Protein AF-0000000083162423 (afdb_homodimer)

Radius of gyration: 26.8 Å; Cα contacts (8 Å, |Δi|>4): 786; chains: 2; bounding box: 71×92×54 Å

Foldseek 3Di:
DVVLLVVLQVVCCVPVVFRWDSVQSVVLCVPPPVVVDPDDSVRVSVVLLQVCLQDDLLPTGDPPDVLQADDLCLQALVAAKDWRAHKHKKFWQDKDFPVDDLVNVLVVVVCCVVLVVVPVPVRPPPPPVPDDPPPPPPPQPWDPGFMWTWIAGNNGRIAIETEPDDAPQRTGPRAFGSWMKIFHGFMRGSRYTYDDNVGMDTPTYYHVVSRVVRSVVVVVVSVVVSVVVVVVVVVVD/DVVLLVVLQVVCCVPVVFRWDSVQSVVLCVPPPVVVDPDDSVRVSVVLLQVCLQDDLLPTGDPPDVLQADDLCLQALVAAKDWRAHKHKKFWQDKDFPVDDLVNVLVVVVCVVVVVVVPVPDPPDPVPPPDDPPPPPPPQPWDPGFMWTWIAGNNGRIAIETEPDDAPQRTGPRAFGSWMKIFHGFMRGSRYTYDDNVGMDTPTYYHVVSRVVRVVVVVVVSVVVSVVVVVVVVVVD

pLDDT: mean 80.76, std 21.35, range [26.28, 98.75]

InterPro domains:
  IPR013894 RecQ mediated genome instability protein 1, OB-fold domain [PF08585] (73-218)
  IPR042470 RecQ mediated genome instability protein, N-terminal OB-fold domain superfamily [G3DSA:2.40.50.770] (64-225)
  IPR049363 RMI1, N-terminal domain [PF21000] (12-60)

Solvent-accessible surface area (backbone atoms only — not comparable to full-atom values): 25222 Å² total; per-residue (Å²): 106,71,63,57,50,54,51,41,38,51,49,39,29,75,76,68,50,40,55,51,20,65,68,44,51,50,51,50,53,67,66,36,69,51,78,76,47,94,67,52,68,69,58,51,39,52,51,50,50,54,50,50,33,40,41,58,46,60,65,40,30,46,69,82,54,65,53,38,42,72,63,93,67,54,53,39,35,86,46,68,68,48,66,46,64,53,55,26,42,29,28,30,73,43,75,44,62,65,41,57,48,68,59,56,50,50,49,49,49,43,46,48,50,50,38,58,63,59,22,73,73,80,49,73,54,87,57,78,64,81,57,74,88,80,68,66,86,60,93,47,65,66,60,80,28,41,34,37,33,33,32,29,23,30,81,62,51,65,40,32,30,36,44,74,38,84,41,92,63,63,34,56,69,64,49,49,33,30,16,28,35,37,37,35,61,28,43,30,42,25,13,26,35,48,34,32,61,87,21,45,42,82,75,40,49,33,24,66,71,59,30,51,51,46,55,54,48,48,54,52,51,53,51,51,49,53,53,49,50,51,51,54,54,54,65,75,98,108,74,63,57,50,53,51,40,40,50,49,38,29,74,76,68,50,40,55,53,20,65,68,44,52,51,51,51,52,66,66,38,69,50,79,76,47,94,67,52,68,69,57,51,38,50,51,48,49,54,50,50,34,40,41,58,47,59,65,38,33,47,69,83,54,65,55,38,41,72,62,92,67,54,53,41,34,85,46,67,68,47,68,45,64,53,54,27,43,28,29,31,73,43,76,42,61,66,40,57,49,68,60,57,49,50,49,49,48,43,47,48,52,51,42,61,62,60,35,70,71,74,76,75,47,89,66,75,67,79,60,74,86,78,70,68,86,60,92,47,66,64,60,79,27,41,32,36,33,33,33,30,23,32,82,62,51,64,41,31,31,34,43,74,38,84,42,90,63,64,33,56,70,63,48,48,33,29,15,28,33,36,38,35,61,27,43,31,42,26,14,25,35,48,35,31,61,87,23,45,44,83,75,38,50,32,24,67,71,58,30,52,52,47,55,54,48,48,52,53,51,53,52,51,49,52,51,50,51,50,51,52,54,55,65,74,96

Structure (mmCIF, N/CA/C/O backbone):
data_AF-0000000083162423-model_v1
#
loop_
_entity.id
_entity.type
_entity.pdbx_description
1 polymer 'RecQ-mediated genome instability protein 1'
#
loop_
_atom_site.group_PDB
_atom_site.id
_atom_site.type_symbol
_atom_site.label_atom_id
_atom_site.label_alt_id
_atom_site.label_comp_id
_atom_site.label_asym_id
_atom_site.label_entity_id
_atom_site.label_seq_id
_atom_site.pdbx_PDB_ins_code
_atom_site.Cartn_x
_atom_site.Cartn_y
_atom_site.Cartn_z
_atom_site.occupancy
_atom_site.B_iso_or_equiv
_atom_site.auth_seq_id
_atom_site.auth_comp_id
_atom_site.auth_asym_id
_atom_site.auth_atom_id
_atom_site.pdbx_PDB_model_num
ATOM 1 N N . MET A 1 1 ? 1.26 42.5 24.141 1 52.59 1 MET A N 1
ATOM 2 C CA . MET A 1 1 ? 1.372 41.75 22.891 1 52.59 1 MET A CA 1
ATOM 3 C C . MET A 1 1 ? 2.197 40.5 23.078 1 52.59 1 MET A C 1
ATOM 5 O O . MET A 1 1 ? 1.773 39.406 22.688 1 52.59 1 MET A O 1
ATOM 9 N N . ALA A 1 2 ? 3.395 40.719 23.766 1 62.38 2 ALA A N 1
ATOM 10 C CA . ALA A 1 2 ? 4.281 39.594 24.062 1 62.38 2 ALA A CA 1
ATOM 11 C C . ALA A 1 2 ? 3.6 38.594 24.969 1 62.38 2 ALA A C 1
ATOM 13 O O . ALA A 1 2 ? 3.734 37.375 24.781 1 62.38 2 ALA A O 1
ATOM 14 N N . ASN A 1 3 ? 2.707 39.094 25.781 1 80.75 3 ASN A N 1
ATOM 15 C CA . ASN A 1 3 ? 2.041 38.219 26.75 1 80.75 3 ASN A CA 1
ATOM 16 C C . ASN A 1 3 ? 0.973 37.375 26.078 1 80.75 3 ASN A C 1
ATOM 18 O O . ASN A 1 3 ? 0.867 36.188 26.359 1 80.75 3 ASN A O 1
ATOM 22 N N . SER A 1 4 ? 0.314 38.031 25.156 1 84.19 4 SER A N 1
ATOM 23 C CA . SER A 1 4 ? -0.734 37.312 24.453 1 84.19 4 SER A CA 1
ATOM 24 C C . SER A 1 4 ? -0.147 36.219 23.562 1 84.19 4 SER A C 1
ATOM 26 O O . SER A 1 4 ? -0.715 35.125 23.453 1 84.19 4 SER A O 1
ATOM 28 N N . GLN A 1 5 ? 1.007 36.562 23.047 1 89.31 5 GLN A N 1
ATOM 29 C CA . GLN A 1 5 ? 1.688 35.625 22.172 1 89.31 5 GLN A CA 1
ATOM 30 C C . GLN A 1 5 ? 2.082 34.375 22.922 1 89.31 5 GLN A C 1
ATOM 32 O O . GLN A 1 5 ? 1.865 33.25 22.438 1 89.31 5 GLN A O 1
ATOM 37 N N . GLU A 1 6 ? 2.645 34.531 24.031 1 92.5 6 GLU A N 1
ATOM 38 C CA . GLU A 1 6 ? 3.074 33.406 24.859 1 92.5 6 GLU A CA 1
ATOM 39 C C . GLU A 1 6 ? 1.883 32.562 25.328 1 92.5 6 GLU A C 1
ATOM 41 O O . GLU A 1 6 ? 1.966 31.344 25.391 1 92.5 6 GLU A O 1
ATOM 46 N N . GLN A 1 7 ? 0.821 33.25 25.625 1 93.69 7 GLN A N 1
ATOM 47 C CA . GLN A 1 7 ? -0.382 32.562 26.094 1 93.69 7 GLN A CA 1
ATOM 48 C C . GLN A 1 7 ? -0.996 31.734 24.984 1 93.69 7 GLN A C 1
ATOM 50 O O . GLN A 1 7 ? -1.405 30.594 25.219 1 93.69 7 GLN A O 1
ATOM 55 N N . ILE A 1 8 ? -1.044 32.25 23.812 1 94.5 8 ILE A N 1
ATOM 56 C CA . ILE A 1 8 ? -1.596 31.531 22.672 1 94.5 8 ILE A CA 1
ATOM 57 C C . ILE A 1 8 ? -0.736 30.312 22.359 1 94.5 8 ILE A C 1
ATOM 59 O O . ILE A 1 8 ? -1.258 29.203 22.172 1 94.5 8 ILE A O 1
ATOM 63 N N . ALA A 1 9 ? 0.524 30.516 22.359 1 95.94 9 ALA A N 1
ATOM 64 C CA . ALA A 1 9 ? 1.458 29.422 22.094 1 95.94 9 ALA A CA 1
ATOM 65 C C . ALA A 1 9 ? 1.301 28.297 23.125 1 95.94 9 ALA A C 1
ATOM 67 O O . ALA A 1 9 ? 1.263 27.125 22.75 1 95.94 9 ALA A O 1
ATOM 68 N N . ALA A 1 10 ? 1.231 28.656 24.359 1 95.62 10 ALA A N 1
ATOM 69 C CA . ALA A 1 10 ? 1.092 27.688 25.438 1 95.62 10 ALA A CA 1
ATOM 70 C C . ALA A 1 10 ? -0.217 26.922 25.328 1 95.62 10 ALA A C 1
ATOM 72 O O . ALA A 1 10 ? -0.253 25.703 25.562 1 95.62 10 ALA A O 1
ATOM 73 N N . GLN A 1 11 ? -1.247 27.562 24.984 1 95.69 11 GLN A N 1
ATOM 74 C CA . GLN A 1 11 ? -2.555 26.938 24.859 1 95.69 11 GLN A CA 1
ATOM 75 C C . GLN A 1 11 ? -2.572 25.953 23.688 1 95.69 11 GLN A C 1
ATOM 77 O O . GLN A 1 11 ? -3.098 24.844 23.812 1 95.69 11 GLN A O 1
ATOM 82 N N . LEU A 1 12 ? -2.027 26.344 22.562 1 96.94 12 LEU A N 1
ATOM 83 C CA . LEU A 1 12 ? -1.99 25.469 21.391 1 96.94 12 LEU A CA 1
ATOM 84 C C . LEU A 1 12 ? -1.133 24.234 21.656 1 96.94 12 LEU A C 1
ATOM 86 O O . LEU A 1 12 ? -1.461 23.141 21.203 1 96.94 12 LEU A O 1
ATOM 90 N N . LEU A 1 13 ? -0.104 24.422 22.406 1 96.31 13 LEU A N 1
ATOM 91 C CA . LEU A 1 13 ? 0.767 23.312 22.766 1 96.31 13 LEU A CA 1
ATOM 92 C C . LEU A 1 13 ? 0.071 22.359 23.734 1 96.31 13 LEU A C 1
ATOM 94 O O . LEU A 1 13 ? 0.087 21.141 23.547 1 96.31 13 LEU A O 1
ATOM 98 N N . SER A 1 14 ? -0.583 22.875 24.703 1 95.69 14 SER A N 1
ATOM 99 C CA . SER A 1 14 ? -1.19 22.062 25.766 1 95.69 14 SER A CA 1
ATOM 100 C C . SER A 1 14 ? -2.447 21.359 25.266 1 95.69 14 SER A C 1
ATOM 102 O O . SER A 1 14 ? -2.719 20.219 25.656 1 95.69 14 SER A O 1
ATOM 104 N N . THR A 1 15 ? -3.188 21.938 24.391 1 95.25 15 THR A N 1
ATOM 105 C CA . THR A 1 15 ? -4.48 21.391 23.984 1 95.25 15 THR A CA 1
ATOM 106 C C . THR A 1 15 ? -4.348 20.547 22.719 1 95.25 15 THR A C 1
ATOM 108 O O . THR A 1 15 ? -5.027 19.531 22.578 1 95.25 15 THR A O 1
ATOM 111 N N . LYS A 1 16 ? -3.455 20.953 21.812 1 96.69 16 LYS A N 1
ATOM 112 C CA . LYS A 1 16 ? -3.385 20.312 20.516 1 96.69 16 LYS A CA 1
ATOM 113 C C . LYS A 1 16 ? -1.99 19.734 20.266 1 96.69 16 LYS A C 1
ATOM 115 O O . LYS A 1 16 ? -1.757 19.094 19.234 1 96.69 16 LYS A O 1
ATOM 120 N N . SER A 1 17 ? -1.08 19.938 21.188 1 97.31 17 SER A N 1
ATOM 121 C CA . SER A 1 17 ? 0.301 19.484 21.047 1 97.31 17 SER A CA 1
ATOM 122 C C . SER A 1 17 ? 0.951 20.062 19.797 1 97.31 17 SER A C 1
ATOM 124 O O . SER A 1 17 ? 1.675 19.375 19.078 1 97.31 17 SER A O 1
ATOM 126 N N . LEU A 1 18 ? 0.669 21.375 19.578 1 98.25 18 LEU A N 1
ATOM 127 C CA . LEU A 1 18 ? 1.246 22.078 18.438 1 98.25 18 LEU A CA 1
ATOM 128 C C . LEU A 1 18 ? 2.254 23.125 18.906 1 98.25 18 LEU A C 1
ATOM 130 O O . LEU A 1 18 ? 1.871 24.172 19.422 1 98.25 18 LEU A O 1
ATOM 134 N N . PRO A 1 19 ? 3.516 22.812 18.75 1 98.12 19 PRO A N 1
ATOM 135 C CA . PRO A 1 19 ? 4.531 23.812 19.109 1 98.12 19 PRO A CA 1
ATOM 136 C C . PRO A 1 19 ? 4.695 24.891 18.047 1 98.12 19 PRO A C 1
ATOM 138 O O . PRO A 1 19 ? 5.629 24.844 17.25 1 98.12 19 PRO A O 1
ATOM 141 N N . VAL A 1 20 ? 3.902 25.875 18.156 1 97.81 20 VAL A N 1
ATOM 142 C CA . VAL A 1 20 ? 3.852 26.922 17.141 1 97.81 20 VAL A CA 1
ATOM 143 C C . VAL A 1 20 ? 5.102 27.797 17.234 1 97.81 20 VAL A C 1
ATOM 145 O O . VAL A 1 20 ? 5.543 28.141 18.328 1 97.81 20 VAL A O 1
ATOM 148 N N . SER A 1 21 ? 5.613 28.109 16.062 1 97.19 21 SER A N 1
ATOM 149 C CA . SER A 1 21 ? 6.789 28.969 15.984 1 97.19 21 SER A CA 1
ATOM 150 C C . SER A 1 21 ? 6.496 30.375 16.531 1 97.19 21 SER A C 1
ATOM 152 O O . SER A 1 21 ? 5.453 30.953 16.219 1 97.19 21 SER A O 1
ATOM 154 N N . THR A 1 22 ? 7.441 30.906 17.281 1 94.44 22 THR A N 1
ATOM 155 C CA . THR A 1 22 ? 7.297 32.25 17.828 1 94.44 22 THR A CA 1
ATOM 156 C C . THR A 1 22 ? 7.238 33.281 16.703 1 94.44 22 THR A C 1
ATOM 158 O O . THR A 1 22 ? 6.449 34.25 16.766 1 94.44 22 THR A O 1
ATOM 161 N N . THR A 1 23 ? 8.109 33.094 15.789 1 94.75 23 THR A N 1
ATOM 162 C CA . THR A 1 23 ? 8.156 34 14.648 1 94.75 23 THR A CA 1
ATOM 163 C C . THR A 1 23 ? 6.828 34 13.898 1 94.75 23 THR A C 1
ATOM 165 O O . THR A 1 23 ? 6.305 35.062 13.547 1 94.75 23 THR A O 1
ATOM 168 N N . TRP A 1 24 ? 6.289 32.875 13.68 1 96.12 24 TRP A N 1
ATOM 169 C CA . TRP A 1 24 ? 5.02 32.75 12.977 1 96.12 24 TRP A CA 1
ATOM 170 C C . TRP A 1 24 ? 3.895 33.406 13.758 1 96.12 24 TRP A C 1
ATOM 172 O O . TRP A 1 24 ? 3.076 34.125 13.18 1 96.12 24 TRP A O 1
ATOM 182 N N . LEU A 1 25 ? 3.832 33.156 14.992 1 94.19 25 LEU A N 1
ATOM 183 C CA . LEU A 1 25 ? 2.795 33.719 15.844 1 94.19 25 LEU A CA 1
ATOM 184 C C . LEU A 1 25 ? 2.889 35.25 15.875 1 94.19 25 LEU A C 1
ATOM 186 O O . LEU A 1 25 ? 1.867 35.938 15.859 1 94.19 25 LEU A O 1
ATOM 190 N N . HIS A 1 26 ? 4.109 35.75 15.922 1 92.06 26 HIS A N 1
ATOM 191 C CA . HIS A 1 26 ? 4.328 37.188 15.891 1 92.06 26 HIS A CA 1
ATOM 192 C C . HIS A 1 26 ? 3.779 37.781 14.602 1 92.06 26 HIS A C 1
ATOM 194 O O . HIS A 1 26 ? 3.111 38.844 14.633 1 92.06 26 HIS A O 1
ATOM 200 N N . ASN A 1 27 ? 4.09 37.156 13.5 1 92.12 27 ASN A N 1
ATOM 201 C CA . ASN A 1 27 ? 3.607 37.625 12.203 1 92.12 27 ASN A CA 1
ATOM 202 C C . ASN A 1 27 ? 2.084 37.562 12.125 1 92.12 27 ASN A C 1
ATOM 204 O O . ASN A 1 27 ? 1.461 38.5 11.57 1 92.12 27 ASN A O 1
ATOM 208 N N . PHE A 1 28 ? 1.521 36.562 12.68 1 91.81 28 PHE A N 1
ATOM 209 C CA . PHE A 1 28 ? 0.072 36.406 12.711 1 91.81 28 PHE A CA 1
ATOM 210 C C . PHE A 1 28 ? -0.582 37.531 13.508 1 91.81 28 PHE A C 1
ATOM 212 O O . PHE A 1 28 ? -1.561 38.125 13.055 1 91.81 28 PHE A O 1
ATOM 219 N N . LEU A 1 29 ? -0.012 37.875 14.594 1 88.31 29 LEU A N 1
ATOM 220 C CA . LEU A 1 29 ? -0.593 38.875 15.469 1 88.31 29 LEU A CA 1
ATOM 221 C C . LEU A 1 29 ? -0.37 40.281 14.914 1 88.31 29 LEU A C 1
ATOM 223 O O . LEU A 1 29 ? -1.182 41.188 15.148 1 88.31 29 LEU A O 1
ATOM 227 N N . SER A 1 30 ? 0.719 40.375 14.172 1 86.12 30 SER A N 1
ATOM 228 C CA . SER A 1 30 ? 1.01 41.688 13.594 1 86.12 30 SER A CA 1
ATOM 229 C C . SER A 1 30 ? 0.132 41.969 12.383 1 86.12 30 SER A C 1
ATOM 231 O O . SER A 1 30 ? -0.133 43.125 12.055 1 86.12 30 SER A O 1
ATOM 233 N N . SER A 1 31 ? -0.07 40.906 11.648 1 77.25 31 SER A N 1
ATOM 234 C CA . SER A 1 31 ? -0.91 41.094 10.469 1 77.25 31 SER A CA 1
ATOM 235 C C . SER A 1 31 ? -2.375 41.25 10.852 1 77.25 31 SER A C 1
ATOM 237 O O . SER A 1 31 ? -3.143 41.875 10.125 1 77.25 31 SER A O 1
ATOM 239 N N . SER A 1 32 ? -2.689 40.438 11.789 1 59.94 32 SER A N 1
ATOM 240 C CA . SER A 1 32 ? -4.086 40.5 12.219 1 59.94 32 SER A CA 1
ATOM 241 C C . SER A 1 32 ? -4.445 41.875 12.742 1 59.94 32 SER A C 1
ATOM 243 O O . SER A 1 32 ? -3.646 42.5 13.43 1 59.94 32 SER A O 1
ATOM 245 N N . THR A 1 33 ? -5.148 42.594 12.016 1 58.69 33 THR A N 1
ATOM 246 C CA . THR A 1 33 ? -5.793 43.812 12.492 1 58.69 33 THR A CA 1
ATOM 247 C C . THR A 1 33 ? -6.195 43.656 13.953 1 58.69 33 THR A C 1
ATOM 249 O O . THR A 1 33 ? -7.004 44.438 14.453 1 58.69 33 THR A O 1
ATOM 252 N N . VAL A 1 34 ? -5.754 42.594 14.516 1 55.62 34 VAL A N 1
ATOM 253 C CA . VAL A 1 34 ? -6.094 42.281 15.891 1 55.62 34 VAL A CA 1
ATOM 254 C C . VAL A 1 34 ? -5.691 43.406 16.812 1 55.62 34 VAL A C 1
ATOM 256 O O . VAL A 1 34 ? -6.301 43.625 17.875 1 55.62 34 VAL A O 1
ATOM 259 N N . HIS A 1 35 ? -4.492 44.094 16.406 1 54.41 35 HIS A N 1
ATOM 260 C CA . HIS A 1 35 ? -4.117 45.219 17.266 1 54.41 35 HIS A CA 1
ATOM 261 C C . HIS A 1 35 ? -5.312 46.125 17.547 1 54.41 35 HIS A C 1
ATOM 263 O O . HIS A 1 35 ? -5.391 46.75 18.609 1 54.41 35 HIS A O 1
ATOM 269 N N . GLN A 1 36 ? -6.039 46.219 16.531 1 54.12 36 GLN A N 1
ATOM 270 C CA . GLN A 1 36 ? -6.969 47.312 16.703 1 54.12 36 GLN A CA 1
ATOM 271 C C . GLN A 1 36 ? -8.188 46.906 17.531 1 54.12 36 GLN A C 1
ATOM 273 O O . GLN A 1 36 ? -8.867 47.75 18.125 1 54.12 36 GLN A O 1
ATOM 278 N N . ARG A 1 37 ? -8.578 45.5 17.5 1 61.62 37 ARG A N 1
ATOM 279 C CA . ARG A 1 37 ? -9.875 45.188 18.109 1 61.62 37 ARG A CA 1
ATOM 280 C C . ARG A 1 37 ? -9.703 44.438 19.406 1 61.62 37 ARG A C 1
ATOM 282 O O . ARG A 1 37 ? -8.688 43.781 19.625 1 61.62 37 ARG A O 1
ATOM 289 N N . ASN A 1 38 ? -10.234 44.812 20.406 1 72.38 38 ASN A N 1
ATOM 290 C CA . ASN A 1 38 ? -10.406 44.125 21.688 1 72.38 38 ASN A CA 1
ATOM 291 C C . ASN A 1 38 ? -10.875 42.688 21.516 1 72.38 38 ASN A C 1
ATOM 293 O O . ASN A 1 38 ? -11.961 42.344 21.969 1 72.38 38 ASN A O 1
ATOM 297 N N . ILE A 1 39 ? -10.086 41.875 20.734 1 79.44 39 ILE A N 1
ATOM 298 C CA . ILE A 1 39 ? -10.469 40.469 20.516 1 79.44 39 ILE A CA 1
ATOM 299 C C . ILE A 1 39 ? -10.039 39.625 21.719 1 79.44 39 ILE A C 1
ATOM 301 O O . ILE A 1 39 ? -8.891 39.688 22.141 1 79.44 39 ILE A O 1
ATOM 305 N N . PRO A 1 40 ? -11.07 38.969 22.312 1 87.81 40 PRO A N 1
ATOM 306 C CA . PRO A 1 40 ? -10.727 38.062 23.422 1 87.81 40 PRO A CA 1
ATOM 307 C C . PRO A 1 40 ? -9.656 37.031 23.062 1 87.81 40 PRO A C 1
ATOM 309 O O . PRO A 1 40 ? -9.57 36.625 21.906 1 87.81 40 PRO A O 1
ATOM 312 N N . LEU A 1 41 ? -8.859 36.719 24.078 1 87.56 41 LEU A N 1
ATOM 313 C CA . LEU A 1 41 ? -7.746 35.812 23.891 1 87.56 41 LEU A CA 1
ATOM 314 C C . LEU A 1 41 ? -8.227 34.469 23.328 1 87.56 41 LEU A C 1
ATOM 316 O O . LEU A 1 41 ? -7.555 33.875 22.484 1 87.56 41 LEU A O 1
ATOM 320 N N . SER A 1 42 ? -9.359 34 23.812 1 90.69 42 SER A N 1
ATOM 321 C CA . SER A 1 42 ? -9.914 32.75 23.344 1 90.69 42 SER A CA 1
ATOM 322 C C . SER A 1 42 ? -10.219 32.781 21.844 1 90.69 42 SER A C 1
ATOM 324 O O . SER A 1 42 ? -9.945 31.844 21.125 1 90.69 42 SER A O 1
ATOM 326 N N . ALA A 1 43 ? -10.742 33.844 21.422 1 91.12 43 ALA A N 1
ATOM 327 C CA . ALA A 1 43 ? -11.062 34 20.016 1 91.12 43 ALA A CA 1
ATOM 328 C C . ALA A 1 43 ? -9.789 34.094 19.172 1 91.12 43 ALA A C 1
ATOM 330 O O . ALA A 1 43 ? -9.719 33.531 18.078 1 91.12 43 ALA A O 1
ATOM 331 N N . LEU A 1 44 ? -8.867 34.844 19.672 1 89.88 44 LEU A N 1
ATOM 332 C CA . LEU A 1 44 ? -7.59 34.969 18.984 1 89.88 44 LEU A CA 1
ATOM 333 C C . LEU A 1 44 ? -6.902 33.625 18.859 1 89.88 44 LEU A C 1
ATOM 335 O O . LEU A 1 44 ? -6.344 33.281 17.812 1 89.88 44 LEU A O 1
ATOM 339 N N . THR A 1 45 ? -6.984 32.844 19.906 1 93.56 45 THR A N 1
ATOM 340 C CA . THR A 1 45 ? -6.383 31.516 19.922 1 93.56 45 THR A CA 1
ATOM 341 C C . THR A 1 45 ? -7.039 30.609 18.891 1 93.56 45 THR A C 1
ATOM 343 O O . THR A 1 45 ? -6.355 29.859 18.188 1 93.56 45 THR A O 1
ATOM 346 N N . GLN A 1 46 ? -8.312 30.703 18.828 1 94.12 46 GLN A N 1
ATOM 347 C CA . GLN A 1 46 ? -9.039 29.906 17.859 1 94.12 46 GLN A CA 1
ATOM 348 C C . GLN A 1 46 ? -8.688 30.297 16.422 1 94.12 46 GLN A C 1
ATOM 350 O O . GLN A 1 46 ? -8.578 29.438 15.539 1 94.12 46 GLN A O 1
ATOM 355 N N . THR A 1 47 ? -8.586 31.547 16.203 1 93.44 47 THR A N 1
ATOM 356 C CA . THR A 1 47 ? -8.195 32 14.875 1 93.44 47 THR A CA 1
ATOM 357 C C . THR A 1 47 ? -6.789 31.547 14.531 1 93.44 47 THR A C 1
ATOM 359 O O . THR A 1 47 ? -6.523 31.141 13.398 1 93.44 47 THR A O 1
ATOM 362 N N . ALA A 1 48 ? -5.906 31.641 15.547 1 94.69 48 ALA A N 1
ATOM 363 C CA . ALA A 1 48 ? -4.539 31.172 15.352 1 94.69 48 ALA A CA 1
ATOM 364 C C . ALA A 1 48 ? -4.52 29.688 14.992 1 94.69 48 ALA A C 1
ATOM 366 O O . ALA A 1 48 ? -3.811 29.281 14.078 1 94.69 48 ALA A O 1
ATOM 367 N N . LEU A 1 49 ? -5.301 28.922 15.727 1 97.12 49 LEU A N 1
ATOM 368 C CA . LEU A 1 49 ? -5.391 27.5 15.461 1 97.12 49 LEU A CA 1
ATOM 369 C C . LEU A 1 49 ? -5.863 27.234 14.031 1 97.12 49 LEU A C 1
ATOM 371 O O . LEU A 1 49 ? -5.262 26.438 13.312 1 97.12 49 LEU A O 1
ATOM 375 N N . PHE A 1 50 ? -6.852 27.891 13.625 1 96.19 50 PHE A N 1
ATOM 376 C CA . PHE A 1 50 ? -7.398 27.75 12.281 1 96.19 50 PHE A CA 1
ATOM 377 C C . PHE A 1 50 ? -6.34 28.031 11.234 1 96.19 50 PHE A C 1
ATOM 379 O O . PHE A 1 50 ? -6.203 27.297 10.25 1 96.19 50 PHE A O 1
ATOM 386 N N . ARG A 1 51 ? -5.617 29.062 11.469 1 96.19 51 ARG A N 1
ATOM 387 C CA . ARG A 1 51 ? -4.602 29.469 10.5 1 96.19 51 ARG A CA 1
ATOM 388 C C . ARG A 1 51 ? -3.441 28.469 10.477 1 96.19 51 ARG A C 1
ATOM 390 O O . ARG A 1 51 ? -2.889 28.172 9.422 1 96.19 51 ARG A O 1
ATOM 397 N N . VAL A 1 52 ? -3.061 28.016 11.688 1 97.81 52 VAL A N 1
ATOM 398 C CA . VAL A 1 52 ? -1.986 27.031 11.766 1 97.81 52 VAL A CA 1
ATOM 399 C C . VAL A 1 52 ? -2.383 25.766 11.008 1 97.81 52 VAL A C 1
ATOM 401 O O . VAL A 1 52 ? -1.594 25.234 10.227 1 97.81 52 VAL A O 1
ATOM 404 N N . LEU A 1 53 ? -3.631 25.328 11.148 1 98.19 53 LEU A N 1
ATOM 405 C CA . LEU A 1 53 ? -4.117 24.109 10.531 1 98.19 53 LEU A CA 1
ATOM 406 C C . LEU A 1 53 ? -4.246 24.281 9.023 1 98.19 53 LEU A C 1
ATOM 408 O O . LEU A 1 53 ? -4.297 23.281 8.281 1 98.19 53 LEU A O 1
ATOM 412 N N . ALA A 1 54 ? -4.23 25.469 8.555 1 97.44 54 ALA A N 1
ATOM 413 C CA . ALA A 1 54 ? -4.336 25.75 7.129 1 97.44 54 ALA A CA 1
ATOM 414 C C . ALA A 1 54 ? -2.961 26.016 6.523 1 97.44 54 ALA A C 1
ATOM 416 O O . ALA A 1 54 ? -2.832 26.188 5.309 1 97.44 54 ALA A O 1
ATOM 417 N N . SER A 1 55 ? -1.953 26.031 7.348 1 97.5 55 SER A N 1
ATOM 418 C CA . SER A 1 55 ? -0.607 26.391 6.91 1 97.5 55 SER A CA 1
ATOM 419 C C . SER A 1 55 ? 0.247 25.141 6.691 1 97.5 55 SER A C 1
ATOM 421 O O . SER A 1 55 ? -0.177 24.031 7.008 1 97.5 55 SER A O 1
ATOM 423 N N . ASP A 1 56 ? 1.403 25.375 6.031 1 97.44 56 ASP A N 1
ATOM 424 C CA . ASP A 1 56 ? 2.449 24.359 5.996 1 97.44 56 ASP A CA 1
ATOM 425 C C . ASP A 1 56 ? 3.152 24.25 7.344 1 97.44 56 ASP A C 1
ATOM 427 O O . ASP A 1 56 ? 3.713 25.234 7.84 1 97.44 56 ASP A O 1
ATOM 431 N N . PHE A 1 57 ? 3.117 23.094 7.969 1 98.12 57 PHE A N 1
ATOM 432 C CA . PHE A 1 57 ? 3.707 22.906 9.289 1 98.12 57 PHE A CA 1
ATOM 433 C C . PHE A 1 57 ? 5.188 23.266 9.273 1 98.12 57 PHE A C 1
ATOM 435 O O . PHE A 1 57 ? 5.746 23.656 10.305 1 98.12 57 PHE A O 1
ATOM 442 N N . ARG A 1 58 ? 5.84 23.25 8.148 1 97.56 58 ARG A N 1
ATOM 443 C CA . ARG A 1 58 ? 7.246 23.625 8.039 1 97.56 58 ARG A CA 1
ATOM 444 C C . ARG A 1 58 ? 7.438 25.125 8.297 1 97.56 58 ARG A C 1
ATOM 446 O O . ARG A 1 58 ? 8.531 25.562 8.648 1 97.56 58 ARG A O 1
ATOM 453 N N . GLU A 1 59 ? 6.398 25.781 8.109 1 97.06 59 GLU A N 1
ATOM 454 C CA . GLU A 1 59 ? 6.434 27.234 8.281 1 97.06 59 GLU A CA 1
ATOM 455 C C . GLU A 1 59 ? 5.887 27.625 9.648 1 97.06 59 GLU A C 1
ATOM 457 O O . GLU A 1 59 ? 6.398 28.562 10.281 1 97.06 59 GLU A O 1
ATOM 462 N N . SER A 1 60 ? 4.906 26.938 10.133 1 98.12 60 SER A N 1
ATOM 463 C CA . SER A 1 60 ? 4.141 27.438 11.273 1 98.12 60 SER A CA 1
ATOM 464 C C . SER A 1 60 ? 4.613 26.797 12.578 1 98.12 60 SER A C 1
ATOM 466 O O . SER A 1 60 ? 4.371 27.344 13.656 1 98.12 60 SER A O 1
ATOM 468 N N . LEU A 1 61 ? 5.242 25.641 12.523 1 98.38 61 LEU A N 1
ATOM 469 C CA . LEU A 1 61 ? 5.625 24.969 13.758 1 98.38 61 LEU A CA 1
ATOM 470 C C . LEU A 1 61 ? 7.121 25.109 14.016 1 98.38 61 LEU A C 1
ATOM 472 O O . LEU A 1 61 ? 7.902 25.266 13.078 1 98.38 61 LEU A O 1
ATOM 476 N N . SER A 1 62 ? 7.426 25.078 15.273 1 97.44 62 SER A N 1
ATOM 477 C CA . SER A 1 62 ? 8.82 25.125 15.703 1 97.44 62 SER A CA 1
ATOM 478 C C . SER A 1 62 ? 9.469 23.75 15.602 1 97.44 62 SER A C 1
ATOM 480 O O . SER A 1 62 ? 8.812 22.719 15.82 1 97.44 62 SER A O 1
ATOM 482 N N . THR A 1 63 ? 10.766 23.703 15.32 1 96.75 63 THR A N 1
ATOM 483 C CA . THR A 1 63 ? 11.516 22.453 15.234 1 96.75 63 THR A CA 1
ATOM 484 C C . THR A 1 63 ? 12.5 22.328 16.391 1 96.75 63 THR A C 1
ATOM 486 O O . THR A 1 63 ? 13.422 21.516 16.344 1 96.75 63 THR A O 1
ATOM 489 N N . ARG A 1 64 ? 12.281 23.109 17.375 1 94.44 64 ARG A N 1
ATOM 490 C CA . ARG A 1 64 ? 13.242 23.188 18.469 1 94.44 64 ARG A CA 1
ATOM 491 C C . ARG A 1 64 ? 13.156 21.953 19.359 1 94.44 64 ARG A C 1
ATOM 493 O O . ARG A 1 64 ? 14.156 21.547 19.969 1 94.44 64 ARG A O 1
ATOM 500 N N . ASN A 1 65 ? 12.016 21.406 19.547 1 93.06 65 ASN A N 1
ATOM 501 C CA . ASN A 1 65 ? 11.812 20.234 20.375 1 93.06 65 ASN A CA 1
ATOM 502 C C . ASN A 1 65 ? 11.883 18.938 19.562 1 93.06 65 ASN A C 1
ATOM 504 O O . ASN A 1 65 ? 10.953 18.625 18.812 1 93.06 65 ASN A O 1
ATOM 508 N N . PRO A 1 66 ? 12.859 18.125 19.781 1 92.88 66 PRO A N 1
ATOM 509 C CA . PRO A 1 66 ? 13.023 16.906 18.984 1 92.88 66 PRO A CA 1
ATOM 510 C C . PRO A 1 66 ? 11.914 15.883 19.234 1 92.88 66 PRO A C 1
ATOM 512 O O . PRO A 1 66 ? 11.625 15.047 18.375 1 92.88 66 PRO A O 1
ATOM 515 N N . SER A 1 67 ? 11.32 15.953 20.375 1 93.5 67 SER A N 1
ATOM 516 C CA . SER A 1 67 ? 10.281 14.992 20.719 1 93.5 67 SER A CA 1
ATOM 517 C C . SER A 1 67 ? 9.016 15.211 19.891 1 93.5 67 SER A C 1
ATOM 519 O O . SER A 1 67 ? 8.125 14.359 19.859 1 93.5 67 SER A O 1
ATOM 521 N N . SER A 1 68 ? 8.977 16.359 19.203 1 96.44 68 SER A N 1
ATOM 522 C CA . SER A 1 68 ? 7.816 16.672 18.375 1 96.44 68 SER A CA 1
ATOM 523 C C . SER A 1 68 ? 8.109 16.422 16.906 1 96.44 68 SER A C 1
ATOM 525 O O . SER A 1 68 ? 7.332 16.812 16.031 1 96.44 68 SER A O 1
ATOM 527 N N . LEU A 1 69 ? 9.273 15.766 16.688 1 97.5 69 LEU A N 1
ATOM 528 C CA . LEU A 1 69 ? 9.703 15.516 15.312 1 97.5 69 LEU A CA 1
ATOM 529 C C . LEU A 1 69 ? 9.898 14.023 15.07 1 97.5 69 LEU A C 1
ATOM 531 O O . LEU A 1 69 ? 10.172 13.266 16.016 1 97.5 69 LEU A O 1
ATOM 535 N N . LEU A 1 70 ? 9.766 13.695 13.828 1 96.88 70 LEU A N 1
ATOM 536 C CA . LEU A 1 70 ? 10.078 12.336 13.422 1 96.88 70 LEU A CA 1
ATOM 537 C C . LEU A 1 70 ? 11.586 12.102 13.422 1 96.88 70 LEU A C 1
ATOM 539 O O . LEU A 1 70 ? 12.359 13.016 13.117 1 96.88 70 LEU A O 1
ATOM 543 N N . SER A 1 71 ? 11.891 10.859 13.742 1 94.19 71 SER A N 1
ATOM 544 C CA . SER A 1 71 ? 13.305 10.508 13.602 1 94.19 71 SER A CA 1
ATOM 545 C C . SER A 1 71 ? 13.734 10.547 12.141 1 94.19 71 SER A C 1
ATOM 547 O O . SER A 1 71 ? 12.992 10.117 11.258 1 94.19 71 SER A O 1
ATOM 549 N N . ILE A 1 72 ? 14.945 10.945 11.875 1 90.06 72 ILE A N 1
ATOM 550 C CA . ILE A 1 72 ? 15.453 11.094 10.516 1 90.06 72 ILE A CA 1
ATOM 551 C C . ILE A 1 72 ? 15.508 9.727 9.836 1 90.06 72 ILE A C 1
ATOM 553 O O . ILE A 1 72 ? 15.375 9.633 8.617 1 90.06 72 ILE A O 1
ATOM 557 N N . ASP A 1 73 ? 15.664 8.648 10.547 1 91 73 ASP A N 1
ATOM 558 C CA . ASP A 1 73 ? 15.797 7.305 9.992 1 91 73 ASP A CA 1
ATOM 559 C C . ASP A 1 73 ? 14.484 6.535 10.086 1 91 73 ASP A C 1
ATOM 561 O O . ASP A 1 73 ? 14.477 5.301 10.07 1 91 73 ASP A O 1
ATOM 565 N N . ILE A 1 74 ? 13.383 7.234 10.18 1 93.06 74 ILE A N 1
ATOM 566 C CA . ILE A 1 74 ? 12.086 6.621 10.43 1 93.06 74 ILE A CA 1
ATOM 567 C C . ILE A 1 74 ? 11.734 5.668 9.289 1 93.06 74 ILE A C 1
ATOM 569 O O . ILE A 1 74 ? 11.023 4.68 9.492 1 93.06 74 ILE A O 1
ATOM 573 N N . SER A 1 75 ? 12.242 5.883 8.133 1 90.25 75 SER A N 1
ATOM 574 C CA . SER A 1 75 ? 11.844 5.125 6.949 1 90.25 75 SER A CA 1
ATOM 575 C C . SER A 1 75 ? 12.766 3.928 6.727 1 90.25 75 SER A C 1
ATOM 577 O O . SER A 1 75 ? 12.641 3.225 5.723 1 90.25 75 SER A O 1
ATOM 579 N N . ASP A 1 76 ? 13.672 3.701 7.633 1 89.12 76 ASP A N 1
ATOM 580 C CA . ASP A 1 76 ? 14.617 2.602 7.484 1 89.12 76 ASP A CA 1
ATOM 581 C C . ASP A 1 76 ? 13.914 1.25 7.57 1 89.12 76 ASP A C 1
ATOM 583 O O . ASP A 1 76 ? 13.453 0.854 8.641 1 89.12 76 ASP A O 1
ATOM 587 N N . PRO A 1 77 ? 13.922 0.536 6.504 1 87.25 77 PRO A N 1
ATOM 588 C CA . PRO A 1 77 ? 13.164 -0.719 6.484 1 87.25 77 PRO A CA 1
ATOM 589 C C . PRO A 1 77 ? 13.867 -1.842 7.242 1 87.25 77 PRO A C 1
ATOM 591 O O . PRO A 1 77 ? 13.266 -2.887 7.504 1 87.25 77 PRO A O 1
ATOM 594 N N . THR A 1 78 ? 15.102 -1.685 7.531 1 87.25 78 THR A N 1
ATOM 595 C CA . THR A 1 78 ? 15.859 -2.721 8.219 1 87.25 78 THR A CA 1
ATOM 596 C C . THR A 1 78 ? 15.508 -2.752 9.703 1 87.25 78 THR A C 1
ATOM 598 O O . THR A 1 78 ? 15.805 -3.725 10.398 1 87.25 78 THR A O 1
ATOM 601 N N . VAL A 1 79 ? 14.898 -1.631 10.164 1 90.62 79 VAL A N 1
ATOM 602 C CA . VAL A 1 79 ? 14.422 -1.599 11.539 1 90.62 79 VAL A CA 1
ATOM 603 C C . VAL A 1 79 ? 13.086 -2.336 11.648 1 90.62 79 VAL A C 1
ATOM 605 O O . VAL A 1 79 ? 12.078 -1.872 11.117 1 90.62 79 VAL A O 1
ATOM 608 N N . GLN A 1 80 ? 13.07 -3.416 12.32 1 89.44 80 GLN A N 1
ATOM 609 C CA . GLN A 1 80 ? 11.891 -4.281 12.352 1 89.44 80 GLN A CA 1
ATOM 610 C C . GLN A 1 80 ? 10.711 -3.584 13.031 1 89.44 80 GLN A C 1
ATOM 612 O O . GLN A 1 80 ? 9.586 -3.635 12.531 1 89.44 80 GLN A O 1
ATOM 617 N N . GLU A 1 81 ? 10.984 -3.061 14.18 1 93.25 81 GLU A N 1
ATOM 618 C CA . GLU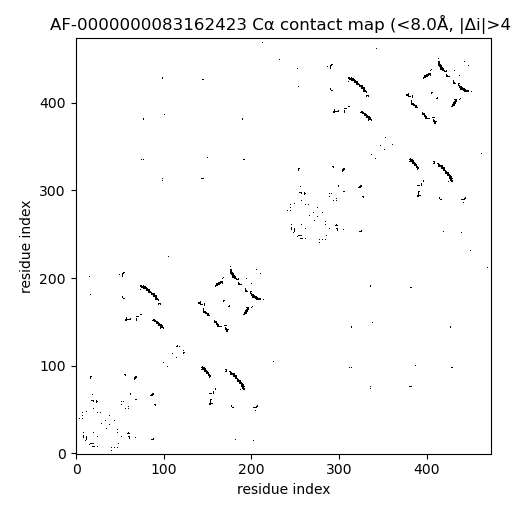 A 1 81 ? 9.914 -2.393 14.914 1 93.25 81 GLU A CA 1
ATOM 619 C C . GLU A 1 81 ? 10.469 -1.367 15.898 1 93.25 81 GLU A C 1
ATOM 621 O O . GLU A 1 81 ? 11.508 -1.601 16.531 1 93.25 81 GLU A O 1
ATOM 626 N N . ARG A 1 82 ? 9.789 -0.225 16.016 1 95.12 82 ARG A N 1
ATOM 627 C CA . ARG A 1 82 ? 10.062 0.78 17.031 1 95.12 82 ARG A CA 1
ATOM 628 C C . ARG A 1 82 ? 8.812 1.595 17.344 1 95.12 82 ARG A C 1
ATOM 630 O O . ARG A 1 82 ? 7.867 1.631 16.547 1 95.12 82 ARG A O 1
ATOM 637 N N . ARG A 1 83 ? 8.82 2.184 18.469 1 95.94 83 ARG A N 1
ATOM 638 C CA . ARG A 1 83 ? 7.688 3.016 18.875 1 95.94 83 ARG A CA 1
ATOM 639 C C . ARG A 1 83 ? 8.062 4.492 18.859 1 95.94 83 ARG A C 1
ATOM 641 O O . ARG A 1 83 ? 9.141 4.871 19.328 1 95.94 83 ARG A O 1
ATOM 648 N N . LEU A 1 84 ? 7.211 5.238 18.203 1 95.38 84 LEU A N 1
ATOM 649 C CA . LEU A 1 84 ? 7.402 6.684 18.281 1 95.38 84 LEU A CA 1
ATOM 650 C C . LEU A 1 84 ? 7.188 7.195 19.688 1 95.38 84 LEU A C 1
ATOM 652 O O . LEU A 1 84 ? 6.293 6.723 20.406 1 95.38 84 LEU A O 1
ATOM 656 N N . GLN A 1 85 ? 8.055 8.109 20.047 1 91.88 85 GLN A N 1
ATOM 657 C CA . GLN A 1 85 ? 7.918 8.695 21.375 1 91.88 85 GLN A CA 1
ATOM 658 C C . GLN A 1 85 ? 7.359 10.109 21.297 1 91.88 85 GLN A C 1
ATOM 660 O O . GLN A 1 85 ? 7.719 10.875 20.406 1 91.88 85 GLN A O 1
ATOM 665 N N . GLY A 1 86 ? 6.441 10.406 22.172 1 91.5 86 GLY A N 1
ATOM 666 C CA . GLY A 1 86 ? 5.906 11.75 22.266 1 91.5 86 GLY A CA 1
ATOM 667 C C . GLY A 1 86 ? 4.77 12.008 21.297 1 91.5 86 GLY A C 1
ATOM 668 O O . GLY A 1 8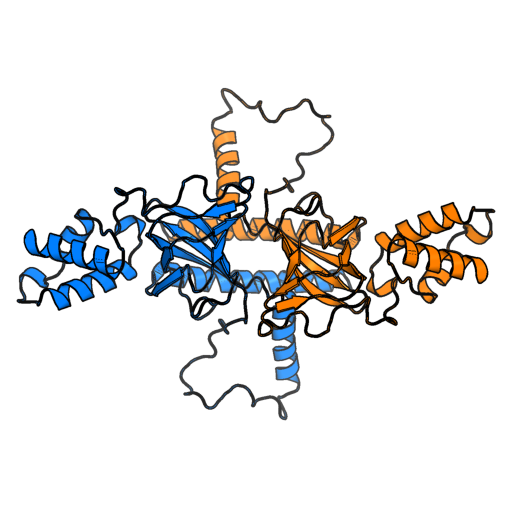6 ? 4.207 11.07 20.719 1 91.5 86 GLY A O 1
ATOM 669 N N . SER A 1 87 ? 4.34 13.273 21.281 1 96.88 87 SER A N 1
ATOM 670 C CA . SER A 1 87 ? 3.311 13.758 20.375 1 96.88 87 SER A CA 1
ATOM 671 C C . SER A 1 87 ? 3.926 14.461 19.172 1 96.88 87 SER A C 1
ATOM 673 O O . SER A 1 87 ? 4.582 15.492 19.312 1 96.88 87 SER A O 1
ATOM 675 N N . ILE A 1 88 ? 3.668 13.867 18.016 1 98.38 88 ILE A N 1
ATOM 676 C CA . ILE A 1 88 ? 4.34 14.375 16.812 1 98.38 88 ILE A CA 1
ATOM 677 C C . ILE A 1 88 ? 3.305 14.875 15.812 1 98.38 88 ILE A C 1
ATOM 679 O O . ILE A 1 88 ? 2.604 14.07 15.188 1 98.38 88 ILE A O 1
ATOM 683 N N . PRO A 1 89 ? 3.209 16.188 15.641 1 98.75 89 PRO A N 1
ATOM 684 C CA . PRO A 1 89 ? 2.322 16.719 14.609 1 98.75 89 PRO A CA 1
ATOM 685 C C . PRO A 1 89 ? 2.855 16.484 13.195 1 98.75 89 PRO A C 1
ATOM 687 O O . PRO A 1 89 ? 4.043 16.688 12.938 1 98.75 89 PRO A O 1
ATOM 690 N N . VAL A 1 90 ? 1.964 15.984 12.336 1 98.56 90 VAL A N 1
ATOM 691 C CA . VAL A 1 90 ? 2.348 15.766 10.945 1 98.56 90 VAL A CA 1
ATOM 692 C C . VAL A 1 90 ? 1.235 16.25 10.016 1 98.56 90 VAL A C 1
ATOM 694 O O . VAL A 1 90 ? 0.108 16.484 10.461 1 98.56 90 VAL A O 1
ATOM 697 N N . GLN A 1 91 ? 1.593 16.531 8.789 1 98.5 91 GLN A N 1
ATOM 698 C CA . GLN A 1 91 ? 0.594 16.906 7.789 1 98.5 91 GLN A CA 1
ATOM 699 C C . GLN A 1 91 ? 0.578 15.898 6.633 1 98.5 91 GLN A C 1
ATOM 701 O O . GLN A 1 91 ? 1.617 15.344 6.273 1 98.5 91 GLN A O 1
ATOM 706 N N . VAL A 1 92 ? -0.509 15.68 6.062 1 97.44 92 VAL A N 1
ATOM 707 C CA . VAL A 1 92 ? -0.715 14.672 5.023 1 97.44 92 VAL A CA 1
ATOM 708 C C . VAL A 1 92 ? -0.272 15.227 3.672 1 97.44 92 VAL A C 1
ATOM 710 O O . VAL A 1 92 ? -0.705 16.312 3.268 1 97.44 92 VAL A O 1
ATOM 713 N N . LEU A 1 93 ? 0.566 14.469 2.965 1 93.25 93 LEU A N 1
ATOM 714 C CA . LEU A 1 93 ? 1.065 14.891 1.662 1 93.25 93 LEU A CA 1
ATOM 715 C C . LEU A 1 93 ? 0.405 14.094 0.542 1 93.25 93 LEU A C 1
ATOM 717 O O . LEU A 1 93 ? 0.371 14.539 -0.607 1 93.25 93 LEU A O 1
ATOM 721 N N . ASP A 1 94 ? -0.02 12.953 0.864 1 90.62 94 ASP A N 1
ATOM 722 C CA . ASP A 1 94 ? -0.611 12.031 -0.107 1 90.62 94 ASP A CA 1
ATOM 723 C C . ASP A 1 94 ? -1.487 10.992 0.584 1 90.62 94 ASP A C 1
ATOM 725 O O . ASP A 1 94 ? -1.264 10.656 1.751 1 90.62 94 ASP A O 1
ATOM 729 N N . ILE A 1 95 ? -2.447 10.5 -0.106 1 92.5 95 ILE A N 1
ATOM 730 C CA . ILE A 1 95 ? -3.305 9.438 0.401 1 92.5 95 ILE A CA 1
ATOM 731 C C . ILE A 1 95 ? -3.691 8.5 -0.74 1 92.5 95 ILE A C 1
ATOM 733 O O . ILE A 1 95 ? -3.975 8.945 -1.854 1 92.5 95 ILE A O 1
ATOM 737 N N . GLU A 1 96 ? -3.65 7.215 -0.469 1 88.38 96 GLU A N 1
ATOM 738 C CA . GLU A 1 96 ? -3.988 6.188 -1.45 1 88.38 96 GLU A CA 1
ATOM 739 C C . GLU A 1 96 ? -4.73 5.023 -0.797 1 88.38 96 GLU A C 1
ATOM 741 O O . GLU A 1 96 ? -4.383 4.602 0.308 1 88.38 96 GLU A O 1
ATOM 746 N N . ASP A 1 97 ? -5.781 4.582 -1.452 1 88.88 97 ASP A N 1
ATOM 747 C CA . ASP A 1 97 ? -6.41 3.328 -1.054 1 88.88 97 ASP A CA 1
ATOM 748 C C . ASP A 1 97 ? -5.621 2.127 -1.565 1 88.88 97 ASP A C 1
ATOM 750 O O . ASP A 1 97 ? -5.535 1.902 -2.775 1 88.88 97 ASP A O 1
ATOM 754 N N . ILE A 1 98 ? -5.094 1.317 -0.689 1 88.94 98 ILE A N 1
ATOM 755 C CA . ILE A 1 98 ? -4.207 0.246 -1.131 1 88.94 98 ILE A CA 1
ATOM 756 C C . ILE A 1 98 ? -4.953 -1.087 -1.096 1 88.94 98 ILE A C 1
ATOM 758 O O . ILE A 1 98 ? -4.41 -2.119 -1.491 1 88.94 98 ILE A O 1
ATOM 762 N N . GLY A 1 99 ? -6.121 -1.079 -0.601 1 86.5 99 GLY A N 1
ATOM 763 C CA . GLY A 1 99 ? -6.938 -2.283 -0.57 1 86.5 99 GLY A CA 1
ATOM 764 C C . GLY A 1 99 ? -7.602 -2.588 -1.898 1 86.5 99 GLY A C 1
ATOM 765 O O . GLY A 1 99 ? -8.031 -3.717 -2.139 1 86.5 99 GLY A O 1
ATOM 766 N N . SER A 1 100 ? -7.746 -1.554 -2.701 1 75.75 100 SER A N 1
ATOM 767 C CA . SER A 1 100 ? -8.438 -1.709 -3.977 1 75.75 100 SER A CA 1
ATOM 768 C C . SER A 1 100 ? -7.445 -1.889 -5.121 1 75.75 100 SER A C 1
ATOM 770 O O . SER A 1 100 ? -6.352 -1.328 -5.094 1 75.75 100 SER A O 1
ATOM 772 N N . SER A 1 101 ? -7.695 -2.926 -5.824 1 63.25 101 SER A N 1
ATOM 773 C CA . SER A 1 101 ? -6.871 -3.062 -7.02 1 63.25 101 SER A CA 1
ATOM 774 C C . SER A 1 101 ? -7.375 -2.16 -8.141 1 63.25 101 SER A C 1
ATOM 776 O O . SER A 1 101 ? -8.562 -1.819 -8.188 1 63.25 101 SER A O 1
ATOM 778 N N . LEU A 1 102 ? -6.469 -1.471 -8.797 1 57.09 102 LEU A N 1
ATOM 779 C CA . LEU A 1 102 ? -6.852 -0.665 -9.953 1 57.09 102 LEU A CA 1
ATOM 780 C C . LEU A 1 102 ? -7.875 -1.398 -10.812 1 57.09 102 LEU A C 1
ATOM 782 O O . LEU A 1 102 ? -8.852 -0.798 -11.273 1 57.09 102 LEU A O 1
ATOM 786 N N . TRP A 1 103 ? -7.668 -2.695 -10.898 1 56.78 103 TRP A N 1
ATOM 787 C CA . TRP A 1 103 ? -8.57 -3.49 -11.727 1 56.78 103 TRP A CA 1
ATOM 788 C C . TRP A 1 103 ? -9.992 -3.453 -11.172 1 56.78 103 TRP A C 1
ATOM 790 O O . TRP A 1 103 ? -10.953 -3.299 -11.93 1 56.78 103 TRP A O 1
ATOM 800 N N . SER A 1 104 ? -9.953 -3.598 -9.914 1 59.84 104 SER A N 1
ATOM 801 C CA . SER A 1 104 ? -11.273 -3.574 -9.289 1 59.84 104 SER A CA 1
ATOM 802 C C . SER A 1 104 ? -11.969 -2.236 -9.516 1 59.84 104 SER A C 1
ATOM 804 O O . SER A 1 104 ? -13.188 -2.188 -9.719 1 59.84 104 SER A O 1
ATOM 806 N N . GLN A 1 105 ? -11.094 -1.281 -9.547 1 58.25 105 GLN A N 1
ATOM 807 C CA . GLN A 1 105 ? -11.641 0.05 -9.789 1 58.25 105 GLN A CA 1
ATOM 808 C C . GLN A 1 105 ? -12.125 0.196 -11.227 1 58.25 105 GLN A C 1
ATOM 810 O O . GLN A 1 105 ? -13.211 0.729 -11.469 1 58.25 105 GLN A O 1
ATOM 815 N N . VAL A 1 106 ? -11.336 -0.301 -12.117 1 55.91 106 VAL A N 1
ATOM 816 C CA . VAL A 1 106 ? -11.68 -0.23 -13.531 1 55.91 106 VAL A CA 1
ATOM 817 C C . VAL A 1 106 ? -12.938 -1.057 -13.797 1 55.91 106 VAL A C 1
ATOM 819 O O . VAL A 1 106 ? -13.844 -0.61 -14.508 1 55.91 106 VAL A O 1
ATOM 822 N N . GLU A 1 107 ? -12.859 -2.217 -13.18 1 57.41 107 GLU A N 1
ATOM 823 C CA . GLU A 1 107 ? -14.031 -3.078 -13.344 1 57.41 107 GLU A CA 1
ATOM 824 C C . GLU A 1 107 ? -15.289 -2.414 -12.805 1 57.41 107 GLU A C 1
ATOM 826 O O . GLU A 1 107 ? -16.359 -2.521 -13.406 1 57.41 107 GLU A O 1
ATOM 831 N N . ALA A 1 108 ? -15.086 -1.738 -11.734 1 54.62 108 ALA A N 1
ATOM 832 C CA . ALA A 1 108 ? -16.203 -1.027 -11.117 1 54.62 108 ALA A CA 1
ATOM 833 C C . ALA A 1 108 ? -16.719 0.079 -12.039 1 54.62 108 ALA A C 1
ATOM 835 O O . ALA A 1 108 ? -17.938 0.258 -12.188 1 54.62 108 ALA A O 1
ATOM 836 N N . ILE A 1 109 ? -15.789 0.692 -12.555 1 52.91 109 ILE A N 1
ATOM 837 C CA . ILE A 1 109 ? -16.125 1.773 -13.469 1 52.91 109 ILE A CA 1
ATOM 838 C C . ILE A 1 109 ? -16.797 1.2 -14.719 1 52.91 109 ILE A C 1
ATOM 840 O O . ILE A 1 109 ? -17.812 1.724 -15.18 1 52.91 109 ILE A O 1
ATOM 844 N N . GLU A 1 110 ? -16.219 0.115 -15.203 1 54.16 110 GLU A N 1
ATOM 845 C CA . GLU A 1 110 ? -16.797 -0.525 -16.391 1 54.16 110 GLU A CA 1
ATOM 846 C C . GLU A 1 110 ? -18.188 -1.068 -16.109 1 54.16 110 GLU A C 1
ATOM 848 O O . GLU A 1 110 ? -19.078 -0.963 -16.953 1 54.16 110 GLU A O 1
ATOM 853 N N . ARG A 1 111 ? -18.281 -1.69 -15.031 1 55.22 111 ARG A N 1
ATOM 854 C CA . ARG A 1 111 ? -19.594 -2.189 -14.648 1 55.22 111 ARG A CA 1
ATOM 855 C C . ARG A 1 111 ? -20.625 -1.063 -14.625 1 55.22 111 ARG A C 1
ATOM 857 O O . ARG A 1 111 ? -21.75 -1.236 -15.086 1 55.22 111 ARG A O 1
ATOM 864 N N . VAL A 1 112 ? -20.109 0.006 -14.039 1 49.62 112 VAL A N 1
ATOM 865 C CA . VAL A 1 112 ? -20.984 1.174 -13.992 1 49.62 112 VAL A CA 1
ATOM 866 C C . VAL A 1 112 ? -21.297 1.645 -15.406 1 49.62 112 VAL A C 1
ATOM 868 O O . VAL A 1 112 ? -22.438 1.963 -15.727 1 49.62 112 VAL A O 1
ATOM 871 N N . GLU A 1 113 ? -20.266 1.624 -16.125 1 49.19 113 GLU A N 1
ATOM 872 C CA . GLU A 1 113 ? -20.438 2.076 -17.5 1 49.19 113 GLU A CA 1
ATOM 873 C C . GLU A 1 113 ? -21.266 1.081 -18.312 1 49.19 113 GLU A C 1
ATOM 875 O O . GLU A 1 113 ? -22.125 1.476 -19.094 1 49.19 113 GLU A O 1
ATOM 880 N N . ARG A 1 114 ? -20.891 -0.148 -18.125 1 52.97 114 ARG A N 1
ATOM 881 C CA . ARG A 1 114 ? -21.703 -1.172 -18.781 1 52.97 114 ARG A CA 1
ATOM 882 C C . ARG A 1 114 ? -23.125 -1.183 -18.234 1 52.97 114 ARG A C 1
ATOM 884 O O . ARG A 1 114 ? -24.078 -1.388 -18.984 1 52.97 114 ARG A O 1
ATOM 891 N N . GLY A 1 115 ? -23.234 -1.165 -16.969 1 46.5 115 GLY A N 1
ATOM 892 C CA . GLY A 1 115 ? -24.547 -1.05 -16.375 1 46.5 115 GLY A CA 1
ATOM 893 C C . GLY A 1 115 ? -25.266 0.23 -16.75 1 46.5 115 GLY A C 1
ATOM 894 O O . GLY A 1 115 ? -26.484 0.235 -16.922 1 46.5 115 GLY A O 1
ATOM 895 N N . GLU A 1 116 ? -24.625 1.308 -16.594 1 44.91 116 GLU A N 1
ATOM 896 C CA . GLU A 1 116 ? -25.219 2.521 -17.125 1 44.91 116 GLU A CA 1
ATOM 897 C C . GLU A 1 116 ? -25.625 2.338 -18.594 1 44.91 116 GLU A C 1
ATOM 899 O O . GLU A 1 116 ? -26.594 2.928 -19.047 1 44.91 116 GLU A O 1
ATOM 904 N N . ALA A 1 117 ? -24.969 1.525 -19.328 1 39.53 117 ALA A N 1
ATOM 905 C CA . ALA A 1 117 ? -25.453 1.167 -20.656 1 39.53 117 ALA A CA 1
ATOM 906 C C . ALA A 1 117 ? -26.656 0.231 -20.578 1 39.53 117 ALA A C 1
ATOM 908 O O . ALA A 1 117 ? -27.594 0.328 -21.375 1 39.53 117 ALA A O 1
ATOM 909 N N . ILE A 1 118 ? -26.844 -0.839 -19.703 1 36.19 118 ILE A N 1
ATOM 910 C CA . ILE A 1 118 ? -28.062 -1.639 -19.562 1 36.19 118 ILE A CA 1
ATOM 911 C C . ILE A 1 118 ? -29.109 -0.847 -18.781 1 36.19 118 ILE A C 1
ATOM 913 O O . ILE A 1 118 ? -30.281 -0.841 -19.141 1 36.19 118 ILE A O 1
ATOM 917 N N . ARG A 1 119 ? -29 -0.282 -17.422 1 39.12 119 ARG A N 1
ATOM 918 C CA . ARG A 1 119 ? -30.047 0.575 -16.875 1 39.12 119 ARG A CA 1
ATOM 919 C C . ARG A 1 119 ? -30.25 1.812 -17.734 1 39.12 119 ARG A C 1
ATOM 921 O O . ARG A 1 119 ? -31.031 2.693 -17.391 1 39.12 119 ARG A O 1
ATOM 928 N N . GLY A 1 120 ? -30.172 2.176 -18.75 1 31.52 120 GLY A N 1
ATOM 929 C CA . GLY A 1 120 ? -31.234 2.961 -19.328 1 31.52 120 GLY A CA 1
ATOM 930 C C . GLY A 1 120 ? -32.594 2.318 -19.188 1 31.52 120 GLY A C 1
ATOM 931 O O . GLY A 1 120 ? -33.625 2.975 -19.375 1 31.52 120 GLY A O 1
ATOM 932 N N . ARG A 1 121 ? -33 1.104 -19.047 1 30.8 121 ARG A N 1
ATOM 933 C CA . ARG A 1 121 ? -34.281 0.766 -18.453 1 30.8 121 ARG A CA 1
ATOM 934 C C . ARG A 1 121 ? -34.219 0.799 -16.922 1 30.8 121 ARG A C 1
ATOM 936 O O . ARG A 1 121 ? -35.062 1.381 -16.266 1 30.8 121 ARG A O 1
ATOM 943 N N . GLU A 1 122 ? -34.156 -0.107 -15.875 1 28.73 122 GLU A N 1
ATOM 944 C CA . GLU A 1 122 ? -34.219 0.114 -14.438 1 28.73 122 GLU A CA 1
ATOM 945 C C . GLU A 1 122 ? -32.906 0.629 -13.883 1 28.73 122 GLU A C 1
ATOM 947 O O . GLU A 1 122 ? -32.75 0.786 -12.672 1 28.73 122 GLU A O 1
ATOM 952 N N . ILE A 1 123 ? -32 0.922 -14.469 1 29.95 123 ILE A N 1
ATOM 953 C CA . ILE A 1 123 ? -30.641 0.932 -13.961 1 29.95 123 ILE A CA 1
ATOM 954 C C . ILE A 1 123 ? -30.453 2.102 -13 1 29.95 123 ILE A C 1
ATOM 956 O O . ILE A 1 123 ? -29.422 2.195 -12.32 1 29.95 123 ILE A O 1
ATOM 960 N N . VAL A 1 124 ? -31.188 3.289 -13.086 1 29.55 124 VAL A N 1
ATOM 961 C CA . VAL A 1 124 ? -30.703 4.605 -12.68 1 29.55 124 VAL A CA 1
ATOM 962 C C . VAL A 1 124 ? -30.641 4.684 -11.156 1 29.55 124 VAL A C 1
ATOM 964 O O . VAL A 1 124 ? -29.969 5.555 -10.602 1 29.55 124 VAL A O 1
ATOM 967 N N . ARG A 1 125 ? -31.344 3.895 -10.438 1 28.22 125 ARG A N 1
ATOM 968 C CA . ARG A 1 125 ? -31.844 4.32 -9.141 1 28.22 125 ARG A CA 1
ATOM 969 C C . ARG A 1 125 ? -30.75 4.289 -8.086 1 28.22 125 ARG A C 1
ATOM 971 O O . ARG A 1 125 ? -30.688 5.16 -7.215 1 28.22 125 ARG A O 1
ATOM 978 N N . THR A 1 126 ? -30.203 3.15 -7.82 1 28.17 126 THR A N 1
ATOM 979 C CA . THR A 1 126 ? -29.75 3.117 -6.43 1 28.17 126 THR A CA 1
ATOM 980 C C . THR A 1 126 ? -28.531 4.008 -6.227 1 28.17 126 THR A C 1
ATOM 982 O O . THR A 1 126 ? -27.812 3.873 -5.234 1 28.17 126 THR A O 1
ATOM 985 N N . VAL A 1 127 ? -28.094 4.941 -7.164 1 30.25 127 VAL A N 1
ATOM 986 C CA . VAL A 1 127 ? -27.531 6.254 -6.855 1 30.25 127 VAL A CA 1
ATOM 987 C C . VAL A 1 127 ? -28.328 6.91 -5.738 1 30.25 127 VAL A C 1
ATOM 989 O O . VAL A 1 127 ? -29.547 7.066 -5.848 1 30.25 127 VAL A O 1
ATOM 992 N N . ASN A 1 128 ? -28.031 6.711 -4.402 1 29.5 128 ASN A N 1
ATOM 993 C CA . ASN A 1 128 ? -28.75 7.578 -3.475 1 29.5 128 ASN A CA 1
ATOM 994 C C . ASN A 1 128 ? -29.047 8.938 -4.098 1 29.5 128 ASN A C 1
ATOM 996 O O . ASN A 1 128 ? -28.141 9.758 -4.266 1 29.5 128 ASN A O 1
ATOM 1000 N N . VAL A 1 129 ? -29.953 9.109 -4.969 1 28.84 129 VAL A N 1
ATOM 1001 C CA . VAL A 1 129 ? -30.594 10.344 -5.391 1 28.84 129 VAL A CA 1
ATOM 1002 C C . VAL A 1 129 ? -31.016 11.148 -4.168 1 28.84 129 VAL A C 1
ATOM 1004 O O . VAL A 1 129 ? -31.328 12.344 -4.273 1 28.84 129 VAL A O 1
ATOM 1007 N N . ASP A 1 130 ? -31.5 10.492 -3.174 1 29.31 130 ASP A N 1
ATOM 1008 C CA . ASP A 1 130 ? -32.281 11.375 -2.303 1 29.31 130 ASP A CA 1
ATOM 1009 C C . ASP A 1 130 ? -31.344 12.281 -1.493 1 29.31 130 ASP A C 1
ATOM 1011 O O . ASP A 1 130 ? -31.781 12.906 -0.521 1 29.31 130 ASP A O 1
ATOM 1015 N N . GLN A 1 131 ? -29.906 11.945 -1.338 1 29.17 131 GLN A N 1
ATOM 1016 C CA . GLN A 1 131 ? -29.438 13.133 -0.632 1 29.17 131 GLN A CA 1
ATOM 1017 C C . GLN A 1 131 ? -29.547 14.375 -1.521 1 29.17 131 GLN A C 1
ATOM 1019 O O . GLN A 1 131 ? -29.594 14.258 -2.748 1 29.17 131 GLN A O 1
ATOM 1024 N N . ASP A 1 132 ? -29.438 15.602 -1.046 1 28.97 132 ASP A N 1
ATOM 1025 C CA . ASP A 1 132 ? -29.609 16.906 -1.676 1 28.97 132 ASP A CA 1
ATOM 1026 C C . ASP A 1 132 ? -28.891 16.969 -3.021 1 28.97 132 ASP A C 1
ATOM 1028 O O . ASP A 1 132 ? -27.812 16.391 -3.178 1 28.97 132 ASP A O 1
ATOM 1032 N N . PRO A 1 133 ? -29.531 17.188 -4.32 1 34.19 133 PRO A N 1
ATOM 1033 C CA . PRO A 1 133 ? -29.078 17.484 -5.68 1 34.19 133 PRO A CA 1
ATOM 1034 C C . PRO A 1 133 ? -27.672 18.109 -5.715 1 34.19 133 PRO A C 1
ATOM 1036 O O . PRO A 1 133 ? -27.016 18.078 -6.758 1 34.19 133 PRO A O 1
ATOM 1039 N N . GLU A 1 134 ? -27.328 18.984 -4.883 1 32.06 134 GLU A N 1
ATOM 1040 C CA . GLU A 1 134 ? -26.188 19.891 -4.984 1 32.06 134 GLU A CA 1
ATOM 1041 C C . GLU A 1 134 ? -24.875 19.141 -4.789 1 32.06 134 GLU A C 1
ATOM 1043 O O . GLU A 1 134 ? -23.797 19.734 -4.898 1 32.06 134 GLU A O 1
ATOM 1048 N N . GLN A 1 135 ? -24.875 18.062 -4.027 1 32.47 135 GLN A N 1
ATOM 1049 C CA . GLN A 1 135 ? -23.516 17.562 -3.828 1 32.47 135 GLN A CA 1
ATOM 1050 C C . GLN A 1 135 ? -23.078 16.672 -4.992 1 32.47 135 GLN A C 1
ATOM 1052 O O . GLN A 1 135 ? -23.672 15.617 -5.234 1 32.47 135 GLN A O 1
ATOM 1057 N N . GLU A 1 136 ? -22.562 17.141 -6.102 1 33.53 136 GLU A N 1
ATOM 1058 C CA . GLU A 1 136 ? -21.969 16.531 -7.285 1 33.53 136 GLU A CA 1
ATOM 1059 C C . GLU A 1 136 ? -21.312 15.195 -6.949 1 33.53 136 GLU A C 1
ATOM 1061 O O . GLU A 1 136 ? -20.734 15.039 -5.875 1 33.53 136 GLU A O 1
ATOM 1066 N N . PRO A 1 137 ? -21.703 14.047 -7.461 1 36.56 137 PRO A N 1
ATOM 1067 C CA . PRO A 1 137 ? -20.953 12.789 -7.336 1 36.56 137 PRO A CA 1
ATOM 1068 C C . PRO A 1 137 ? -19.453 13 -7.352 1 36.56 137 PRO A C 1
ATOM 1070 O O . PRO A 1 137 ? -18.891 13.391 -8.375 1 36.56 137 PRO A O 1
ATOM 1073 N N . ASP A 1 138 ? -18.812 13.711 -6.5 1 36.34 138 ASP A N 1
ATOM 1074 C CA . ASP A 1 138 ? -17.359 13.938 -6.57 1 36.34 138 ASP A CA 1
ATOM 1075 C C . ASP A 1 138 ? -16.609 12.617 -6.742 1 36.34 138 ASP A C 1
ATOM 1077 O O . ASP A 1 138 ? -16.984 11.602 -6.137 1 36.34 138 ASP A O 1
ATOM 1081 N N . GLY A 1 139 ? -16.109 12.125 -7.918 1 41.22 139 GLY A N 1
ATOM 1082 C CA . GLY A 1 139 ? -15.188 11.07 -8.297 1 41.22 139 GLY A CA 1
ATOM 1083 C C . GLY A 1 139 ? -14.43 10.492 -7.121 1 41.22 139 GLY A C 1
ATOM 1084 O O . GLY A 1 139 ? -13.578 9.609 -7.293 1 41.22 139 GLY A O 1
ATOM 1085 N N . ASN A 1 140 ? -14.414 11.102 -5.977 1 44.28 140 ASN A N 1
ATOM 1086 C CA . ASN A 1 140 ? -13.672 10.672 -4.797 1 44.28 140 ASN A CA 1
ATOM 1087 C C . ASN A 1 140 ? -14.508 9.758 -3.906 1 44.28 140 ASN A C 1
ATOM 1089 O O . ASN A 1 140 ? -14.969 10.18 -2.84 1 44.28 140 ASN A O 1
ATOM 1093 N N . THR A 1 141 ? -15.383 8.93 -4.457 1 50.31 141 THR A N 1
ATOM 1094 C CA . THR A 1 141 ? -16.125 8.023 -3.59 1 50.31 141 THR A CA 1
ATOM 1095 C C . THR A 1 141 ? -15.188 7.293 -2.633 1 50.31 141 THR A C 1
ATOM 1097 O O . THR A 1 141 ? -14.094 6.887 -3.021 1 50.31 141 THR A O 1
ATOM 1100 N N . ALA A 1 142 ? -15.5 7.473 -1.361 1 56.09 142 ALA A N 1
ATOM 1101 C CA . ALA A 1 142 ? -14.742 6.871 -0.265 1 56.09 142 ALA A CA 1
ATOM 1102 C C . ALA A 1 142 ? -14.617 5.363 -0.45 1 56.09 142 ALA A C 1
ATOM 1104 O O . ALA A 1 142 ? -15.609 4.672 -0.685 1 56.09 142 ALA A O 1
ATOM 1105 N N . THR A 1 143 ? -13.406 4.883 -0.828 1 66.06 143 THR A N 1
ATOM 1106 C CA . THR A 1 143 ? -13.109 3.457 -0.916 1 66.06 143 THR A CA 1
ATOM 1107 C C . THR A 1 143 ? -12.906 2.861 0.474 1 66.06 143 THR A C 1
ATOM 1109 O O . THR A 1 143 ? -12.695 3.592 1.443 1 66.06 143 THR A O 1
ATOM 1112 N N . GLY A 1 144 ? -13.289 1.637 0.801 1 74.88 144 GLY A N 1
ATOM 1113 C CA . GLY A 1 144 ? -13.305 0.95 2.082 1 74.88 144 GLY A CA 1
ATOM 1114 C C . GLY A 1 144 ? -11.922 0.781 2.688 1 74.88 144 GLY A C 1
ATOM 1115 O O . GLY A 1 144 ? -11.789 0.437 3.863 1 74.88 144 GLY A O 1
ATOM 1116 N N . GLY A 1 145 ? -10.844 1.26 1.929 1 84.81 145 GLY A N 1
ATOM 1117 C CA . GLY A 1 145 ? -9.5 1.103 2.451 1 84.81 145 GLY A CA 1
ATOM 1118 C C . GLY A 1 145 ? -8.992 -0.328 2.385 1 84.81 145 GLY A C 1
ATOM 1119 O O . GLY A 1 145 ? -9.539 -1.149 1.645 1 84.81 145 GLY A O 1
ATOM 1120 N N . PRO A 1 146 ? -7.844 -0.509 3.295 1 91.75 146 PRO A N 1
ATOM 1121 C CA . PRO A 1 146 ? -6.98 0.371 4.086 1 91.75 146 PRO A CA 1
ATOM 1122 C C . PRO A 1 146 ? -6.293 1.441 3.24 1 91.75 146 PRO A C 1
ATOM 1124 O O . PRO A 1 146 ? -6.094 1.249 2.039 1 91.75 146 PRO A O 1
ATOM 1127 N N . HIS A 1 147 ? -5.996 2.549 3.943 1 93.94 147 HIS A N 1
ATOM 1128 C CA . HIS A 1 147 ? -5.352 3.646 3.232 1 93.94 147 HIS A CA 1
ATOM 1129 C C . HIS A 1 147 ? -3.891 3.791 3.648 1 93.94 147 HIS A C 1
ATOM 1131 O O . HIS A 1 147 ? -3.529 3.467 4.781 1 93.94 147 HIS A O 1
ATOM 1137 N N . ARG A 1 148 ? -3.104 4.16 2.695 1 94 148 ARG A N 1
ATOM 1138 C CA . ARG A 1 148 ? -1.717 4.574 2.879 1 94 148 ARG A CA 1
ATOM 1139 C C . ARG A 1 148 ? -1.572 6.086 2.734 1 94 148 ARG A C 1
ATOM 1141 O O . ARG A 1 148 ? -2.127 6.684 1.809 1 94 148 ARG A O 1
ATOM 1148 N N . VAL A 1 149 ? -0.843 6.672 3.658 1 95.38 149 VAL A N 1
ATOM 1149 C CA . VAL A 1 149 ? -0.646 8.117 3.576 1 95.38 149 VAL A CA 1
ATOM 1150 C C . VAL A 1 149 ? 0.842 8.445 3.682 1 95.38 149 VAL A C 1
ATOM 1152 O O . VAL A 1 149 ? 1.612 7.672 4.262 1 95.38 149 VAL A O 1
ATOM 1155 N N . ILE A 1 150 ? 1.222 9.469 3.053 1 94.38 150 ILE A N 1
ATOM 1156 C CA . ILE A 1 150 ? 2.529 10.078 3.279 1 94.38 150 ILE A CA 1
ATOM 1157 C C . ILE A 1 150 ? 2.381 11.305 4.176 1 94.38 150 ILE A C 1
ATOM 1159 O O . ILE A 1 150 ? 1.566 12.188 3.9 1 94.38 150 ILE A O 1
ATOM 1163 N N . VAL A 1 151 ? 3.172 11.289 5.215 1 96.5 151 VAL A N 1
ATOM 1164 C CA . VAL A 1 151 ? 3.068 12.398 6.156 1 96.5 151 VAL A CA 1
ATOM 1165 C C . VAL A 1 151 ? 4.426 13.086 6.293 1 96.5 151 VAL A C 1
ATOM 1167 O O . VAL A 1 151 ? 5.453 12.539 5.887 1 96.5 151 VAL A O 1
ATOM 1170 N N . GLN A 1 152 ? 4.344 14.312 6.809 1 96.19 152 GLN A N 1
ATOM 1171 C CA . GLN A 1 152 ? 5.543 15.133 6.973 1 96.19 152 GLN A CA 1
ATOM 1172 C C . GLN A 1 152 ? 5.48 15.945 8.266 1 96.19 152 GLN A C 1
ATOM 1174 O O . GLN A 1 152 ? 4.438 16.516 8.594 1 96.19 152 GLN A O 1
ATOM 1179 N N . ASP A 1 153 ? 6.586 15.969 8.977 1 97.81 153 ASP A N 1
ATOM 1180 C CA . ASP A 1 153 ? 6.621 16.75 10.203 1 97.81 153 ASP A CA 1
ATOM 1181 C C . ASP A 1 153 ? 7.141 18.172 9.945 1 97.81 153 ASP A C 1
ATOM 1183 O O . ASP A 1 153 ? 7.316 18.562 8.789 1 97.81 153 ASP A O 1
ATOM 1187 N N . ALA A 1 154 ? 7.312 18.922 10.992 1 98.31 154 ALA A N 1
ATOM 1188 C CA . ALA A 1 154 ? 7.691 20.328 10.906 1 98.31 154 ALA A CA 1
ATOM 1189 C C . ALA A 1 154 ? 9.086 20.484 10.305 1 98.31 154 ALA A C 1
ATOM 1191 O O . ALA A 1 154 ? 9.383 21.5 9.672 1 98.31 154 ALA A O 1
ATOM 1192 N N . ALA A 1 155 ? 9.93 19.484 10.492 1 97.25 155 ALA A N 1
ATOM 1193 C CA . ALA A 1 155 ? 11.305 19.547 9.984 1 97.25 155 ALA A CA 1
ATOM 1194 C C . ALA A 1 155 ? 11.375 19.125 8.523 1 97.25 155 ALA A C 1
ATOM 1196 O O . ALA A 1 155 ? 12.422 19.234 7.891 1 97.25 155 ALA A O 1
ATOM 1197 N N . GLY A 1 156 ? 10.312 18.609 8.031 1 94.81 156 GLY A N 1
ATOM 1198 C CA . GLY A 1 156 ? 10.289 18.188 6.645 1 94.81 156 GLY A CA 1
ATOM 1199 C C . GLY A 1 156 ? 10.523 16.688 6.473 1 94.81 156 GLY A C 1
ATOM 1200 O O . GLY A 1 156 ? 10.555 16.188 5.348 1 94.81 156 GLY A O 1
ATOM 1201 N N . THR A 1 157 ? 10.688 16.016 7.582 1 93.81 157 THR A N 1
ATOM 1202 C CA . THR A 1 157 ? 10.867 14.57 7.512 1 93.81 157 THR A CA 1
ATOM 1203 C C . THR A 1 157 ? 9.57 13.891 7.078 1 93.81 157 THR A C 1
ATOM 1205 O O . THR A 1 157 ? 8.508 14.172 7.625 1 93.81 157 THR A O 1
ATOM 1208 N N . LYS A 1 158 ? 9.734 13.062 6.078 1 93 158 LYS A N 1
ATOM 1209 C CA . LYS A 1 158 ? 8.57 12.359 5.547 1 93 158 LYS A CA 1
ATOM 1210 C C . LYS A 1 158 ? 8.523 10.922 6.043 1 93 158 LYS A C 1
ATOM 1212 O O . LYS A 1 158 ? 9.562 10.32 6.32 1 93 158 LYS A O 1
ATOM 1217 N N . ALA A 1 159 ? 7.324 10.398 6.168 1 94.62 159 ALA A N 1
ATOM 1218 C CA . ALA A 1 159 ? 7.113 9.008 6.551 1 94.62 159 ALA A CA 1
ATOM 1219 C C . ALA A 1 159 ? 5.902 8.422 5.832 1 94.62 159 ALA A C 1
ATOM 1221 O O . ALA A 1 159 ? 4.938 9.133 5.547 1 94.62 159 ALA A O 1
ATOM 1222 N N . VAL A 1 160 ? 6.039 7.164 5.473 1 94.94 160 VAL A N 1
ATOM 1223 C CA . VAL A 1 160 ? 4.895 6.414 4.969 1 94.94 160 VAL A CA 1
ATOM 1224 C C . VAL A 1 160 ? 4.121 5.809 6.141 1 94.94 160 VAL A C 1
ATOM 1226 O O . VAL A 1 160 ? 4.715 5.238 7.055 1 94.94 160 VAL A O 1
ATOM 1229 N N . ALA A 1 161 ? 2.791 6.008 6.125 1 96.5 161 ALA A N 1
ATOM 1230 C CA . ALA A 1 161 ? 1.931 5.43 7.156 1 96.5 161 ALA A CA 1
ATOM 1231 C C . ALA A 1 161 ? 0.799 4.617 6.535 1 96.5 161 ALA A C 1
ATOM 1233 O O . ALA A 1 161 ? 0.267 4.984 5.484 1 96.5 161 ALA A O 1
ATOM 1234 N N . ILE A 1 162 ? 0.44 3.541 7.184 1 93.81 162 ILE A N 1
ATOM 1235 C CA . ILE A 1 162 ? -0.633 2.689 6.684 1 93.81 162 ILE A CA 1
ATOM 1236 C C . ILE A 1 162 ? -1.65 2.434 7.793 1 93.81 162 ILE A C 1
ATOM 1238 O O . ILE A 1 162 ? -1.279 2.254 8.953 1 93.81 162 ILE A O 1
ATOM 1242 N N . GLU A 1 163 ? -2.875 2.33 7.422 1 93.94 163 GLU A N 1
ATOM 1243 C CA . GLU A 1 163 ? -3.947 1.995 8.359 1 93.94 163 GLU A CA 1
ATOM 1244 C C . GLU A 1 163 ? -3.908 0.518 8.734 1 93.94 163 GLU A C 1
ATOM 1246 O O . GLU A 1 163 ? -4.312 -0.342 7.945 1 93.94 163 GLU A O 1
ATOM 1251 N N . LEU A 1 164 ? -3.463 0.279 9.922 1 90.06 164 LEU A N 1
ATOM 1252 C CA . LEU A 1 164 ? -3.529 -1.082 10.445 1 90.06 164 LEU A CA 1
ATOM 1253 C C . LEU A 1 164 ? -4.941 -1.417 10.906 1 90.06 164 LEU A C 1
ATOM 1255 O O . LEU A 1 164 ? -5.434 -2.521 10.664 1 90.06 164 LEU A O 1
ATOM 1259 N N . LYS A 1 165 ? -5.496 -0.519 11.617 1 91.81 165 LYS A N 1
ATOM 1260 C CA . LYS A 1 165 ? -6.914 -0.524 11.969 1 91.81 165 LYS A CA 1
ATOM 1261 C C . LYS A 1 165 ? -7.625 0.699 11.398 1 91.81 165 LYS A C 1
ATOM 1263 O O . LYS A 1 165 ? -7 1.729 11.148 1 91.81 165 LYS A O 1
ATOM 1268 N N . ARG A 1 166 ? -8.883 0.563 11.219 1 92.25 166 ARG A N 1
ATOM 1269 C CA . ARG A 1 166 ? -9.656 1.646 10.609 1 92.25 166 ARG A CA 1
ATOM 1270 C C . ARG A 1 166 ? -9.562 2.916 11.453 1 92.25 166 ARG A C 1
ATOM 1272 O O . ARG A 1 166 ? -9.789 2.881 12.664 1 92.25 166 ARG A O 1
ATOM 1279 N N . VAL A 1 167 ? -9.18 3.93 10.805 1 94.81 167 VAL A N 1
ATOM 1280 C CA . VAL A 1 167 ? -9.141 5.246 11.43 1 94.81 167 VAL A CA 1
ATOM 1281 C C . VAL A 1 167 ? -10.234 6.137 10.828 1 94.81 167 VAL A C 1
ATOM 1283 O O . VAL A 1 167 ? -10.227 6.418 9.633 1 94.81 167 VAL A O 1
ATOM 1286 N N . SER A 1 168 ? -11.125 6.594 11.617 1 93.75 168 SER A N 1
ATOM 1287 C CA . SER A 1 168 ? -12.227 7.434 11.148 1 93.75 168 SER A CA 1
ATOM 1288 C C . SER A 1 168 ? -11.703 8.711 10.508 1 93.75 168 SER A C 1
ATOM 1290 O O . SER A 1 168 ? -10.836 9.391 11.07 1 93.75 168 SER A O 1
ATOM 1292 N N . GLY A 1 169 ? -12.172 8.984 9.242 1 94.12 169 GLY A N 1
ATOM 1293 C CA . GLY A 1 169 ? -11.812 10.211 8.555 1 94.12 169 GLY A CA 1
ATOM 1294 C C . GLY A 1 169 ? -10.625 10.047 7.625 1 94.12 169 GLY A C 1
ATOM 1295 O O . GLY A 1 169 ? -10.336 10.922 6.812 1 94.12 169 GLY A O 1
ATOM 1296 N N . MET A 1 170 ? -9.977 8.969 7.809 1 93.5 170 MET A N 1
ATOM 1297 C CA . MET A 1 170 ? -8.82 8.695 6.953 1 93.5 170 MET A CA 1
ATOM 1298 C C . MET A 1 170 ? -9.242 7.926 5.703 1 93.5 170 MET A C 1
ATOM 1300 O O . MET A 1 170 ? -9.109 6.699 5.652 1 93.5 170 MET A O 1
ATOM 1304 N N . ALA A 1 171 ? -9.672 8.578 4.766 1 90.69 171 ALA A N 1
ATOM 1305 C CA . ALA A 1 171 ? -10.156 7.965 3.531 1 90.69 171 ALA A CA 1
ATOM 1306 C C . ALA A 1 171 ? -10.125 8.961 2.377 1 90.69 171 ALA A C 1
ATOM 1308 O O . ALA A 1 171 ? -10.227 10.172 2.592 1 90.69 171 ALA A O 1
ATOM 1309 N N . LEU A 1 172 ? -9.953 8.391 1.228 1 87.31 172 LEU A N 1
ATOM 1310 C CA . LEU A 1 172 ? -10.102 9.219 0.037 1 87.31 172 LEU A CA 1
ATOM 1311 C C . LEU A 1 172 ? -11.453 9.93 0.036 1 87.31 172 LEU A C 1
ATOM 1313 O O . LEU A 1 172 ? -12.477 9.336 0.381 1 87.31 172 LEU A O 1
ATOM 1317 N N . GLY A 1 173 ? -11.445 11.195 -0.291 1 84.44 173 GLY A N 1
ATOM 1318 C CA . GLY A 1 173 ? -12.68 11.969 -0.29 1 84.44 173 GLY A CA 1
ATOM 1319 C C . GLY A 1 173 ? -12.977 12.609 1.052 1 84.44 173 GLY A C 1
ATOM 1320 O O . GLY A 1 173 ? -13.734 13.578 1.127 1 84.44 173 GLY A O 1
ATOM 1321 N N . LYS A 1 174 ? -12.461 12.109 2.135 1 91.31 174 LYS A N 1
ATOM 1322 C CA . LYS A 1 174 ? -12.703 12.641 3.471 1 91.31 174 LYS A CA 1
ATOM 1323 C C . LYS A 1 174 ? -11.477 13.383 3.998 1 91.31 174 LYS A C 1
ATOM 1325 O O . LYS A 1 174 ? -11.609 14.453 4.602 1 91.31 174 LYS A O 1
ATOM 1330 N N . LEU A 1 175 ? -10.352 12.836 3.723 1 94.88 175 LEU A N 1
ATOM 1331 C CA . LEU A 1 175 ? -9.094 13.422 4.184 1 94.88 175 LEU A CA 1
ATOM 1332 C C . LEU A 1 175 ? -8.484 14.32 3.109 1 94.88 175 LEU A C 1
ATOM 1334 O O . LEU A 1 175 ? -8.195 13.852 2.004 1 94.88 175 LEU A O 1
ATOM 1338 N N . SER A 1 176 ? -8.266 15.547 3.441 1 95.38 176 SER A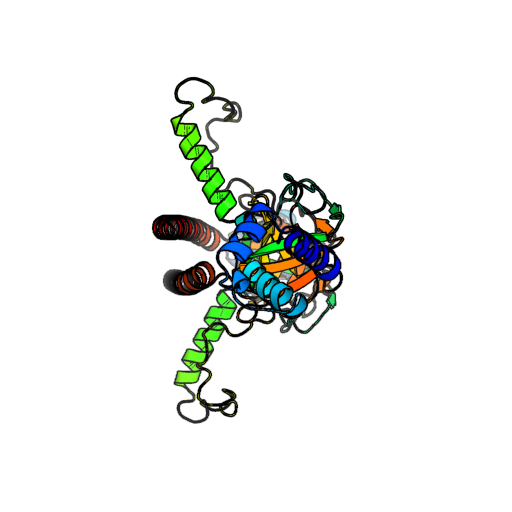 N 1
ATOM 1339 C CA . SER A 1 176 ? -7.688 16.484 2.488 1 95.38 176 SER A CA 1
ATOM 1340 C C . SER A 1 176 ? -6.164 16.484 2.564 1 95.38 176 SER A C 1
ATOM 1342 O O . SER A 1 176 ? -5.59 16.156 3.605 1 95.38 176 SER A O 1
ATOM 1344 N N . ILE A 1 177 ? -5.543 16.812 1.48 1 94.94 177 ILE A N 1
ATOM 1345 C CA . ILE A 1 177 ? -4.098 17.016 1.487 1 94.94 177 ILE A CA 1
ATOM 1346 C C . ILE A 1 177 ? -3.766 18.266 2.297 1 94.94 177 ILE A C 1
ATOM 1348 O O . ILE A 1 177 ? -4.445 19.297 2.186 1 94.94 177 ILE A O 1
ATOM 1352 N N . GLY A 1 178 ? -2.828 18.141 3.045 1 97.56 178 GLY A N 1
ATOM 1353 C CA . GLY A 1 178 ? -2.496 19.203 3.979 1 97.56 178 GLY A CA 1
ATOM 1354 C C . GLY A 1 178 ? -3.154 19.047 5.336 1 97.56 178 GLY A C 1
ATOM 1355 O O . GLY A 1 178 ? -2.859 19.781 6.27 1 97.56 178 GLY A O 1
ATOM 1356 N N . ALA A 1 179 ? -4.066 18.078 5.422 1 98.25 179 ALA A N 1
ATOM 1357 C CA . ALA A 1 179 ? -4.688 17.812 6.715 1 98.25 179 ALA A CA 1
ATOM 1358 C C . ALA A 1 179 ? -3.637 17.5 7.773 1 98.25 179 ALA A C 1
ATOM 1360 O O . ALA A 1 179 ? -2.598 16.906 7.469 1 98.25 179 ALA A O 1
ATOM 1361 N N . LYS A 1 180 ? -3.965 17.891 8.992 1 98.75 180 LYS A N 1
ATOM 1362 C CA . LYS A 1 180 ? -3.014 17.734 10.094 1 98.75 180 LYS A CA 1
ATOM 1363 C C . LYS A 1 180 ? -3.395 16.547 10.992 1 98.75 180 LYS A C 1
ATOM 1365 O O . LYS A 1 180 ? -4.574 16.344 11.273 1 98.75 180 LYS A O 1
ATOM 1370 N N . LEU A 1 181 ? -2.395 15.773 11.305 1 98.62 181 LEU A N 1
ATOM 1371 C CA . LEU A 1 181 ? -2.541 14.633 12.211 1 98.62 181 LEU A CA 1
ATOM 1372 C C . LEU A 1 181 ? -1.607 14.766 13.406 1 98.62 181 LEU A C 1
ATOM 1374 O O . LEU A 1 181 ? -0.577 15.438 13.32 1 98.62 181 LEU A O 1
ATOM 1378 N N . LEU A 1 182 ? -2.031 14.203 14.508 1 98.75 182 LEU A N 1
ATOM 1379 C CA . LEU A 1 182 ? -1.177 14.047 15.68 1 98.75 182 LEU A CA 1
ATOM 1380 C C . LEU A 1 182 ? -0.894 12.578 15.961 1 98.75 182 LEU A C 1
ATOM 1382 O O . LEU A 1 182 ? -1.819 11.797 16.203 1 98.75 182 LEU A O 1
ATOM 1386 N N . LEU A 1 183 ? 0.369 12.18 15.812 1 98.5 183 LEU A N 1
ATOM 1387 C CA . LEU A 1 183 ? 0.79 10.812 16.109 1 98.5 183 LEU A CA 1
ATOM 1388 C C . LEU A 1 183 ? 1.271 10.688 17.547 1 98.5 183 LEU A C 1
ATOM 1390 O O . LEU A 1 183 ? 2.037 11.531 18.031 1 98.5 183 LEU A O 1
ATOM 1394 N N . ARG A 1 184 ? 0.782 9.734 18.25 1 97.44 184 ARG A N 1
ATOM 1395 C CA . ARG A 1 184 ? 1.212 9.469 19.625 1 97.44 184 ARG A CA 1
ATOM 1396 C C . ARG A 1 184 ? 1.513 7.988 19.828 1 97.44 184 ARG A C 1
ATOM 1398 O O . ARG A 1 184 ? 0.637 7.141 19.641 1 97.44 184 ARG A O 1
ATOM 1405 N N . ASP A 1 185 ? 2.721 7.613 20.156 1 96.31 185 ASP A N 1
ATOM 1406 C CA . ASP A 1 185 ? 3.148 6.27 20.531 1 96.31 185 ASP A CA 1
ATOM 1407 C C . ASP A 1 185 ? 2.834 5.266 19.438 1 96.31 185 ASP A C 1
ATOM 1409 O O . ASP A 1 185 ? 2.412 4.141 19.703 1 96.31 185 ASP A O 1
ATOM 1413 N N . ALA A 1 186 ? 2.975 5.684 18.219 1 97.31 186 ALA A N 1
ATOM 1414 C CA . ALA A 1 186 ? 2.695 4.809 17.078 1 97.31 186 ALA A CA 1
ATOM 1415 C C . ALA A 1 186 ? 3.838 3.824 16.859 1 97.31 186 ALA A C 1
ATOM 1417 O O . ALA A 1 186 ? 5.004 4.156 17.062 1 97.31 186 ALA A O 1
ATOM 1418 N N . THR A 1 187 ? 3.512 2.676 16.469 1 96.56 187 THR A N 1
ATOM 1419 C CA . THR A 1 187 ? 4.5 1.674 16.094 1 96.56 187 THR A CA 1
ATOM 1420 C C . THR A 1 187 ? 5 1.911 14.664 1 96.56 187 THR A C 1
ATOM 1422 O O . THR A 1 187 ? 4.203 2.176 13.758 1 96.56 187 THR A O 1
ATOM 1425 N N . VAL A 1 188 ? 6.293 1.953 14.523 1 96.06 188 VAL A N 1
ATOM 1426 C CA . VAL A 1 188 ? 6.93 1.981 13.211 1 96.06 188 VAL A CA 1
ATOM 1427 C C . VAL A 1 188 ? 7.555 0.621 12.914 1 96.06 188 VAL A C 1
ATOM 1429 O O . VAL A 1 188 ? 8.398 0.135 13.672 1 96.06 188 VAL A O 1
ATOM 1432 N N . ALA A 1 189 ? 7.105 0.05 11.859 1 93.5 189 ALA A N 1
ATOM 1433 C CA . ALA A 1 189 ? 7.629 -1.256 11.461 1 93.5 189 ALA A CA 1
ATOM 1434 C C . ALA A 1 189 ? 8.156 -1.226 10.031 1 93.5 189 ALA A C 1
ATOM 1436 O O . ALA A 1 189 ? 7.441 -0.838 9.102 1 93.5 189 ALA A O 1
ATOM 1437 N N . ARG A 1 190 ? 9.406 -1.61 9.945 1 90.62 190 ARG A N 1
ATOM 1438 C CA . ARG A 1 190 ? 10.055 -1.702 8.648 1 90.62 190 ARG A CA 1
ATOM 1439 C C . ARG A 1 190 ? 9.914 -0.399 7.867 1 90.62 190 ARG A C 1
ATOM 1441 O O . ARG A 1 190 ? 9.578 -0.412 6.684 1 90.62 190 ARG A O 1
ATOM 1448 N N . GLY A 1 191 ? 9.977 0.688 8.57 1 91.69 191 GLY A N 1
ATOM 1449 C CA . GLY A 1 191 ? 10.047 2.002 7.949 1 91.69 191 GLY A CA 1
ATOM 1450 C C . GLY A 1 191 ? 8.68 2.637 7.746 1 91.69 191 GLY A C 1
ATOM 1451 O O . GLY A 1 191 ? 8.578 3.744 7.215 1 91.69 191 GLY A O 1
ATOM 1452 N N . MET A 1 192 ? 7.609 1.945 8.18 1 94.75 192 MET A N 1
ATOM 1453 C CA . MET A 1 192 ? 6.266 2.486 8.008 1 94.75 192 MET A CA 1
ATOM 1454 C C . MET A 1 192 ? 5.574 2.682 9.352 1 94.75 192 MET A C 1
ATOM 1456 O O . MET A 1 192 ? 5.688 1.837 10.242 1 94.75 192 MET A O 1
ATOM 1460 N N . VAL A 1 193 ? 4.809 3.742 9.43 1 96.69 193 VAL A N 1
ATOM 1461 C CA . VAL A 1 193 ? 4.012 3.986 10.625 1 96.69 193 VAL A CA 1
ATOM 1462 C C . VAL A 1 193 ? 2.701 3.207 10.539 1 96.69 193 VAL A C 1
ATOM 1464 O O . VAL A 1 193 ? 1.969 3.318 9.555 1 96.69 193 VAL A O 1
ATOM 1467 N N . LEU A 1 194 ? 2.441 2.387 11.586 1 95.5 194 LEU A N 1
ATOM 1468 C CA . LEU A 1 194 ? 1.208 1.609 11.633 1 95.5 194 LEU A CA 1
ATOM 1469 C C . LEU A 1 194 ? 0.122 2.361 12.391 1 95.5 194 LEU A C 1
ATOM 1471 O O . LEU A 1 194 ? 0.204 2.512 13.617 1 95.5 194 LEU A O 1
ATOM 1475 N N . LEU A 1 195 ? -0.909 2.773 11.672 1 97.06 195 LEU A N 1
ATOM 1476 C CA . LEU A 1 195 ? -1.894 3.674 12.258 1 97.06 195 LEU A CA 1
ATOM 1477 C C . LEU A 1 195 ? -3.07 2.893 12.836 1 97.06 195 LEU A C 1
ATOM 1479 O O . LEU A 1 195 ? -3.609 2 12.18 1 97.06 195 LEU A O 1
ATOM 1483 N N . THR A 1 196 ? -3.371 3.17 14.023 1 96.12 196 THR A N 1
ATOM 1484 C CA . THR A 1 196 ? -4.574 2.734 14.719 1 96.12 196 THR A CA 1
ATOM 1485 C C . THR A 1 196 ? -5.297 3.926 15.344 1 96.12 196 THR A C 1
ATOM 1487 O O . THR A 1 196 ? -4.719 5.004 15.492 1 96.12 196 THR A O 1
ATOM 1490 N N . PRO A 1 197 ? -6.625 3.766 15.641 1 96.75 197 PRO A N 1
ATOM 1491 C CA . PRO A 1 197 ? -7.355 4.879 16.25 1 96.75 197 PRO A CA 1
ATOM 1492 C C . PRO A 1 197 ? -6.727 5.348 17.562 1 96.75 197 PRO A C 1
ATOM 1494 O O . PRO A 1 197 ? -6.922 6.496 17.969 1 96.75 197 PRO A O 1
ATOM 1497 N N . GLU A 1 198 ? -5.957 4.48 18.172 1 97 198 GLU A N 1
ATOM 1498 C CA . GLU A 1 198 ? -5.371 4.793 19.469 1 97 198 GLU A CA 1
ATOM 1499 C C . GLU A 1 198 ? -4.129 5.664 19.328 1 97 198 GLU A C 1
ATOM 1501 O O . GLU A 1 198 ? -3.756 6.383 20.25 1 97 198 GLU A O 1
ATOM 1506 N N . CYS A 1 199 ? -3.516 5.629 18.141 1 98.06 199 CYS A N 1
ATOM 1507 C CA . CYS A 1 199 ? -2.211 6.277 18.062 1 98.06 199 CYS A CA 1
ATOM 1508 C C . CYS A 1 199 ? -2.244 7.477 17.125 1 98.06 199 CYS A C 1
ATOM 1510 O O . CYS A 1 199 ? -1.218 8.117 16.891 1 98.06 199 CYS A O 1
ATOM 1512 N N . VAL A 1 200 ? -3.387 7.777 16.547 1 98.31 200 VAL A N 1
ATOM 1513 C CA . VAL A 1 200 ? -3.449 8.914 15.633 1 98.31 200 VAL A CA 1
ATOM 1514 C C . VAL A 1 200 ? -4.719 9.719 15.898 1 98.31 200 VAL A C 1
ATOM 1516 O O . VAL A 1 200 ? -5.785 9.148 16.141 1 98.31 200 VAL A O 1
ATOM 1519 N N . THR A 1 201 ? -4.566 11.023 15.945 1 98 201 THR A N 1
ATOM 1520 C CA . THR A 1 201 ? -5.68 11.961 16.047 1 98 201 THR A CA 1
ATOM 1521 C C . THR A 1 201 ? -5.727 12.891 14.844 1 98 201 THR A C 1
ATOM 1523 O O . THR A 1 201 ? -4.711 13.484 14.477 1 98 201 THR A O 1
ATOM 1526 N N . LEU A 1 202 ? -6.883 12.992 14.195 1 97.94 202 LEU A N 1
ATOM 1527 C CA . LEU A 1 202 ? -7.07 13.938 13.094 1 97.94 202 LEU A CA 1
ATOM 1528 C C . LEU A 1 202 ? -7.379 15.328 13.625 1 97.94 202 LEU A C 1
ATOM 1530 O O . LEU A 1 202 ? -8.375 15.523 14.328 1 97.94 202 LEU A O 1
ATOM 1534 N N . LEU A 1 203 ? -6.512 16.281 13.352 1 97.75 203 LEU A N 1
ATOM 1535 C CA . LEU A 1 203 ? -6.715 17.656 13.781 1 97.75 203 LEU A CA 1
ATOM 1536 C C . LEU A 1 203 ? -7.484 18.453 12.734 1 97.75 203 LEU A C 1
ATOM 1538 O O . LEU A 1 203 ? -8.023 19.516 13.023 1 97.75 203 LEU A O 1
ATOM 1542 N N . GLY A 1 204 ? -7.438 17.938 11.531 1 96.06 204 GLY A N 1
ATOM 1543 C CA . GLY A 1 204 ? -8.141 18.594 10.438 1 96.06 204 GLY A CA 1
ATOM 1544 C C . GLY A 1 204 ? -7.273 19.562 9.664 1 96.06 204 GLY A C 1
ATOM 1545 O O . GLY A 1 204 ? -6.051 19.406 9.617 1 96.06 204 GLY A O 1
ATOM 1546 N N . GLY A 1 205 ? -7.996 20.453 8.898 1 96.12 205 GLY A N 1
ATOM 1547 C CA . GLY A 1 205 ? -7.293 21.438 8.078 1 96.12 205 GLY A CA 1
ATOM 1548 C C . GLY A 1 205 ? -6.941 20.906 6.699 1 96.12 205 GLY A C 1
ATOM 1549 O O . GLY A 1 205 ? -7.219 19.75 6.383 1 96.12 205 GLY A O 1
ATOM 1550 N N . LYS A 1 206 ? -6.457 21.844 5.902 1 96.44 206 LYS A N 1
ATOM 1551 C CA . LYS A 1 206 ? -5.965 21.547 4.559 1 96.44 206 LYS A CA 1
ATOM 1552 C C . LYS A 1 206 ? -5.105 22.688 4.023 1 96.44 206 LYS A C 1
ATOM 1554 O O . LYS A 1 206 ? -5.16 23.812 4.543 1 96.44 206 LYS A O 1
ATOM 1559 N N . ILE A 1 207 ? -4.301 22.359 3.143 1 96.38 207 ILE A N 1
ATOM 1560 C CA . ILE A 1 207 ? -3.625 23.375 2.34 1 96.38 207 ILE A CA 1
ATOM 1561 C C . ILE A 1 207 ? -4.246 23.422 0.946 1 96.38 207 ILE A C 1
ATOM 1563 O O . ILE A 1 207 ? -3.979 22.562 0.109 1 96.38 207 ILE A O 1
ATOM 1567 N N . ASP A 1 208 ? -4.973 24.469 0.67 1 94.25 208 ASP A N 1
ATOM 1568 C CA . ASP A 1 208 ? -5.836 24.547 -0.502 1 94.25 208 ASP A CA 1
ATOM 1569 C C . ASP A 1 208 ? -5.039 24.344 -1.789 1 94.25 208 ASP A C 1
ATOM 1571 O O . ASP A 1 208 ? -5.453 23.594 -2.672 1 94.25 208 ASP A O 1
ATOM 1575 N N . SER A 1 209 ? -3.98 25 -1.911 1 92.25 209 SER A N 1
ATOM 1576 C CA . SER A 1 209 ? -3.18 24.938 -3.129 1 92.25 209 SER A CA 1
ATOM 1577 C C . SER A 1 209 ? -2.668 23.516 -3.369 1 92.25 209 SER A C 1
ATOM 1579 O O . SER A 1 209 ? -2.762 23 -4.484 1 92.25 209 SER A O 1
ATOM 1581 N N . LEU A 1 210 ? -2.252 22.875 -2.277 1 89.81 210 LEU A N 1
ATOM 1582 C CA . LEU A 1 210 ? -1.738 21.5 -2.385 1 89.81 210 LEU A CA 1
ATOM 1583 C C . LEU A 1 210 ? -2.865 20.516 -2.684 1 89.81 210 LEU A C 1
ATOM 1585 O O . LEU A 1 210 ? -2.703 19.609 -3.502 1 89.81 210 LEU A O 1
ATOM 1589 N N . ASP A 1 211 ? -3.895 20.719 -2.016 1 92.56 211 ASP A N 1
ATOM 1590 C CA . ASP A 1 211 ? -5.043 19.828 -2.166 1 92.56 211 ASP A CA 1
ATOM 1591 C C . ASP A 1 211 ? -5.598 19.891 -3.588 1 92.56 211 ASP A C 1
ATOM 1593 O O . ASP A 1 211 ? -5.902 18.844 -4.18 1 92.56 211 ASP A O 1
ATOM 1597 N N . GLN A 1 212 ? -5.656 21.078 -4.094 1 90.19 212 GLN A N 1
ATOM 1598 C CA . GLN A 1 212 ? -6.168 21.266 -5.449 1 90.19 212 GLN A CA 1
ATOM 1599 C C . GLN A 1 212 ? -5.258 20.594 -6.473 1 90.19 212 GLN A C 1
ATOM 1601 O O . GLN A 1 212 ? -5.73 19.859 -7.348 1 90.19 212 GLN A O 1
ATOM 1606 N N . VAL A 1 213 ? -4.039 20.828 -6.359 1 85.12 213 VAL A N 1
ATOM 1607 C CA . VAL A 1 213 ? -3.057 20.266 -7.277 1 85.12 213 VAL A CA 1
ATOM 1608 C C . VAL A 1 213 ? -3.09 18.734 -7.191 1 85.12 213 VAL A C 1
ATOM 1610 O O . VAL A 1 213 ? -3.047 18.047 -8.219 1 85.12 213 VAL A O 1
ATOM 1613 N N . TRP A 1 214 ? -3.191 18.25 -6.062 1 85.75 214 TRP A N 1
ATOM 1614 C CA . TRP A 1 214 ? -3.219 16.812 -5.836 1 85.75 214 TRP A CA 1
ATOM 1615 C C . TRP A 1 214 ? -4.457 16.188 -6.473 1 85.75 214 TRP A C 1
ATOM 1617 O O . TRP A 1 214 ? -4.367 15.133 -7.117 1 85.75 214 TRP A O 1
ATOM 1627 N N . ARG A 1 215 ? -5.547 16.766 -6.281 1 86.12 215 ARG A N 1
ATOM 1628 C CA . ARG A 1 215 ? -6.797 16.25 -6.832 1 86.12 215 ARG A CA 1
ATOM 1629 C C . ARG A 1 215 ? -6.75 16.203 -8.352 1 86.12 215 ARG A C 1
ATOM 1631 O O . ARG A 1 215 ? -7.203 15.242 -8.969 1 86.12 215 ARG A O 1
ATOM 1638 N N . GLU A 1 216 ? -6.219 17.219 -8.891 1 82 216 GLU A N 1
ATOM 1639 C CA . GLU A 1 216 ? -6.074 17.266 -10.344 1 82 216 GLU A CA 1
ATOM 1640 C C . GLU A 1 216 ? -5.09 16.203 -10.836 1 82 216 GLU A C 1
ATOM 1642 O O . GLU A 1 216 ? -5.352 15.516 -11.82 1 82 216 GLU A O 1
ATOM 1647 N N . GLY A 1 217 ? -4.051 16.125 -10.141 1 78.88 217 GLY A N 1
ATOM 1648 C CA . GLY A 1 217 ? -3.061 15.117 -10.477 1 78.88 217 GLY A CA 1
ATOM 1649 C C . GLY A 1 217 ? -3.58 13.703 -10.344 1 78.88 217 GLY A C 1
ATOM 1650 O O . GLY A 1 217 ? -3.268 12.836 -11.164 1 78.88 217 GLY A O 1
ATOM 1651 N N . ARG A 1 218 ? -4.27 13.469 -9.359 1 78.56 218 ARG A N 1
ATOM 1652 C CA . ARG A 1 218 ? -4.852 12.148 -9.148 1 78.56 218 ARG A CA 1
ATOM 1653 C C . ARG A 1 218 ? -5.766 11.75 -10.297 1 78.56 218 ARG A C 1
ATOM 1655 O O . ARG A 1 218 ? -5.738 10.609 -10.758 1 78.56 218 ARG A O 1
ATOM 1662 N N . LYS A 1 219 ? -6.535 12.617 -10.688 1 74.12 219 LYS A N 1
ATOM 1663 C CA . LYS A 1 219 ? -7.426 12.375 -11.82 1 74.12 219 LYS A CA 1
ATOM 1664 C C . LYS A 1 219 ? -6.637 11.969 -13.062 1 74.12 219 LYS A C 1
ATOM 1666 O O . LYS A 1 219 ? -7 11.016 -13.758 1 74.12 219 LYS A O 1
ATOM 1671 N N . GLU A 1 220 ? -5.602 12.664 -13.258 1 72.94 220 GLU A N 1
ATOM 1672 C CA . GLU A 1 220 ? -4.766 12.391 -14.422 1 72.94 220 GLU A CA 1
ATOM 1673 C C . GLU A 1 220 ? -4.105 11.023 -14.32 1 72.94 220 GLU A C 1
ATOM 1675 O O . GLU A 1 220 ? -4.043 10.281 -15.305 1 72.94 220 GLU A O 1
ATOM 1680 N N . ARG A 1 221 ? -3.729 10.703 -13.141 1 73.44 221 ARG A N 1
ATOM 1681 C CA . ARG A 1 221 ? -3.08 9.414 -12.922 1 73.44 221 ARG A CA 1
ATOM 1682 C C . ARG A 1 221 ? -4.062 8.266 -13.109 1 73.44 221 ARG A C 1
ATOM 1684 O O . ARG A 1 221 ? -3.715 7.234 -13.688 1 73.44 221 ARG A O 1
ATOM 1691 N N . LEU A 1 222 ? -5.188 8.398 -12.633 1 70.88 222 LEU A N 1
ATOM 1692 C CA . LEU A 1 222 ? -6.211 7.371 -12.766 1 70.88 222 LEU A CA 1
ATOM 1693 C C . LEU A 1 222 ? -6.574 7.156 -14.234 1 70.88 222 LEU A C 1
ATOM 1695 O O . LEU A 1 222 ? -6.723 6.02 -14.68 1 70.88 222 LEU A O 1
ATOM 1699 N N . LEU A 1 223 ? -6.652 8.203 -14.953 1 69.94 223 LEU A N 1
ATOM 1700 C CA . LEU A 1 223 ? -6.98 8.125 -16.375 1 69.94 223 LEU A CA 1
ATOM 1701 C C . LEU A 1 223 ? -5.863 7.445 -17.156 1 69.94 223 LEU A C 1
ATOM 1703 O O . LEU A 1 223 ? -6.125 6.637 -18.047 1 69.94 223 LEU A O 1
ATOM 1707 N N . ALA A 1 224 ? -4.688 7.785 -16.75 1 70.06 224 ALA A N 1
ATOM 1708 C CA . ALA A 1 224 ? -3.535 7.176 -17.406 1 70.06 224 ALA A CA 1
ATOM 1709 C C . ALA A 1 224 ? -3.488 5.672 -17.156 1 70.06 224 ALA A C 1
ATOM 1711 O O . ALA A 1 224 ? -3.172 4.891 -18.047 1 70.06 224 ALA A O 1
ATOM 1712 N N . ARG A 1 225 ? -3.826 5.309 -16 1 70.31 225 ARG A N 1
ATOM 1713 C CA . ARG A 1 225 ? -3.811 3.898 -15.633 1 70.31 225 ARG A CA 1
ATOM 1714 C C . ARG A 1 225 ? -4.898 3.123 -16.359 1 70.31 225 ARG A C 1
ATOM 1716 O O . ARG A 1 225 ? -4.684 1.982 -16.781 1 70.31 225 ARG A O 1
ATOM 1723 N N . VAL A 1 226 ? -5.992 3.684 -16.5 1 69.12 226 VAL A N 1
ATOM 1724 C CA . VAL A 1 226 ? -7.105 3.059 -17.203 1 69.12 226 VAL A CA 1
ATOM 1725 C C . VAL A 1 226 ? -6.738 2.854 -18.672 1 69.12 226 VAL A C 1
ATOM 1727 O O . VAL A 1 226 ? -7.008 1.795 -19.25 1 69.12 226 VAL A O 1
ATOM 1730 N N . THR A 1 227 ? -6.109 3.852 -19.141 1 70.88 227 THR A N 1
ATOM 1731 C CA . THR A 1 227 ? -5.691 3.779 -20.531 1 70.88 227 THR A CA 1
ATOM 1732 C C . THR A 1 227 ? -4.66 2.674 -20.734 1 70.88 227 THR A C 1
ATOM 1734 O O . THR A 1 227 ? -4.711 1.942 -21.734 1 70.88 227 THR A O 1
ATOM 1737 N N . GLU A 1 228 ? -3.762 2.572 -19.812 1 69.81 228 GLU A N 1
ATOM 1738 C CA . GLU A 1 228 ? -2.727 1.545 -19.859 1 69.81 228 GLU A CA 1
ATOM 1739 C C . GLU A 1 228 ? -3.33 0.147 -19.766 1 69.81 228 GLU A C 1
ATOM 1741 O O . GLU A 1 228 ? -2.91 -0.772 -20.469 1 69.81 228 GLU A O 1
ATOM 1746 N N . MET A 1 229 ? -4.234 0.039 -18.938 1 69.12 229 MET A N 1
ATOM 1747 C CA . MET A 1 229 ? -4.883 -1.254 -18.719 1 69.12 229 MET A CA 1
ATOM 1748 C C . MET A 1 229 ? -5.656 -1.678 -19.969 1 69.12 229 MET A C 1
ATOM 1750 O O . MET A 1 229 ? -5.699 -2.863 -20.297 1 69.12 229 MET A O 1
ATOM 1754 N N . GLN A 1 230 ? -6.266 -0.783 -20.562 1 68.69 230 GLN A N 1
ATOM 1755 C CA . GLN A 1 230 ? -6.992 -1.064 -21.797 1 68.69 230 GLN A CA 1
ATOM 1756 C C . GLN A 1 230 ? -6.043 -1.505 -22.906 1 68.69 230 GLN A C 1
ATOM 1758 O O . GLN A 1 230 ? -6.355 -2.418 -23.672 1 68.69 230 GLN A O 1
ATOM 1763 N N . ARG A 1 231 ? -4.957 -0.865 -22.938 1 70.19 231 ARG A N 1
ATOM 1764 C CA . ARG A 1 231 ? -3.951 -1.229 -23.938 1 70.19 231 ARG A CA 1
ATOM 1765 C C . ARG A 1 231 ? -3.434 -2.643 -23.703 1 70.19 231 ARG A C 1
ATOM 1767 O O . ARG A 1 231 ? -3.217 -3.396 -24.641 1 70.19 231 ARG A O 1
ATOM 1774 N N . GLU A 1 232 ? -3.174 -2.936 -22.438 1 67.94 232 GLU A N 1
ATOM 1775 C CA . GLU A 1 232 ? -2.689 -4.262 -22.062 1 67.94 232 GLU A CA 1
ATOM 1776 C C . GLU A 1 232 ? -3.709 -5.34 -22.422 1 67.94 232 GLU A C 1
ATOM 1778 O O . GLU A 1 232 ? -3.336 -6.445 -22.828 1 67.94 232 GLU A O 1
ATOM 1783 N N . GLN A 1 233 ? -4.926 -5.07 -22.188 1 65.56 233 GLN A N 1
ATOM 1784 C CA . GLN A 1 233 ? -5.984 -6.016 -22.516 1 65.56 233 GLN A CA 1
ATOM 1785 C C . GLN A 1 233 ? -6.086 -6.219 -24.031 1 65.56 233 GLN A C 1
ATOM 1787 O O . GLN A 1 233 ? -6.391 -7.324 -24.5 1 65.56 233 GLN A O 1
ATOM 1792 N N . ASP A 1 234 ? -5.914 -5.137 -24.688 1 64.88 234 ASP A N 1
ATOM 1793 C CA . ASP A 1 234 ? -5.984 -5.211 -26.141 1 64.88 234 ASP A CA 1
ATOM 1794 C C . ASP A 1 234 ? -4.832 -6.043 -26.703 1 64.88 234 ASP A C 1
ATOM 1796 O O . ASP A 1 234 ? -4.98 -6.699 -27.734 1 64.88 234 ASP A O 1
ATOM 1800 N N . GLN A 1 235 ? -3.764 -5.984 -26.047 1 61.06 235 GLN A N 1
ATOM 1801 C CA . GLN A 1 235 ? -2.605 -6.734 -26.531 1 61.06 235 GLN A CA 1
ATOM 1802 C C . GLN A 1 235 ? -2.729 -8.219 -26.172 1 61.06 235 GLN A C 1
ATOM 1804 O O . GLN A 1 235 ? -2.107 -9.062 -26.812 1 61.06 235 GLN A O 1
ATOM 1809 N N . GLN A 1 236 ? -3.332 -8.539 -25.141 1 56.44 236 GLN A N 1
ATOM 1810 C CA . GLN A 1 236 ? -3.523 -9.938 -24.766 1 56.44 236 GLN A CA 1
ATOM 1811 C C . GLN A 1 236 ? -4.57 -10.602 -25.656 1 56.44 236 GLN A C 1
ATOM 1813 O O . GLN A 1 236 ? -4.586 -11.828 -25.797 1 56.44 236 GLN A O 1
ATOM 1818 N N . VAL A 1 237 ? -5.441 -9.867 -26.375 1 47.97 237 VAL A N 1
ATOM 1819 C CA . VAL A 1 237 ? -6.344 -10.445 -27.375 1 47.97 237 VAL A CA 1
ATOM 1820 C C . VAL A 1 237 ? -5.633 -10.539 -28.719 1 47.97 237 VAL A C 1
ATOM 1822 O O . VAL A 1 237 ? -4.852 -9.656 -29.078 1 47.97 237 VAL A O 1
ATOM 1825 N N . MET B 1 1 ? -1.034 -45.219 -18.641 1 52.03 1 MET B N 1
ATOM 1826 C CA . MET B 1 1 ? -1.099 -43.75 -18.828 1 52.03 1 MET B CA 1
ATOM 1827 C C . MET B 1 1 ? -1.949 -43.094 -17.75 1 52.03 1 MET B C 1
ATOM 1829 O O . MET B 1 1 ? -1.521 -42.125 -17.125 1 52.03 1 MET B O 1
ATOM 1833 N N . ALA B 1 2 ? -3.18 -43.75 -17.594 1 62.91 2 ALA B N 1
ATOM 1834 C CA . ALA B 1 2 ? -4.102 -43.25 -16.562 1 62.91 2 ALA B CA 1
ATOM 1835 C C . ALA B 1 2 ? -3.479 -43.375 -15.18 1 62.91 2 ALA B C 1
ATOM 1837 O O . ALA B 1 2 ? -3.639 -42.469 -14.344 1 62.91 2 ALA B O 1
ATOM 1838 N N . ASN B 1 3 ? -2.6 -44.312 -15.008 1 81.06 3 ASN B N 1
ATOM 1839 C CA . ASN B 1 3 ? -1.992 -44.562 -13.703 1 81.06 3 ASN B CA 1
ATOM 1840 C C . ASN B 1 3 ? -0.916 -43.531 -13.391 1 81.06 3 ASN B C 1
ATOM 1842 O O . ASN B 1 3 ? -0.851 -43 -12.273 1 81.06 3 ASN B O 1
ATOM 1846 N N . SER B 1 4 ? -0.214 -43.219 -14.445 1 84.19 4 SER B N 1
ATOM 1847 C CA . SER B 1 4 ? 0.849 -42.25 -14.266 1 84.19 4 SER B CA 1
ATOM 1848 C C . SER B 1 4 ? 0.278 -40.875 -13.984 1 84.19 4 SER B C 1
ATOM 1850 O O . SER B 1 4 ? 0.827 -40.125 -13.172 1 84.19 4 SER B O 1
ATOM 1852 N N . GLN B 1 5 ? -0.833 -40.656 -14.648 1 89.44 5 GLN B N 1
ATOM 1853 C CA . GLN B 1 5 ? -1.494 -39.375 -14.477 1 89.44 5 GLN B CA 1
ATOM 1854 C C . GLN B 1 5 ? -1.95 -39.188 -13.031 1 89.44 5 GLN B C 1
ATOM 1856 O O . GLN B 1 5 ? -1.735 -38.125 -12.445 1 89.44 5 GLN B O 1
ATOM 1861 N N . GLU B 1 6 ? -2.545 -40.125 -12.508 1 92.44 6 GLU B N 1
ATOM 1862 C CA . GLU B 1 6 ? -3.037 -40.094 -11.133 1 92.44 6 GLU B CA 1
ATOM 1863 C C . GLU B 1 6 ? -1.886 -39.969 -10.141 1 92.44 6 GLU B C 1
ATOM 1865 O O . GLU B 1 6 ? -1.998 -39.25 -9.133 1 92.44 6 GLU B O 1
ATOM 1870 N N . GLN B 1 7 ? -0.824 -40.656 -10.43 1 93.75 7 GLN B N 1
ATOM 1871 C CA . GLN B 1 7 ? 0.341 -40.625 -9.555 1 93.75 7 GLN B CA 1
ATOM 1872 C C . GLN B 1 7 ? 0.984 -39.25 -9.547 1 93.75 7 GLN B C 1
ATOM 1874 O O . GLN B 1 7 ? 1.357 -38.719 -8.492 1 93.75 7 GLN B O 1
ATOM 1879 N N . ILE B 1 8 ? 1.096 -38.656 -10.672 1 94.56 8 ILE B N 1
ATOM 1880 C CA . ILE B 1 8 ? 1.682 -37.312 -10.789 1 94.56 8 ILE B CA 1
ATOM 1881 C C . ILE B 1 8 ? 0.811 -36.312 -10.055 1 94.56 8 ILE B C 1
ATOM 1883 O O . ILE B 1 8 ? 1.317 -35.469 -9.289 1 94.56 8 ILE B O 1
ATOM 1887 N N . ALA B 1 9 ? -0.443 -36.406 -10.273 1 96 9 ALA B N 1
ATOM 1888 C CA . ALA B 1 9 ? -1.388 -35.5 -9.625 1 96 9 ALA B CA 1
ATOM 1889 C C . ALA B 1 9 ? -1.301 -35.625 -8.102 1 96 9 ALA B C 1
ATOM 1891 O O . ALA B 1 9 ? -1.277 -34.594 -7.398 1 96 9 ALA B O 1
ATOM 1892 N N . ALA B 1 10 ? -1.281 -36.812 -7.613 1 95.69 10 ALA B N 1
ATOM 1893 C CA . ALA B 1 10 ? -1.211 -37.062 -6.176 1 95.69 10 ALA B CA 1
ATOM 1894 C C . ALA B 1 10 ? 0.084 -36.531 -5.586 1 95.69 10 ALA B C 1
ATOM 1896 O O . ALA B 1 10 ? 0.083 -35.969 -4.484 1 95.69 10 ALA B O 1
ATOM 1897 N N . GLN B 1 11 ? 1.136 -36.688 -6.266 1 95.62 11 GLN B N 1
ATOM 1898 C CA . GLN B 1 11 ? 2.434 -36.219 -5.789 1 95.62 11 GLN B CA 1
ATOM 1899 C C . GLN B 1 11 ? 2.48 -34.688 -5.727 1 95.62 11 GLN B C 1
ATOM 1901 O O . GLN B 1 11 ? 2.973 -34.125 -4.75 1 95.62 11 GLN B O 1
ATOM 1906 N N . LEU B 1 12 ? 1.992 -34.031 -6.758 1 96.94 12 LEU B N 1
ATOM 1907 C CA . LEU B 1 12 ? 1.986 -32.562 -6.793 1 96.94 12 LEU B CA 1
ATOM 1908 C C . LEU B 1 12 ? 1.092 -32 -5.695 1 96.94 12 LEU B C 1
ATOM 1910 O O . LEU B 1 12 ? 1.414 -30.984 -5.098 1 96.94 12 LEU B O 1
ATOM 1914 N N . LEU B 1 13 ? 0.038 -32.688 -5.426 1 96.25 13 LEU B N 1
ATOM 1915 C CA . LEU B 1 13 ? -0.871 -32.25 -4.367 1 96.25 13 LEU B CA 1
ATOM 1916 C C . LEU B 1 13 ? -0.238 -32.469 -2.994 1 96.25 13 LEU B C 1
ATOM 1918 O O . LEU B 1 13 ? -0.272 -31.562 -2.152 1 96.25 13 LEU B O 1
ATOM 1922 N N . SER B 1 14 ? 0.379 -33.531 -2.768 1 95.62 14 SER B N 1
ATOM 1923 C CA . SER B 1 14 ? 0.923 -33.906 -1.461 1 95.62 14 SER B CA 1
ATOM 1924 C C . SER B 1 14 ? 2.186 -33.094 -1.151 1 95.62 14 SER B C 1
ATOM 1926 O O . SER B 1 14 ? 2.418 -32.719 -0.003 1 95.62 14 SER B O 1
ATOM 1928 N N . THR B 1 15 ? 2.982 -32.781 -2.111 1 95.19 15 THR B N 1
ATOM 1929 C CA . THR B 1 15 ? 4.281 -32.156 -1.875 1 95.19 15 THR B CA 1
ATOM 1930 C C . THR B 1 15 ? 4.184 -30.641 -1.992 1 95.19 15 THR B C 1
ATOM 1932 O O . THR B 1 15 ? 4.844 -29.906 -1.251 1 95.19 15 THR B O 1
ATOM 1935 N N . LYS B 1 16 ? 3.338 -30.172 -2.914 1 96.62 16 LYS B N 1
ATOM 1936 C CA . LYS B 1 16 ? 3.311 -28.734 -3.201 1 96.62 16 LYS B CA 1
ATOM 1937 C C . LYS B 1 16 ? 1.915 -28.156 -2.977 1 96.62 16 LYS B C 1
ATOM 1939 O O . LYS B 1 16 ? 1.712 -26.953 -3.1 1 96.62 16 LYS B O 1
ATOM 1944 N N . SER B 1 17 ? 0.978 -28.984 -2.607 1 97.25 17 SER B N 1
ATOM 1945 C CA . SER B 1 17 ? -0.406 -28.562 -2.395 1 97.25 17 SER B CA 1
ATOM 1946 C C . SER B 1 17 ? -0.991 -27.938 -3.652 1 97.25 17 SER B C 1
ATOM 1948 O O . SER B 1 17 ? -1.702 -26.922 -3.576 1 97.25 17 SER B O 1
ATOM 1950 N N . LEU B 1 18 ? -0.668 -28.562 -4.797 1 98.25 18 LEU B N 1
ATOM 1951 C CA . LEU B 1 18 ? -1.181 -28.094 -6.078 1 98.25 18 LEU B CA 1
ATOM 1952 C C . LEU B 1 18 ? -2.188 -29.078 -6.656 1 98.25 18 LEU B C 1
ATOM 1954 O O . LEU B 1 18 ? -1.808 -30.141 -7.148 1 98.25 18 LEU B O 1
ATOM 1958 N N . PRO B 1 19 ? -3.449 -28.734 -6.582 1 98.12 19 PRO B N 1
ATOM 1959 C CA . PRO B 1 19 ? -4.457 -29.609 -7.184 1 98.12 19 PRO B CA 1
ATOM 1960 C C . PRO B 1 19 ? -4.551 -29.453 -8.703 1 98.12 19 PRO B C 1
ATOM 1962 O O . PRO B 1 19 ? -5.449 -28.766 -9.195 1 98.12 19 PRO B O 1
ATOM 1965 N N . VAL B 1 20 ? -3.738 -30.156 -9.367 1 97.81 20 VAL B N 1
ATOM 1966 C CA . VAL B 1 20 ? -3.619 -30.016 -10.812 1 97.81 20 VAL B CA 1
ATOM 1967 C C . VAL B 1 20 ? -4.852 -30.594 -11.5 1 97.81 20 VAL B C 1
ATOM 1969 O O . VAL B 1 20 ? -5.332 -31.672 -11.117 1 97.81 20 VAL B O 1
ATOM 1972 N N . SER B 1 21 ? -5.312 -29.859 -12.492 1 97.19 21 SER B N 1
ATOM 1973 C CA . SER B 1 21 ? -6.465 -30.297 -13.281 1 97.19 21 SER B CA 1
ATOM 1974 C C . SER B 1 21 ? -6.164 -31.578 -14.023 1 97.19 21 SER B C 1
ATOM 1976 O O . SER B 1 21 ? -5.098 -31.734 -14.633 1 97.19 21 SER B O 1
ATOM 1978 N N . THR B 1 22 ? -7.117 -32.5 -14.047 1 94.44 22 THR B N 1
ATOM 1979 C CA . THR B 1 22 ? -6.965 -33.75 -14.758 1 94.44 22 THR B CA 1
ATOM 1980 C C . THR B 1 22 ? -6.832 -33.531 -16.266 1 94.44 22 THR B C 1
ATOM 1982 O O . THR B 1 22 ? -6.027 -34.156 -16.938 1 94.44 22 THR B O 1
ATOM 1985 N N . THR B 1 23 ? -7.676 -32.656 -16.688 1 94.75 23 THR B N 1
ATOM 1986 C CA . THR B 1 23 ? -7.648 -32.312 -18.109 1 94.75 23 THR B CA 1
ATOM 1987 C C . THR B 1 23 ? -6.289 -31.75 -18.5 1 94.75 23 THR B C 1
ATOM 1989 O O . THR B 1 23 ? -5.727 -32.125 -19.531 1 94.75 23 THR B O 1
ATOM 1992 N N . TRP B 1 24 ? -5.758 -30.891 -17.75 1 96.12 24 TRP B N 1
ATOM 1993 C CA . TRP B 1 24 ? -4.457 -30.281 -18.016 1 96.12 24 TRP B CA 1
ATOM 1994 C C . TRP B 1 24 ? -3.355 -31.344 -18.016 1 96.12 24 TRP B C 1
ATOM 1996 O O . TRP B 1 24 ? -2.496 -31.359 -18.906 1 96.12 24 TRP B O 1
ATOM 2006 N N . LEU B 1 25 ? -3.359 -32.156 -17.047 1 94.25 25 LEU B N 1
ATOM 2007 C CA . LEU B 1 25 ? -2.35 -33.219 -16.922 1 94.25 25 LEU B CA 1
ATOM 2008 C C . LEU B 1 25 ? -2.41 -34.156 -18.109 1 94.25 25 LEU B C 1
ATOM 2010 O O . LEU B 1 25 ? -1.374 -34.594 -18.609 1 94.25 25 LEU B O 1
ATOM 2014 N N . HIS B 1 26 ? -3.621 -34.5 -18.516 1 92.06 26 HIS B N 1
ATOM 2015 C CA . HIS B 1 26 ? -3.807 -35.344 -19.688 1 92.06 26 HIS B CA 1
ATOM 2016 C C . HIS B 1 26 ? -3.188 -34.719 -20.938 1 92.06 26 HIS B C 1
ATOM 2018 O O . HIS B 1 26 ? -2.496 -35.406 -21.688 1 92.06 26 HIS B O 1
ATOM 2024 N N . ASN B 1 27 ? -3.459 -33.438 -21.125 1 92.12 27 ASN B N 1
ATOM 2025 C CA . ASN B 1 27 ? -2.908 -32.719 -22.266 1 92.12 27 ASN B CA 1
ATOM 2026 C C . ASN B 1 27 ? -1.386 -32.656 -22.203 1 92.12 27 ASN B C 1
ATOM 2028 O O . ASN B 1 27 ? -0.716 -32.812 -23.234 1 92.12 27 ASN B O 1
ATOM 2032 N N . PHE B 1 28 ? -0.878 -32.469 -21.047 1 91.81 28 PHE B N 1
ATOM 2033 C CA . PHE B 1 28 ? 0.563 -32.438 -20.828 1 91.81 28 PHE B CA 1
ATOM 2034 C C . PHE B 1 28 ? 1.206 -33.75 -21.203 1 91.81 28 PHE B C 1
ATOM 2036 O O . PHE B 1 28 ? 2.217 -33.781 -21.906 1 91.81 28 PHE B O 1
ATOM 2043 N N . LEU B 1 29 ? 0.603 -34.812 -20.828 1 88.25 29 LEU B N 1
ATOM 2044 C CA . LEU B 1 29 ? 1.166 -36.156 -21.047 1 88.25 29 LEU B CA 1
ATOM 2045 C C . LEU B 1 29 ? 1 -36.562 -22.5 1 88.25 29 LEU B C 1
ATOM 2047 O O . LEU B 1 29 ? 1.823 -37.312 -23.031 1 88.25 29 LEU B O 1
ATOM 2051 N N . SER B 1 30 ? -0.062 -36.031 -23.094 1 86.19 30 SER B N 1
ATOM 2052 C CA . SER B 1 30 ? -0.297 -36.375 -24.484 1 86.19 30 SER B CA 1
ATOM 2053 C C . SER B 1 30 ? 0.633 -35.594 -25.406 1 86.19 30 SER B C 1
ATOM 2055 O O . SER B 1 30 ? 0.938 -36.062 -26.516 1 86.19 30 SER B O 1
ATOM 2057 N N . SER B 1 31 ? 0.834 -34.375 -25.047 1 76.94 31 SER B N 1
ATOM 2058 C CA . SER B 1 31 ? 1.723 -33.562 -25.875 1 76.94 31 SER B CA 1
ATOM 2059 C C . SER B 1 31 ? 3.176 -34 -25.719 1 76.94 31 SER B C 1
ATOM 2061 O O . SER B 1 31 ? 3.98 -33.844 -26.625 1 76.94 31 SER B O 1
ATOM 2063 N N . SER B 1 32 ? 3.449 -34.219 -24.469 1 59.47 32 SER B N 1
ATOM 2064 C CA . SER B 1 32 ? 4.828 -34.594 -24.203 1 59.47 32 SER B CA 1
ATOM 2065 C C . SER B 1 32 ? 5.207 -35.875 -24.953 1 59.47 32 SER B C 1
ATOM 2067 O O . SER B 1 32 ? 4.387 -36.781 -25.109 1 59.47 32 SER B O 1
ATOM 2069 N N . THR B 1 33 ? 5.988 -35.75 -25.938 1 59.06 33 THR B N 1
ATOM 2070 C CA . THR B 1 33 ? 6.68 -36.875 -26.547 1 59.06 33 THR B CA 1
ATOM 2071 C C . THR B 1 33 ? 7.004 -37.969 -25.516 1 59.06 33 THR B C 1
ATOM 2073 O O . THR B 1 33 ? 7.801 -38.875 -25.766 1 59.06 33 THR B O 1
ATOM 2076 N N . VAL B 1 34 ? 6.539 -37.719 -24.344 1 55.88 34 VAL B N 1
ATOM 2077 C CA . VAL B 1 34 ? 6.793 -38.594 -23.203 1 55.88 34 VAL B CA 1
ATOM 2078 C C . VAL B 1 34 ? 6.367 -40.031 -23.547 1 55.88 34 VAL B C 1
ATOM 2080 O O . VAL B 1 34 ? 6.941 -41 -23.031 1 55.88 34 VAL B O 1
ATOM 2083 N N . HIS B 1 35 ? 5.195 -40.094 -24.375 1 54.56 35 HIS B N 1
ATOM 2084 C CA . HIS B 1 35 ? 4.789 -41.438 -24.719 1 54.56 35 HIS B CA 1
ATOM 2085 C C . HIS B 1 35 ? 5.977 -42.25 -25.219 1 54.56 35 HIS B C 1
ATOM 2087 O O . HIS B 1 35 ? 6.008 -43.5 -25.062 1 54.56 35 HIS B O 1
ATOM 2093 N N . GLN B 1 36 ? 6.746 -41.531 -25.906 1 54.16 36 GLN B N 1
ATOM 2094 C CA . GLN B 1 36 ? 7.676 -42.375 -26.641 1 54.16 36 GLN B CA 1
ATOM 2095 C C . GLN B 1 36 ? 8.852 -42.781 -25.75 1 54.16 36 GLN B C 1
ATOM 2097 O O . GLN B 1 36 ? 9.492 -43.812 -26.031 1 54.16 36 GLN B O 1
ATOM 2102 N N . ARG B 1 37 ? 9.219 -41.938 -24.641 1 61.72 37 ARG B N 1
ATOM 2103 C CA . ARG B 1 37 ? 10.484 -42.25 -23.969 1 61.72 37 ARG B CA 1
ATOM 2104 C C . ARG B 1 37 ? 10.242 -42.844 -22.578 1 61.72 37 ARG B C 1
ATOM 2106 O O . ARG B 1 37 ? 9.203 -42.562 -21.969 1 61.72 37 ARG B O 1
ATOM 2113 N N . ASN B 1 38 ? 10.742 -43.875 -22.25 1 72.75 38 ASN B N 1
ATOM 2114 C CA . ASN B 1 38 ? 10.836 -44.469 -20.922 1 72.75 38 ASN B CA 1
ATOM 2115 C C . ASN B 1 38 ? 11.289 -43.438 -19.875 1 72.75 38 ASN B C 1
ATOM 2117 O O . ASN B 1 38 ? 12.336 -43.625 -19.266 1 72.75 38 ASN B O 1
ATOM 2121 N N . ILE B 1 39 ? 10.508 -42.312 -19.719 1 79.31 39 ILE B N 1
ATOM 2122 C CA . ILE B 1 39 ? 10.859 -41.281 -18.75 1 79.31 39 ILE B CA 1
ATOM 2123 C C . ILE B 1 39 ? 10.359 -41.719 -17.359 1 79.31 39 ILE B C 1
ATOM 2125 O O . ILE B 1 39 ? 9.188 -42.062 -17.203 1 79.31 39 ILE B O 1
ATOM 2129 N N . PRO B 1 40 ? 11.344 -41.812 -16.406 1 87.88 40 PRO B N 1
ATOM 2130 C CA . PRO B 1 40 ? 10.93 -42.125 -15.039 1 87.88 40 PRO B CA 1
ATOM 2131 C C . PRO B 1 40 ? 9.844 -41.188 -14.516 1 87.88 40 PRO B C 1
ATOM 2133 O O . PRO B 1 40 ? 9.805 -40 -14.891 1 87.88 40 PRO B O 1
ATOM 2136 N N . LEU B 1 41 ? 9 -41.75 -13.672 1 87.56 41 LEU B N 1
ATOM 2137 C CA . LEU B 1 41 ? 7.867 -41.031 -13.117 1 87.56 41 LEU B CA 1
ATOM 2138 C C . LEU B 1 41 ? 8.344 -39.781 -12.391 1 87.56 41 LEU B C 1
ATOM 2140 O O . LEU B 1 41 ? 7.691 -38.719 -12.461 1 87.56 41 LEU B O 1
ATOM 2144 N N . SER B 1 42 ? 9.438 -39.875 -11.68 1 90.69 42 SER B N 1
ATOM 2145 C CA . SER B 1 42 ? 9.984 -38.75 -10.945 1 90.69 42 SER B CA 1
ATOM 2146 C C . SER B 1 42 ? 10.352 -37.625 -11.891 1 90.69 42 SER B C 1
ATOM 2148 O O . SER B 1 42 ? 10.094 -36.438 -11.594 1 90.69 42 SER B O 1
ATOM 2150 N N . ALA B 1 43 ? 10.914 -37.938 -12.938 1 91.12 43 ALA B N 1
ATOM 2151 C CA . ALA B 1 43 ? 11.297 -36.938 -13.93 1 91.12 43 ALA B CA 1
ATOM 2152 C C . ALA B 1 43 ? 10.07 -36.312 -14.57 1 91.12 43 ALA B C 1
ATOM 2154 O O . ALA B 1 43 ? 10.039 -35.094 -14.805 1 91.12 43 ALA B O 1
ATOM 2155 N N . LEU B 1 44 ? 9.148 -37.156 -14.906 1 89.81 44 LEU B N 1
ATOM 2156 C CA . LEU B 1 44 ? 7.906 -36.656 -15.484 1 89.81 44 LEU B CA 1
ATOM 2157 C C . LEU B 1 44 ? 7.195 -35.719 -14.531 1 89.81 44 LEU B C 1
ATOM 2159 O O . LEU B 1 44 ? 6.68 -34.656 -14.945 1 89.81 44 LEU B O 1
ATOM 2163 N N . THR B 1 45 ? 7.211 -36.062 -13.281 1 93.62 45 THR B N 1
ATOM 2164 C CA . THR B 1 45 ? 6.578 -35.25 -12.25 1 93.62 45 THR B CA 1
ATOM 2165 C C . THR B 1 45 ? 7.262 -33.875 -12.141 1 93.62 45 THR B C 1
ATOM 2167 O O . THR B 1 45 ? 6.59 -32.844 -12.023 1 93.62 45 THR B O 1
ATOM 2170 N N . GLN B 1 46 ? 8.531 -33.906 -12.195 1 94.12 46 GLN B N 1
ATOM 2171 C CA . GLN B 1 46 ? 9.281 -32.656 -12.125 1 94.12 46 GLN B CA 1
ATOM 2172 C C . GLN B 1 46 ? 9 -31.781 -13.328 1 94.12 46 GLN B C 1
ATOM 2174 O O . GLN B 1 46 ? 8.914 -30.562 -13.203 1 94.12 46 GLN B O 1
ATOM 2179 N N . THR B 1 47 ? 8.953 -32.375 -14.461 1 93.31 47 THR B N 1
ATOM 2180 C CA . THR B 1 47 ? 8.641 -31.609 -15.664 1 93.31 47 THR B CA 1
ATOM 2181 C C . THR B 1 47 ? 7.23 -31.016 -15.578 1 93.31 47 THR B C 1
ATOM 2183 O O . THR B 1 47 ? 7.012 -29.859 -15.969 1 93.31 47 THR B O 1
ATOM 2186 N N . ALA B 1 48 ? 6.309 -31.859 -15.07 1 94.69 48 ALA B N 1
ATOM 2187 C CA . ALA B 1 48 ? 4.941 -31.391 -14.883 1 94.69 48 ALA B CA 1
ATOM 2188 C C . ALA B 1 48 ? 4.902 -30.188 -13.938 1 94.69 48 ALA B C 1
ATOM 2190 O O . ALA B 1 48 ? 4.227 -29.203 -14.211 1 94.69 48 ALA B O 1
ATOM 2191 N N . LEU B 1 49 ? 5.625 -30.312 -12.836 1 97.06 49 LEU B N 1
ATOM 2192 C CA . LEU B 1 49 ? 5.691 -29.219 -11.875 1 97.06 49 LEU B CA 1
ATOM 2193 C C . LEU B 1 49 ? 6.219 -27.953 -12.531 1 97.06 49 LEU B C 1
ATOM 2195 O O . LEU B 1 49 ? 5.633 -26.875 -12.367 1 97.06 49 LEU B O 1
ATOM 2199 N N . PHE B 1 50 ? 7.211 -28.047 -13.273 1 96.31 50 PHE B N 1
ATOM 2200 C CA . PHE B 1 50 ? 7.812 -26.922 -13.961 1 96.31 50 PHE B CA 1
ATOM 2201 C C . PHE B 1 50 ? 6.805 -26.25 -14.883 1 96.31 50 PHE B C 1
ATOM 2203 O O . PHE B 1 50 ? 6.703 -25.016 -14.914 1 96.31 50 PHE B O 1
ATOM 2210 N N . ARG B 1 51 ? 6.129 -27.047 -15.562 1 96 51 ARG B N 1
ATOM 2211 C CA . ARG B 1 51 ? 5.164 -26.516 -16.516 1 96 51 ARG B CA 1
ATOM 2212 C C . ARG B 1 51 ? 3.982 -25.859 -15.805 1 96 51 ARG B C 1
ATOM 2214 O O . ARG B 1 51 ? 3.473 -24.828 -16.25 1 96 51 ARG B O 1
ATOM 2221 N N . VAL B 1 52 ? 3.539 -26.516 -14.727 1 97.75 52 VAL B N 1
ATOM 2222 C CA . VAL B 1 52 ? 2.441 -25.953 -13.938 1 97.75 52 VAL B CA 1
ATOM 2223 C C . VAL B 1 52 ? 2.842 -24.594 -13.398 1 97.75 52 VAL B C 1
ATOM 2225 O O . VAL B 1 52 ? 2.074 -23.625 -13.492 1 97.75 52 VAL B O 1
ATOM 2228 N N . LEU B 1 53 ? 4.07 -24.453 -12.914 1 98.19 53 LEU B N 1
ATOM 2229 C CA . LEU B 1 53 ? 4.559 -23.219 -12.312 1 98.19 53 LEU B CA 1
ATOM 2230 C C . LEU B 1 53 ? 4.758 -22.141 -13.367 1 98.19 53 LEU B C 1
ATOM 2232 O O . LEU B 1 53 ? 4.82 -20.953 -13.039 1 98.19 53 LEU B O 1
ATOM 2236 N N . ALA B 1 54 ? 4.789 -22.516 -14.578 1 97.44 54 ALA B N 1
ATOM 2237 C CA . ALA B 1 54 ? 4.961 -21.562 -15.672 1 97.44 54 ALA B CA 1
ATOM 2238 C C . ALA B 1 54 ? 3.623 -21.234 -16.328 1 97.44 54 ALA B C 1
ATOM 2240 O O . ALA B 1 54 ? 3.551 -20.375 -17.203 1 97.44 54 ALA B O 1
ATOM 2241 N N . SER B 1 55 ? 2.586 -21.875 -15.875 1 97.5 55 SER B N 1
ATOM 2242 C CA . SER B 1 55 ? 1.27 -21.719 -16.484 1 97.5 55 SER B CA 1
ATOM 2243 C C . SER B 1 55 ? 0.397 -20.766 -15.68 1 97.5 55 SER B C 1
ATOM 2245 O O . SER B 1 55 ? 0.782 -20.344 -14.586 1 97.5 55 SER B O 1
ATOM 2247 N N . ASP B 1 56 ? -0.717 -20.359 -16.312 1 97.44 56 ASP B N 1
ATOM 2248 C CA . ASP B 1 56 ? -1.781 -19.688 -15.586 1 97.44 56 ASP B CA 1
ATOM 2249 C C . ASP B 1 56 ? -2.545 -20.672 -14.695 1 97.44 56 ASP B C 1
ATOM 2251 O O . ASP B 1 56 ? -3.109 -21.641 -15.188 1 97.44 56 ASP B O 1
ATOM 2255 N N . PHE B 1 57 ? -2.566 -20.438 -13.391 1 98.12 57 PHE B N 1
ATOM 2256 C CA . PHE B 1 57 ? -3.221 -21.344 -12.461 1 98.12 57 PHE B CA 1
ATOM 2257 C C . PHE B 1 57 ? -4.691 -21.531 -12.828 1 98.12 57 PHE B C 1
ATOM 2259 O O . PHE B 1 57 ? -5.285 -22.562 -12.531 1 98.12 57 PHE B O 1
ATOM 2266 N N . ARG B 1 58 ? -5.301 -20.625 -13.531 1 97.56 58 ARG B N 1
ATOM 2267 C CA . ARG B 1 58 ? -6.695 -20.75 -13.961 1 97.56 58 ARG B CA 1
ATOM 2268 C C . ARG B 1 58 ? -6.859 -21.859 -14.984 1 97.56 58 ARG B C 1
ATOM 2270 O O . ARG B 1 58 ? -7.961 -22.375 -15.172 1 97.56 58 ARG B O 1
ATOM 2277 N N . GLU B 1 59 ? -5.789 -22.125 -15.586 1 97 59 GLU B N 1
ATOM 2278 C CA . GLU B 1 59 ? -5.805 -23.156 -16.625 1 97 59 GLU B CA 1
ATOM 2279 C C . GLU B 1 59 ? -5.309 -24.5 -16.078 1 97 59 GLU B C 1
ATOM 2281 O O . GLU B 1 59 ? -5.824 -25.562 -16.438 1 97 59 GLU B O 1
ATOM 2286 N N . SER B 1 60 ? -4.367 -24.469 -15.188 1 98.06 60 SER B N 1
ATOM 2287 C CA . SER B 1 60 ? -3.639 -25.688 -14.844 1 98.06 60 SER B CA 1
ATOM 2288 C C . SER B 1 60 ? -4.188 -26.312 -13.562 1 98.06 60 SER B C 1
ATOM 2290 O O . SER B 1 60 ? -3.982 -27.5 -13.32 1 98.06 60 SER B O 1
ATOM 2292 N N . LEU B 1 61 ? -4.84 -25.562 -12.719 1 98.38 61 LEU B N 1
ATOM 2293 C CA . LEU B 1 61 ? -5.293 -26.094 -11.438 1 98.38 61 LEU B CA 1
ATOM 2294 C C . LEU B 1 61 ? -6.793 -26.359 -11.461 1 98.38 61 LEU B C 1
ATOM 2296 O O . LEU B 1 61 ? -7.531 -25.703 -12.203 1 98.38 61 LEU B O 1
ATOM 2300 N N . SER B 1 62 ? -7.145 -27.328 -10.68 1 97.44 62 SER B N 1
ATOM 2301 C CA . SER B 1 62 ? -8.555 -27.656 -10.5 1 97.44 62 SER B CA 1
ATOM 2302 C C . SER B 1 62 ? -9.227 -26.719 -9.508 1 97.44 62 SER B C 1
ATOM 2304 O O . SER B 1 62 ? -8.594 -26.266 -8.547 1 97.44 62 SER B O 1
ATOM 2306 N N . THR B 1 63 ? -10.516 -26.438 -9.703 1 96.75 63 THR B N 1
ATOM 2307 C CA . THR B 1 63 ? -11.281 -25.578 -8.805 1 96.75 63 THR B CA 1
ATOM 2308 C C . THR B 1 63 ? -12.328 -26.391 -8.039 1 96.75 63 THR B C 1
ATOM 2310 O O . THR B 1 63 ? -13.258 -25.828 -7.465 1 96.75 63 THR B O 1
ATOM 2313 N N . ARG B 1 64 ? -12.133 -27.641 -8.047 1 94.38 64 ARG B N 1
ATOM 2314 C CA . ARG B 1 64 ? -13.141 -28.531 -7.48 1 94.38 64 ARG B CA 1
ATOM 2315 C C . ARG B 1 64 ? -13.125 -28.484 -5.957 1 94.38 64 ARG B C 1
ATOM 2317 O O . ARG B 1 64 ? -14.156 -28.672 -5.312 1 94.38 64 ARG B O 1
ATOM 2324 N N . ASN B 1 65 ? -12 -28.312 -5.363 1 92.94 65 ASN B N 1
ATOM 2325 C CA . ASN B 1 65 ? -11.859 -28.25 -3.91 1 92.94 65 ASN B CA 1
ATOM 2326 C C . ASN B 1 65 ? -11.93 -26.812 -3.402 1 92.94 65 ASN B C 1
ATOM 2328 O O . ASN B 1 65 ? -10.969 -26.047 -3.566 1 92.94 65 ASN B O 1
ATOM 2332 N N . PRO B 1 66 ? -12.93 -26.453 -2.67 1 92.75 66 PRO B N 1
ATOM 2333 C CA . PRO B 1 66 ? -13.086 -25.078 -2.197 1 92.75 66 PRO B CA 1
ATOM 2334 C C . PRO B 1 66 ? -12.008 -24.672 -1.196 1 92.75 66 PRO B C 1
ATOM 2336 O O . PRO B 1 66 ? -11.703 -23.484 -1.059 1 92.75 66 PRO B O 1
ATOM 2339 N N . SER B 1 67 ? -11.461 -25.609 -0.521 1 93.44 67 SER B N 1
ATOM 2340 C CA . SER B 1 67 ? -10.461 -25.312 0.498 1 93.44 67 SER B CA 1
ATOM 2341 C C . SER B 1 67 ? -9.156 -24.828 -0.133 1 93.44 67 SER B C 1
ATOM 2343 O O . SER B 1 67 ? -8.281 -24.297 0.561 1 93.44 67 SER B O 1
ATOM 2345 N N . SER B 1 68 ? -9.07 -25 -1.451 1 96.44 68 SER B N 1
ATOM 2346 C CA . SER B 1 68 ? -7.867 -24.562 -2.152 1 96.44 68 SER B CA 1
ATOM 2347 C C . SER B 1 68 ? -8.102 -23.25 -2.881 1 96.44 68 SER B C 1
ATOM 2349 O O . SER B 1 68 ? -7.273 -22.828 -3.695 1 96.44 68 SER B O 1
ATOM 2351 N N . LEU B 1 69 ? -9.266 -22.641 -2.549 1 97.44 69 LEU B N 1
ATOM 2352 C CA . LEU B 1 69 ? -9.641 -21.391 -3.213 1 97.44 69 LEU B CA 1
ATOM 2353 C C . LEU B 1 69 ? -9.859 -20.281 -2.195 1 97.44 69 LEU B C 1
ATOM 2355 O O . LEU B 1 69 ? -10.188 -20.547 -1.039 1 97.44 69 LEU B O 1
ATOM 2359 N N . LEU B 1 70 ? -9.672 -19.109 -2.68 1 96.88 70 LEU B N 1
ATOM 2360 C CA . LEU B 1 70 ? -9.992 -17.938 -1.87 1 96.88 70 LEU B CA 1
ATOM 2361 C C . LEU B 1 70 ? -11.508 -17.766 -1.759 1 96.88 70 LEU B C 1
ATOM 2363 O O . LEU B 1 70 ? -12.242 -18.062 -2.699 1 96.88 70 LEU B O 1
ATOM 2367 N N . SER B 1 71 ? -11.859 -17.25 -0.611 1 94.06 71 SER B N 1
ATOM 2368 C CA . SER B 1 71 ? -13.266 -16.891 -0.485 1 94.06 71 SER B CA 1
ATOM 2369 C C . SER B 1 71 ? -13.633 -15.758 -1.432 1 94.06 71 SER B C 1
ATOM 2371 O O . SER B 1 71 ? -12.859 -14.812 -1.605 1 94.06 71 SER B O 1
ATOM 2373 N N . ILE B 1 72 ? -14.828 -15.773 -1.955 1 89.88 72 ILE B N 1
ATOM 2374 C CA . ILE B 1 72 ? -15.273 -14.781 -2.93 1 89.88 72 ILE B CA 1
ATOM 2375 C C . ILE B 1 72 ? -15.336 -13.406 -2.275 1 89.88 72 ILE B C 1
ATOM 2377 O O . ILE B 1 72 ? -15.141 -12.383 -2.941 1 89.88 72 ILE B O 1
ATOM 2381 N N . ASP B 1 73 ? -15.531 -13.297 -0.99 1 90.94 73 ASP B N 1
ATOM 2382 C CA . ASP B 1 73 ? -15.672 -12.023 -0.285 1 90.94 73 ASP B CA 1
ATOM 2383 C C . ASP B 1 73 ? -14.383 -11.656 0.44 1 90.94 73 ASP B C 1
ATOM 2385 O O . ASP B 1 73 ? -14.406 -10.883 1.402 1 90.94 73 ASP B O 1
ATOM 2389 N N . ILE B 1 74 ? -13.266 -12.18 0 1 93.06 74 ILE B N 1
ATOM 2390 C CA . ILE B 1 74 ? -11.992 -12.031 0.696 1 93.06 74 ILE B CA 1
ATOM 2391 C C . ILE B 1 74 ? -11.617 -10.555 0.759 1 93.06 74 ILE B C 1
ATOM 2393 O O . ILE B 1 74 ? -10.938 -10.117 1.693 1 93.06 74 ILE B O 1
ATOM 2397 N N . SER B 1 75 ? -12.07 -9.758 -0.146 1 90.25 75 SER B N 1
ATOM 2398 C CA . SER B 1 75 ? -11.641 -8.367 -0.255 1 90.25 75 SER B CA 1
ATOM 2399 C C . SER B 1 75 ? -12.578 -7.434 0.505 1 90.25 75 SER B C 1
ATOM 2401 O O . SER B 1 75 ? -12.422 -6.215 0.45 1 90.25 75 SER B O 1
ATOM 2403 N N . ASP B 1 76 ? -13.523 -7.984 1.196 1 89.19 76 ASP B N 1
ATOM 2404 C CA . ASP B 1 76 ? -14.492 -7.168 1.926 1 89.19 76 ASP B CA 1
ATOM 2405 C C . ASP B 1 76 ? -13.82 -6.418 3.074 1 89.19 76 ASP B C 1
ATOM 2407 O O . ASP B 1 76 ? -13.414 -7.027 4.066 1 89.19 76 ASP B O 1
ATOM 2411 N N . PRO B 1 77 ? -13.797 -5.141 2.979 1 87.31 77 PRO B N 1
ATOM 2412 C CA . PRO B 1 77 ? -13.07 -4.367 3.988 1 87.31 77 PRO B CA 1
ATOM 2413 C C . PRO B 1 77 ? -13.836 -4.262 5.309 1 87.31 77 PRO B C 1
ATOM 2415 O O . PRO B 1 77 ? -13.266 -3.838 6.316 1 87.31 77 PRO B O 1
ATOM 2418 N N . THR B 1 78 ? -15.062 -4.555 5.305 1 87.44 78 THR B N 1
ATOM 2419 C CA . THR B 1 78 ? -15.875 -4.445 6.512 1 87.44 78 THR B CA 1
ATOM 2420 C C . THR B 1 78 ? -15.586 -5.602 7.465 1 87.44 78 THR B C 1
ATOM 2422 O O . THR B 1 78 ? -15.938 -5.543 8.648 1 87.44 78 THR B O 1
ATOM 2425 N N . VAL B 1 79 ? -14.969 -6.672 6.895 1 90.69 79 VAL B N 1
ATOM 2426 C CA . VAL B 1 79 ? -14.555 -7.785 7.734 1 90.69 79 VAL B CA 1
ATOM 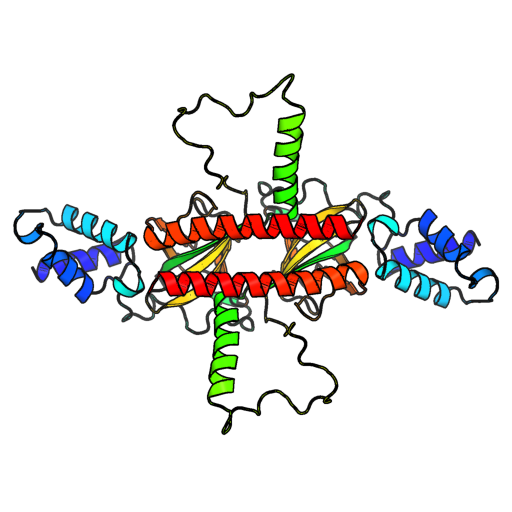2427 C C . VAL B 1 79 ? -13.242 -7.441 8.438 1 90.69 79 VAL B C 1
ATOM 2429 O O . VAL B 1 79 ? -12.195 -7.328 7.797 1 90.69 79 VAL B O 1
ATOM 2432 N N . GLN B 1 80 ? -13.281 -7.301 9.703 1 89.38 80 GLN B N 1
ATOM 2433 C CA . GLN B 1 80 ? -12.133 -6.816 10.461 1 89.38 80 GLN B CA 1
ATOM 2434 C C . GLN B 1 80 ? -10.969 -7.801 10.383 1 89.38 80 GLN B C 1
ATOM 2436 O O . GLN B 1 80 ? -9.82 -7.402 10.164 1 89.38 80 GLN B O 1
ATOM 2441 N N . GLU B 1 81 ? -11.281 -9.039 10.656 1 93.19 81 GLU B N 1
ATOM 2442 C CA . GLU B 1 81 ? -10.227 -10.047 10.625 1 93.19 81 GLU B CA 1
ATOM 2443 C C . GLU B 1 81 ? -10.805 -11.438 10.398 1 93.19 81 GLU B C 1
ATOM 2445 O O . GLU B 1 81 ? -11.875 -11.766 10.914 1 93.19 81 GLU B O 1
ATOM 2450 N N . ARG B 1 82 ? -10.102 -12.242 9.602 1 95.06 82 ARG B N 1
ATOM 2451 C CA . ARG B 1 82 ? -10.398 -13.664 9.422 1 95.06 82 ARG B CA 1
ATOM 2452 C C . ARG B 1 82 ? -9.141 -14.438 9.031 1 95.06 82 ARG B C 1
ATOM 2454 O O . ARG B 1 82 ? -8.164 -13.852 8.562 1 95.06 82 ARG B O 1
ATOM 2461 N N . ARG B 1 83 ? -9.188 -15.68 9.25 1 95.88 83 ARG B N 1
ATOM 2462 C CA . ARG B 1 83 ? -8.062 -16.531 8.898 1 95.88 83 ARG B CA 1
ATOM 2463 C C . ARG B 1 83 ? -8.398 -17.422 7.707 1 95.88 83 ARG B C 1
ATOM 2465 O O . ARG B 1 83 ? -9.484 -18 7.652 1 95.88 83 ARG B O 1
ATOM 2472 N N . LEU B 1 84 ? -7.508 -17.391 6.766 1 95.38 84 LEU B N 1
ATOM 2473 C CA . LEU B 1 84 ? -7.672 -18.328 5.66 1 95.38 84 LEU B CA 1
ATOM 2474 C C . LEU B 1 84 ? -7.508 -19.766 6.137 1 95.38 84 LEU B C 1
ATOM 2476 O O . LEU B 1 84 ? -6.652 -20.047 6.98 1 95.38 84 LEU B O 1
ATOM 2480 N N . GLN B 1 85 ? -8.375 -20.594 5.605 1 91.81 85 GLN B N 1
ATOM 2481 C CA . GLN B 1 85 ? -8.281 -22.016 5.965 1 91.81 85 GLN B CA 1
ATOM 2482 C C . GLN B 1 85 ? -7.688 -22.828 4.824 1 91.81 85 GLN B C 1
ATOM 2484 O O . GLN B 1 85 ? -7.988 -22.594 3.654 1 91.81 85 GLN B O 1
ATOM 2489 N N . GLY B 1 86 ? -6.805 -23.719 5.18 1 91.44 86 GLY B N 1
ATOM 2490 C CA . GLY B 1 86 ? -6.242 -24.641 4.195 1 91.44 86 GLY B CA 1
ATOM 2491 C C . GLY B 1 86 ? -5.059 -24.062 3.449 1 91.44 86 GLY B C 1
ATOM 2492 O O . GLY B 1 86 ? -4.488 -23.047 3.865 1 91.44 86 GLY B O 1
ATOM 2493 N N . SER B 1 87 ? -4.602 -24.844 2.467 1 96.88 87 SER B N 1
ATOM 2494 C CA . SER B 1 87 ? -3.521 -24.438 1.572 1 96.88 87 SER B CA 1
ATOM 2495 C C . SER B 1 87 ? -4.066 -23.906 0.25 1 96.88 87 SER B C 1
ATOM 2497 O O . SER B 1 87 ? -4.715 -24.641 -0.498 1 96.88 87 SER B O 1
ATOM 2499 N N . ILE B 1 88 ? -3.768 -22.641 0.019 1 98.38 88 ILE B N 1
ATOM 2500 C CA . ILE B 1 88 ? -4.375 -22 -1.143 1 98.38 88 ILE B CA 1
ATOM 2501 C C . ILE B 1 88 ? -3.287 -21.531 -2.107 1 98.38 88 ILE B C 1
ATOM 2503 O O . I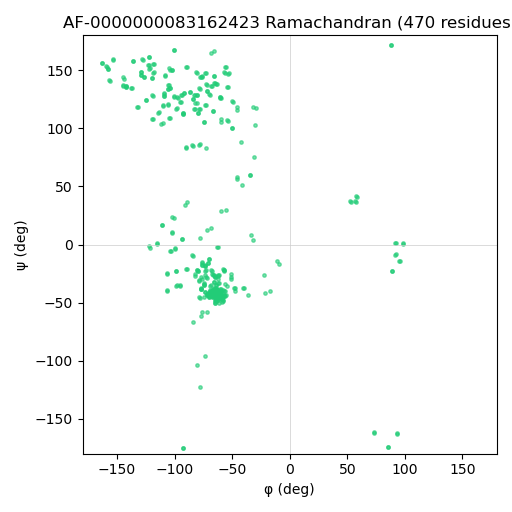LE B 1 88 ? -2.574 -20.562 -1.829 1 98.38 88 ILE B O 1
ATOM 2507 N N . PRO B 1 89 ? -3.152 -22.219 -3.25 1 98.69 89 PRO B N 1
ATOM 2508 C CA . PRO B 1 89 ? -2.209 -21.75 -4.27 1 98.69 89 PRO B CA 1
ATOM 2509 C C . PRO B 1 89 ? -2.684 -20.484 -4.973 1 98.69 89 PRO B C 1
ATOM 2511 O O . PRO B 1 89 ? -3.855 -20.375 -5.348 1 98.69 89 PRO B O 1
ATOM 2514 N N . VAL B 1 90 ? -1.771 -19.516 -5.07 1 98.56 90 VAL B N 1
ATOM 2515 C CA . VAL B 1 90 ? -2.098 -18.281 -5.773 1 98.56 90 VAL B CA 1
ATOM 2516 C C . VAL B 1 90 ? -0.936 -17.875 -6.676 1 98.56 90 VAL B C 1
ATOM 2518 O O . VAL B 1 90 ? 0.175 -18.391 -6.539 1 98.56 90 VAL B O 1
ATOM 2521 N N . GLN B 1 91 ? -1.228 -17.078 -7.668 1 98.5 91 GLN B N 1
ATOM 2522 C CA . GLN B 1 91 ? -0.177 -16.531 -8.523 1 98.5 91 GLN B CA 1
ATOM 2523 C C . GLN B 1 91 ? -0.133 -15.008 -8.445 1 98.5 91 GLN B C 1
ATOM 2525 O O . GLN B 1 91 ? -1.168 -14.359 -8.273 1 98.5 91 GLN B O 1
ATOM 2530 N N . VAL B 1 92 ? 0.969 -14.438 -8.578 1 97.44 92 VAL B N 1
ATOM 2531 C CA . VAL B 1 92 ? 1.195 -13.008 -8.414 1 97.44 92 VAL B CA 1
ATOM 2532 C C . VAL B 1 92 ? 0.829 -12.273 -9.703 1 97.44 92 VAL B C 1
ATOM 2534 O O . VAL B 1 92 ? 1.307 -12.633 -10.781 1 97.44 92 VAL B O 1
ATOM 2537 N N . LEU B 1 93 ? 0.008 -11.242 -9.578 1 93.25 93 LEU B N 1
ATOM 2538 C CA . LEU B 1 93 ? -0.42 -10.461 -10.734 1 93.25 93 LEU B CA 1
ATOM 2539 C C . LEU B 1 93 ? 0.272 -9.102 -10.758 1 93.25 93 LEU B C 1
ATOM 2541 O O . LEU B 1 93 ? 0.365 -8.469 -11.812 1 93.25 93 LEU B O 1
ATOM 2545 N N . ASP B 1 94 ? 0.666 -8.664 -9.648 1 90.62 94 ASP B N 1
ATOM 2546 C CA . ASP B 1 94 ? 1.281 -7.348 -9.5 1 90.62 94 ASP B CA 1
ATOM 2547 C C . ASP B 1 94 ? 2.104 -7.27 -8.211 1 90.62 94 ASP B C 1
ATOM 2549 O O . ASP B 1 94 ? 1.823 -7.98 -7.246 1 90.62 94 ASP B O 1
ATOM 2553 N N . ILE B 1 95 ? 3.076 -6.438 -8.211 1 92.5 95 ILE B N 1
ATOM 2554 C CA . ILE B 1 95 ? 3.889 -6.199 -7.023 1 92.5 95 ILE B CA 1
ATOM 2555 C C . ILE B 1 95 ? 4.305 -4.73 -6.969 1 92.5 95 ILE B C 1
ATOM 2557 O O . ILE B 1 95 ? 4.645 -4.137 -7.996 1 92.5 95 ILE B O 1
ATOM 2561 N N . GLU B 1 96 ? 4.215 -4.148 -5.793 1 88.31 96 GLU B N 1
ATOM 2562 C CA . GLU B 1 96 ? 4.574 -2.752 -5.57 1 88.31 96 GLU B CA 1
ATOM 2563 C C . GLU B 1 96 ? 5.258 -2.564 -4.219 1 88.31 96 GLU B C 1
ATOM 2565 O O . GLU B 1 96 ? 4.855 -3.17 -3.225 1 88.31 96 GLU B O 1
ATOM 2570 N N . ASP B 1 97 ? 6.324 -1.796 -4.234 1 88.81 97 ASP B N 1
ATOM 2571 C CA . ASP B 1 97 ? 6.91 -1.354 -2.973 1 88.81 97 ASP B CA 1
ATOM 2572 C C . ASP B 1 97 ? 6.121 -0.19 -2.377 1 88.81 97 ASP B C 1
ATOM 2574 O O . ASP B 1 97 ? 6.09 0.902 -2.947 1 88.81 97 ASP B O 1
ATOM 2578 N N . ILE B 1 98 ? 5.539 -0.381 -1.228 1 88.88 98 ILE B N 1
ATOM 2579 C CA . ILE B 1 98 ? 4.656 0.65 -0.693 1 88.88 98 ILE B CA 1
ATOM 2580 C C . ILE B 1 98 ? 5.375 1.424 0.41 1 88.88 98 ILE B C 1
ATOM 2582 O O . ILE B 1 98 ? 4.828 2.385 0.959 1 88.88 98 ILE B O 1
ATOM 2586 N N . GLY B 1 99 ? 6.523 1 0.76 1 86.31 99 GLY B N 1
ATOM 2587 C CA . GLY B 1 99 ? 7.312 1.697 1.761 1 86.31 99 GLY B CA 1
ATOM 2588 C C . GLY B 1 99 ? 8.031 2.914 1.21 1 86.31 99 GLY B C 1
ATOM 2589 O O . GLY B 1 99 ? 8.453 3.789 1.97 1 86.31 99 GLY B O 1
ATOM 2590 N N . SER B 1 100 ? 8.234 2.896 -0.1 1 75.62 100 SER B N 1
ATOM 2591 C CA . SER B 1 100 ? 8.984 3.98 -0.734 1 75.62 100 SER B CA 1
ATOM 2592 C C . SER B 1 100 ? 8.039 5.02 -1.332 1 75.62 100 SER B C 1
ATOM 2594 O O . SER B 1 100 ? 6.949 4.684 -1.8 1 75.62 100 SER B O 1
ATOM 2596 N N . SER B 1 101 ? 8.297 6.203 -0.912 1 62.88 101 SER B N 1
ATOM 2597 C CA . SER B 1 101 ? 7.527 7.254 -1.571 1 62.88 101 SER B CA 1
ATOM 2598 C C . SER B 1 101 ? 8.094 7.566 -2.953 1 62.88 101 SER B C 1
ATOM 2600 O O . SER B 1 101 ? 9.281 7.371 -3.203 1 62.88 101 SER B O 1
ATOM 2602 N N . LEU B 1 102 ? 7.219 7.656 -3.939 1 56.78 102 LEU B N 1
ATOM 2603 C CA . LEU B 1 102 ? 7.664 8.062 -5.27 1 56.78 102 LEU B CA 1
ATOM 2604 C C . LEU B 1 102 ? 8.703 9.172 -5.18 1 56.78 102 LEU B C 1
ATOM 2606 O O . LEU B 1 102 ? 9.703 9.148 -5.902 1 56.78 102 LEU B O 1
ATOM 2610 N N . TRP B 1 103 ? 8.484 10.055 -4.223 1 56.38 103 TRP B N 1
ATOM 2611 C CA . TRP B 1 103 ? 9.398 11.172 -4.07 1 56.38 103 TRP B CA 1
ATOM 2612 C C . TRP B 1 103 ? 10.805 10.688 -3.707 1 56.38 103 TRP B C 1
ATOM 2614 O O . TRP B 1 103 ? 11.797 11.172 -4.254 1 56.38 103 TRP B O 1
ATOM 2624 N N . SER B 1 104 ? 10.711 9.781 -2.822 1 59.31 104 SER B N 1
ATOM 2625 C CA . SER B 1 104 ? 12.008 9.25 -2.412 1 59.31 104 SER B CA 1
ATOM 2626 C C . SER B 1 104 ? 12.734 8.586 -3.582 1 59.31 104 SER B C 1
ATOM 2628 O O . SER B 1 104 ? 13.953 8.695 -3.707 1 59.31 104 SER B O 1
ATOM 2630 N N . GLN B 1 105 ? 11.867 8.047 -4.379 1 57.72 105 GLN B N 1
ATOM 2631 C CA . GLN B 1 105 ? 12.445 7.402 -5.555 1 57.72 105 GLN B CA 1
ATOM 2632 C C . GLN B 1 105 ? 12.992 8.438 -6.539 1 57.72 105 GLN B C 1
ATOM 2634 O O . GLN B 1 105 ? 14.094 8.281 -7.066 1 57.72 105 GLN B O 1
ATOM 2639 N N . VAL B 1 106 ? 12.227 9.461 -6.719 1 55.47 106 VAL B N 1
ATOM 2640 C CA . VAL B 1 106 ? 12.633 10.531 -7.633 1 55.47 106 VAL B CA 1
ATOM 2641 C C . VAL B 1 106 ? 13.883 11.227 -7.098 1 55.47 106 VAL B C 1
ATOM 2643 O O . VAL B 1 106 ? 14.82 11.492 -7.855 1 55.47 106 VAL B O 1
ATOM 2646 N N . GLU B 1 107 ? 13.758 11.461 -5.797 1 56.94 107 GLU B N 1
ATOM 2647 C CA . GLU B 1 107 ? 14.914 12.102 -5.176 1 56.94 107 GLU B CA 1
ATOM 2648 C C . GLU B 1 107 ? 16.172 11.234 -5.316 1 56.94 107 GLU B C 1
ATOM 2650 O O . GLU B 1 107 ? 17.266 11.75 -5.559 1 56.94 107 GLU B O 1
ATOM 2655 N N . ALA B 1 108 ? 15.938 9.969 -5.188 1 54.16 108 ALA B N 1
ATOM 2656 C CA . ALA B 1 108 ? 17.047 9.023 -5.328 1 54.16 108 ALA B CA 1
ATOM 2657 C C . ALA B 1 108 ? 17.609 9.055 -6.746 1 54.16 108 ALA B C 1
ATOM 2659 O O . ALA B 1 108 ? 18.828 9.031 -6.93 1 54.16 108 ALA B O 1
ATOM 2660 N N . ILE B 1 109 ? 16.703 9.094 -7.582 1 52.69 109 ILE B N 1
ATOM 2661 C CA . ILE B 1 109 ? 17.109 9.141 -8.984 1 52.69 109 ILE B CA 1
ATOM 2662 C C . ILE B 1 109 ? 17.812 10.461 -9.273 1 52.69 109 ILE B C 1
ATOM 2664 O O . ILE B 1 109 ? 18.859 10.484 -9.938 1 52.69 109 ILE B O 1
ATOM 2668 N N . GLU B 1 110 ? 17.25 11.531 -8.742 1 53.69 110 GLU B N 1
ATOM 2669 C CA . GLU B 1 110 ? 17.844 12.852 -8.945 1 53.69 110 GLU B CA 1
ATOM 2670 C C . GLU B 1 110 ? 19.219 12.93 -8.289 1 53.69 110 GLU B C 1
ATOM 2672 O O . GLU B 1 110 ? 20.156 13.516 -8.859 1 53.69 110 GLU B O 1
ATOM 2677 N N . ARG B 1 111 ? 19.281 12.461 -7.137 1 54.72 111 ARG B N 1
ATOM 2678 C CA . ARG B 1 111 ? 20.562 12.438 -6.457 1 54.72 111 ARG B CA 1
ATOM 2679 C C . ARG B 1 111 ? 21.609 11.695 -7.285 1 54.72 111 ARG B C 1
ATOM 2681 O O . ARG B 1 111 ? 22.75 12.141 -7.398 1 54.72 111 ARG B O 1
ATOM 2688 N N . VAL B 1 112 ? 21.109 10.594 -7.781 1 49.31 112 VAL B N 1
ATOM 2689 C CA . VAL B 1 112 ? 21.984 9.812 -8.641 1 49.31 112 VAL B CA 1
ATOM 2690 C C . VAL B 1 112 ? 22.375 10.625 -9.867 1 49.31 112 VAL B C 1
ATOM 2692 O O . VAL B 1 112 ? 23.531 10.648 -10.273 1 49.31 112 VAL B O 1
ATOM 2695 N N . GLU B 1 113 ? 21.375 11.227 -10.336 1 49.06 113 GLU B N 1
ATOM 2696 C CA . GLU B 1 113 ? 21.609 12.023 -11.539 1 49.06 113 GLU B CA 1
ATOM 2697 C C . GLU B 1 113 ? 22.453 13.258 -11.219 1 49.06 113 GLU B C 1
ATOM 2699 O O . GLU B 1 113 ? 23.359 13.617 -11.977 1 49.06 113 GLU B O 1
ATOM 2704 N N . ARG B 1 114 ? 22.078 13.891 -10.156 1 52.91 114 ARG B N 1
ATOM 2705 C CA . ARG B 1 114 ? 22.891 15.023 -9.727 1 52.91 114 ARG B CA 1
ATOM 2706 C C . ARG B 1 114 ? 24.297 14.562 -9.328 1 52.91 114 ARG B C 1
ATOM 2708 O O . ARG B 1 114 ? 25.281 15.25 -9.602 1 52.91 114 ARG B O 1
ATOM 2715 N N . GLY B 1 115 ? 24.375 13.578 -8.547 1 46.22 115 GLY B N 1
ATOM 2716 C CA . GLY B 1 115 ? 25.672 13.016 -8.227 1 46.22 115 GLY B CA 1
ATOM 2717 C C . GLY B 1 115 ? 26.438 12.516 -9.445 1 46.22 115 GLY B C 1
ATOM 2718 O O . GLY B 1 115 ? 27.656 12.625 -9.508 1 46.22 115 GLY B O 1
ATOM 2719 N N . GLU B 1 116 ? 25.812 11.773 -10.227 1 45.34 116 GLU B N 1
ATOM 2720 C CA . GLU B 1 116 ? 26.453 11.453 -11.5 1 45.34 116 GLU B CA 1
ATOM 2721 C C . GLU B 1 116 ? 26.922 12.719 -12.219 1 45.34 116 GLU B C 1
ATOM 2723 O O . GLU B 1 116 ? 27.938 12.703 -12.922 1 45.34 116 GLU B O 1
ATOM 2728 N N . ALA B 1 117 ? 26.312 13.859 -12.031 1 40.59 117 ALA B N 1
ATOM 2729 C CA . ALA B 1 117 ? 26.859 15.117 -12.531 1 40.59 117 ALA B CA 1
ATOM 2730 C C . ALA B 1 117 ? 28.047 15.578 -11.68 1 40.59 117 ALA B C 1
ATOM 2732 O O . ALA B 1 117 ? 29.016 16.125 -12.203 1 40.59 117 ALA B O 1
ATOM 2733 N N . ILE B 1 118 ? 28.219 15.641 -10.32 1 35.75 118 ILE B N 1
ATOM 2734 C CA . ILE B 1 118 ? 29.406 16.016 -9.555 1 35.75 118 ILE B CA 1
ATOM 2735 C C . ILE B 1 118 ? 30.453 14.922 -9.664 1 35.75 118 ILE B C 1
ATOM 2737 O O . ILE B 1 118 ? 31.641 15.203 -9.836 1 35.75 118 ILE B O 1
ATOM 2741 N N . ARG B 1 119 ? 30.391 13.531 -9.32 1 39.41 119 ARG B N 1
ATOM 2742 C CA . ARG B 1 119 ? 31.453 12.562 -9.578 1 39.41 119 ARG B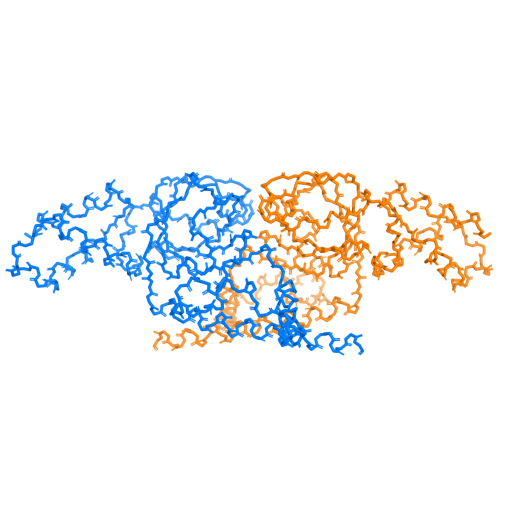 CA 1
ATOM 2743 C C . ARG B 1 119 ? 31.828 12.547 -11.047 1 39.41 119 ARG B C 1
ATOM 2745 O O . ARG B 1 119 ? 32.656 11.734 -11.469 1 39.41 119 ARG B O 1
ATOM 2752 N N . GLY B 1 120 ? 31.859 13.25 -11.953 1 31.59 120 GLY B N 1
ATOM 2753 C CA . GLY B 1 120 ? 33 13.312 -12.836 1 31.59 120 GLY B CA 1
ATOM 2754 C C . GLY B 1 120 ? 34.281 13.672 -12.117 1 31.59 120 GLY B C 1
ATOM 2755 O O . GLY B 1 120 ? 35.375 13.531 -12.672 1 31.59 120 GLY B O 1
ATOM 2756 N N . ARG B 1 121 ? 34.656 14.414 -11.219 1 30.25 121 ARG B N 1
ATOM 2757 C CA . ARG B 1 121 ? 35.969 14.273 -10.602 1 30.25 121 ARG B CA 1
ATOM 2758 C C . ARG B 1 121 ? 36.031 13.062 -9.68 1 30.25 121 ARG B C 1
ATOM 2760 O O . ARG B 1 121 ? 37 12.305 -9.695 1 30.25 121 ARG B O 1
ATOM 2767 N N . GLU B 1 122 ? 35.906 12.789 -8.414 1 28.52 122 GLU B N 1
ATOM 2768 C CA . GLU B 1 122 ? 36.344 11.555 -7.766 1 28.52 122 GLU B CA 1
ATOM 2769 C C . GLU B 1 122 ? 35.344 10.422 -8.031 1 28.52 122 GLU B C 1
ATOM 2771 O O . GLU B 1 122 ? 35.719 9.375 -8.57 1 28.52 122 GLU B O 1
ATOM 2776 N N . ILE B 1 123 ? 34.594 9.594 -7.02 1 26.28 123 ILE B N 1
ATOM 2777 C CA . ILE B 1 123 ? 34.188 8.188 -6.996 1 26.28 123 ILE B CA 1
ATOM 2778 C C . ILE B 1 123 ? 33.031 7.969 -7.973 1 26.28 123 ILE B C 1
ATOM 2780 O O . ILE B 1 123 ? 31.938 8.539 -7.801 1 26.28 123 ILE B O 1
ATOM 2784 N N . VAL B 1 124 ? 33.094 7.777 -9.258 1 28.94 124 VAL B N 1
ATOM 2785 C CA . VAL B 1 124 ? 32.688 6.762 -10.211 1 28.94 124 VAL B CA 1
ATOM 2786 C C . VAL B 1 124 ? 32.531 5.418 -9.508 1 28.94 124 VAL B C 1
ATOM 2788 O O . VAL B 1 124 ? 31.844 4.523 -10.008 1 28.94 124 VAL B O 1
ATOM 2791 N N . ARG B 1 125 ? 33.156 5.035 -8.406 1 28.75 125 ARG B N 1
ATOM 2792 C CA . ARG B 1 125 ? 33.594 3.711 -7.961 1 28.75 125 ARG B CA 1
ATOM 2793 C C . ARG B 1 125 ? 32.438 2.967 -7.277 1 28.75 125 ARG B C 1
ATOM 2795 O O . ARG B 1 125 ? 32.312 1.749 -7.418 1 28.75 125 ARG B O 1
ATOM 2802 N N . THR B 1 126 ? 31.938 3.334 -6.184 1 27.7 126 THR B N 1
ATOM 2803 C CA . THR B 1 126 ? 31.422 2.246 -5.355 1 27.7 126 THR B CA 1
ATOM 2804 C C . THR B 1 126 ? 30.188 1.618 -5.988 1 27.7 126 THR B C 1
ATOM 2806 O O . THR B 1 126 ? 29.484 0.842 -5.344 1 27.7 126 THR B O 1
ATOM 2809 N N . VAL B 1 127 ? 29.766 1.81 -7.305 1 30.52 127 VAL B N 1
ATOM 2810 C CA . VAL B 1 127 ? 29.297 0.805 -8.242 1 30.52 127 VAL B CA 1
ATOM 2811 C C . VAL B 1 127 ? 30.156 -0.45 -8.148 1 30.52 127 VAL B C 1
ATOM 2813 O O . VAL B 1 127 ? 31.328 -0.436 -8.539 1 30.52 127 VAL B O 1
ATOM 2816 N N . ASN B 1 128 ? 30.438 -1.088 -6.945 1 30.48 128 ASN B N 1
ATOM 2817 C CA . ASN B 1 128 ? 31.234 -2.305 -7.082 1 30.48 128 ASN B CA 1
ATOM 2818 C C . ASN B 1 128 ? 30.969 -3 -8.414 1 30.48 128 ASN B C 1
ATOM 2820 O O . ASN B 1 128 ? 29.844 -3.426 -8.68 1 30.48 128 ASN B O 1
ATOM 2824 N N . VAL B 1 129 ? 31.844 -2.898 -9.43 1 28.42 129 VAL B N 1
ATOM 2825 C CA . VAL B 1 129 ? 32.469 -3.496 -10.609 1 28.42 129 VAL B CA 1
ATOM 2826 C C . VAL B 1 129 ? 32.656 -4.996 -10.391 1 28.42 129 VAL B C 1
ATOM 2828 O O . VAL B 1 129 ? 32.844 -5.75 -11.344 1 28.42 129 VAL B O 1
ATOM 2831 N N . ASP B 1 130 ? 33.125 -5.434 -9.203 1 29.25 130 ASP B N 1
ATOM 2832 C CA . ASP B 1 130 ? 33.75 -6.758 -9.297 1 29.25 130 ASP B CA 1
ATOM 2833 C C . ASP B 1 130 ? 32.688 -7.84 -9.461 1 29.25 130 ASP B C 1
ATOM 2835 O O . ASP B 1 130 ? 32.969 -9.031 -9.32 1 29.25 130 ASP B O 1
ATOM 2839 N N . GLN B 1 131 ? 31.297 -7.586 -9.023 1 28.94 131 GLN B N 1
ATOM 2840 C CA . GLN B 1 131 ? 30.719 -8.852 -9.461 1 28.94 131 GLN B CA 1
ATOM 2841 C C . GLN B 1 131 ? 30.703 -8.953 -10.984 1 28.94 131 GLN B C 1
ATOM 2843 O O . GLN B 1 131 ? 30.766 -7.938 -11.68 1 28.94 131 GLN B O 1
ATOM 2848 N N . ASP B 1 132 ? 30.516 -10.086 -11.633 1 28.73 132 ASP B N 1
ATOM 2849 C CA . ASP B 1 132 ? 30.656 -10.383 -13.055 1 28.73 132 ASP B CA 1
ATOM 2850 C C . ASP B 1 132 ? 30 -9.305 -13.914 1 28.73 132 ASP B C 1
ATOM 2852 O O . ASP B 1 132 ? 28.953 -8.773 -13.547 1 28.73 132 ASP B O 1
ATOM 2856 N N . PRO B 1 133 ? 30.656 -8.383 -14.859 1 34.28 133 PRO B N 1
ATOM 2857 C CA . PRO B 1 133 ? 30.266 -7.473 -15.938 1 34.28 133 PRO B CA 1
ATOM 2858 C C . PRO B 1 133 ? 28.844 -7.75 -16.453 1 34.28 133 PRO B C 1
ATOM 2860 O O . PRO B 1 133 ? 28.25 -6.902 -17.109 1 34.28 133 PRO B O 1
ATOM 2863 N N . GLU B 1 134 ? 28.422 -8.922 -16.594 1 31.95 134 GLU B N 1
ATOM 2864 C CA . GLU B 1 134 ? 27.281 -9.352 -17.406 1 31.95 134 GLU B CA 1
ATOM 2865 C C . GLU B 1 134 ? 25.969 -8.969 -16.734 1 31.95 134 GLU B C 1
ATOM 2867 O O . GLU B 1 134 ? 24.891 -9.211 -17.297 1 31.95 134 GLU B O 1
ATOM 2872 N N . GLN B 1 135 ? 25.938 -8.836 -15.398 1 32.25 135 GLN B N 1
ATOM 2873 C CA . GLN B 1 135 ? 24.562 -8.625 -14.938 1 32.25 135 GLN B CA 1
ATOM 2874 C C . GLN B 1 135 ? 24.188 -7.148 -15.016 1 32.25 135 GLN B C 1
ATOM 2876 O O . GLN B 1 135 ? 24.781 -6.312 -14.328 1 32.25 135 GLN B O 1
ATOM 2881 N N . GLU B 1 136 ? 23.719 -6.551 -16.078 1 33.69 136 GLU B N 1
ATOM 2882 C CA . GLU B 1 136 ? 23.188 -5.23 -16.375 1 33.69 136 GLU B CA 1
ATOM 2883 C C . GLU B 1 136 ? 22.469 -4.629 -15.172 1 33.69 136 GLU B C 1
ATOM 2885 O O . GLU B 1 136 ? 21.812 -5.348 -14.414 1 33.69 136 GLU B O 1
ATOM 2890 N N . PRO B 1 137 ? 22.844 -3.508 -14.562 1 36.31 137 PRO B N 1
ATOM 2891 C CA . PRO B 1 137 ? 22.047 -2.785 -13.57 1 36.31 137 PRO B CA 1
ATOM 2892 C C . PRO B 1 137 ? 20.547 -2.857 -13.852 1 36.31 137 PRO B C 1
ATOM 2894 O O . PRO B 1 137 ? 20.062 -2.291 -14.836 1 36.31 137 PRO B O 1
ATOM 2897 N N . ASP B 1 138 ? 19.859 -3.936 -13.922 1 36.12 138 ASP B N 1
ATOM 2898 C CA . ASP B 1 138 ? 18.438 -3.967 -14.234 1 36.12 138 ASP B CA 1
ATOM 2899 C C . ASP B 1 138 ? 17.656 -2.982 -13.359 1 36.12 138 ASP B C 1
ATOM 2901 O O . ASP B 1 138 ? 17.953 -2.828 -12.18 1 36.12 138 ASP B O 1
ATOM 2905 N N . GLY B 1 139 ? 17.219 -1.718 -13.742 1 41.22 139 GLY B N 1
ATOM 2906 C CA . GLY B 1 139 ? 16.281 -0.735 -13.211 1 41.22 139 GLY B CA 1
ATOM 2907 C C . GLY B 1 139 ? 15.438 -1.268 -12.062 1 41.22 139 GLY B C 1
ATOM 2908 O O . GLY B 1 139 ? 14.578 -0.56 -11.539 1 41.22 139 GLY B O 1
ATOM 2909 N N . ASN B 1 140 ? 15.336 -2.523 -11.836 1 44.5 140 ASN B N 1
ATOM 2910 C CA . ASN B 1 140 ? 14.523 -3.15 -10.797 1 44.5 140 ASN B CA 1
ATOM 2911 C C . ASN B 1 140 ? 15.297 -3.305 -9.492 1 44.5 140 ASN B C 1
ATOM 2913 O O . ASN B 1 140 ? 15.711 -4.41 -9.141 1 44.5 140 ASN B O 1
ATOM 2917 N N . THR B 1 141 ? 16.156 -2.35 -9.133 1 50.44 141 THR B N 1
ATOM 2918 C CA . THR B 1 141 ? 16.844 -2.477 -7.848 1 50.44 141 THR B CA 1
ATOM 2919 C C . THR B 1 141 ? 15.836 -2.766 -6.73 1 50.44 141 THR B C 1
ATOM 2921 O O . THR B 1 141 ? 14.75 -2.189 -6.695 1 50.44 141 THR B O 1
ATOM 2924 N N . ALA B 1 142 ? 16.094 -3.867 -6.055 1 56.44 142 ALA B N 1
ATOM 2925 C CA . ALA B 1 142 ? 15.281 -4.34 -4.938 1 56.44 142 ALA B CA 1
ATOM 2926 C C . ALA B 1 142 ? 15.133 -3.258 -3.875 1 56.44 142 ALA B C 1
ATOM 2928 O O . ALA B 1 142 ? 16.125 -2.664 -3.438 1 56.44 142 ALA B O 1
ATOM 2929 N N . THR B 1 143 ? 13.922 -2.643 -3.775 1 66.62 143 THR B N 1
ATOM 2930 C CA . THR B 1 143 ? 13.602 -1.687 -2.723 1 66.62 143 THR B CA 1
ATOM 2931 C C . THR B 1 143 ? 13.328 -2.404 -1.404 1 66.62 143 THR B C 1
ATOM 2933 O O . THR B 1 143 ? 13.086 -3.613 -1.39 1 66.62 143 THR B O 1
ATOM 2936 N N . GLY B 1 144 ? 13.648 -1.919 -0.23 1 75 144 GLY B N 1
ATOM 2937 C CA . GLY B 1 144 ? 13.594 -2.502 1.102 1 75 144 GLY B CA 1
ATOM 2938 C C . GLY B 1 144 ? 12.188 -2.846 1.548 1 75 144 GLY B C 1
ATOM 2939 O O . GLY B 1 144 ? 12 -3.549 2.543 1 75 144 GLY B O 1
ATOM 2940 N N . GLY B 1 145 ? 11.164 -2.518 0.669 1 84.88 145 GLY B N 1
ATOM 2941 C CA . GLY B 1 145 ? 9.789 -2.805 1.058 1 84.88 145 GLY B CA 1
ATOM 2942 C C . GLY B 1 145 ? 9.258 -1.861 2.123 1 84.88 145 GLY B C 1
ATOM 2943 O O . GLY B 1 145 ? 9.828 -0.788 2.342 1 84.88 145 GLY B O 1
ATOM 2944 N N . PRO B 1 146 ? 8.062 -2.447 2.795 1 91.75 146 PRO B N 1
ATOM 2945 C CA . PRO B 1 146 ? 7.18 -3.594 2.549 1 91.75 146 PRO B CA 1
ATOM 2946 C C . PRO B 1 146 ? 6.559 -3.572 1.155 1 91.75 146 PRO B C 1
ATOM 2948 O O . PRO B 1 146 ? 6.395 -2.502 0.563 1 91.75 146 PRO B O 1
ATOM 2951 N N . HIS B 1 147 ? 6.266 -4.809 0.699 1 93.88 147 HIS B N 1
ATOM 2952 C CA . HIS B 1 147 ? 5.676 -4.906 -0.632 1 93.88 147 HIS B CA 1
ATOM 2953 C C . HIS B 1 147 ? 4.203 -5.293 -0.555 1 93.88 147 HIS B C 1
ATOM 2955 O O . HIS B 1 147 ? 3.781 -5.973 0.384 1 93.88 147 HIS B O 1
ATOM 2961 N N . ARG B 1 148 ? 3.467 -4.754 -1.474 1 94 148 ARG B N 1
ATOM 2962 C CA . ARG B 1 148 ? 2.08 -5.121 -1.747 1 94 148 ARG B CA 1
ATOM 2963 C C . ARG B 1 148 ? 1.973 -5.934 -3.033 1 94 148 ARG B C 1
ATOM 2965 O O . ARG B 1 148 ? 2.576 -5.582 -4.051 1 94 148 ARG B O 1
ATOM 2972 N N . VAL B 1 149 ? 1.218 -7 -2.945 1 95.38 149 VAL B N 1
ATOM 2973 C CA . VAL B 1 149 ? 1.057 -7.824 -4.141 1 95.38 149 VAL B CA 1
ATOM 2974 C C . VAL B 1 149 ? -0.427 -8.078 -4.398 1 95.38 149 VAL B C 1
ATOM 2976 O O . VAL B 1 149 ? -1.24 -8.039 -3.473 1 95.38 149 VAL B O 1
ATOM 2979 N N . ILE B 1 150 ? -0.759 -8.203 -5.613 1 94.44 150 ILE B N 1
ATOM 2980 C CA . ILE B 1 150 ? -2.061 -8.734 -6.012 1 94.44 150 ILE B CA 1
ATOM 2981 C C . ILE B 1 150 ? -1.921 -10.195 -6.418 1 94.44 150 ILE B C 1
ATOM 2983 O O . ILE B 1 150 ? -1.073 -10.539 -7.246 1 94.44 150 ILE B O 1
ATOM 2987 N N . VAL B 1 151 ? -2.754 -10.984 -5.793 1 96.56 151 VAL B N 1
ATOM 2988 C CA . VAL B 1 151 ? -2.67 -12.414 -6.086 1 96.56 151 VAL B CA 1
ATOM 2989 C C . VAL B 1 151 ? -4.012 -12.914 -6.605 1 96.56 151 VAL B C 1
ATOM 2991 O O . VAL B 1 151 ? -5.035 -12.234 -6.469 1 96.56 151 VAL B O 1
ATOM 2994 N N . GLN B 1 152 ? -3.936 -14.078 -7.25 1 96.19 152 GLN B N 1
ATOM 2995 C CA . GLN B 1 152 ? -5.121 -14.688 -7.848 1 96.19 152 GLN B CA 1
ATOM 2996 C C . GLN B 1 152 ? -5.098 -16.203 -7.695 1 96.19 152 GLN B C 1
ATOM 2998 O O . GLN B 1 152 ? -4.059 -16.844 -7.891 1 96.19 152 GLN B O 1
ATOM 3003 N N . ASP B 1 153 ? -6.234 -16.766 -7.328 1 97.81 153 ASP B N 1
ATOM 3004 C CA . ASP B 1 153 ? -6.309 -18.219 -7.191 1 97.81 153 ASP B CA 1
ATOM 3005 C C . ASP B 1 153 ? -6.785 -18.859 -8.484 1 97.81 153 ASP B C 1
ATOM 3007 O O . ASP B 1 153 ? -6.898 -18.203 -9.516 1 97.81 153 ASP B O 1
ATOM 3011 N N . ALA B 1 154 ? -6.98 -20.156 -8.438 1 98.31 154 ALA B N 1
ATOM 3012 C CA . ALA B 1 154 ? -7.32 -20.938 -9.617 1 98.31 154 ALA B CA 1
ATOM 3013 C C . ALA B 1 154 ? -8.68 -20.547 -10.18 1 98.31 154 ALA B C 1
ATOM 3015 O O . ALA B 1 154 ? -8.93 -20.656 -11.383 1 98.31 154 ALA B O 1
ATOM 3016 N N . ALA B 1 155 ? -9.562 -20.047 -9.312 1 97.25 155 ALA B N 1
ATOM 3017 C CA . ALA B 1 155 ? -10.906 -19.656 -9.742 1 97.25 155 ALA B CA 1
ATOM 3018 C C . ALA B 1 155 ? -10.922 -18.25 -10.305 1 97.25 155 ALA B C 1
ATOM 3020 O O . ALA B 1 155 ? -11.945 -17.781 -10.82 1 97.25 155 ALA B O 1
ATOM 3021 N N . GLY B 1 156 ? -9.852 -17.562 -10.156 1 94.88 156 GLY B N 1
ATOM 3022 C CA . GLY B 1 156 ? -9.781 -16.203 -10.672 1 94.88 156 GLY B CA 1
ATOM 3023 C C . GLY B 1 156 ? -10.039 -15.156 -9.617 1 94.88 156 GLY B C 1
ATOM 3024 O O . GLY B 1 156 ? -10.031 -13.953 -9.914 1 94.88 156 GLY B O 1
ATOM 3025 N N . THR B 1 157 ? -10.266 -15.602 -8.406 1 93.75 157 THR B N 1
ATOM 3026 C CA . THR B 1 157 ? -10.477 -14.648 -7.32 1 93.75 157 THR B CA 1
ATOM 3027 C C . THR B 1 157 ? -9.18 -13.914 -6.988 1 93.75 157 THR B C 1
ATOM 3029 O O . THR B 1 157 ? -8.125 -14.547 -6.824 1 93.75 157 THR B O 1
ATOM 3032 N N . LYS B 1 158 ? -9.312 -12.617 -6.957 1 93.06 158 LYS B N 1
ATOM 3033 C CA . LYS B 1 158 ? -8.141 -11.797 -6.68 1 93.06 158 LYS B CA 1
ATOM 3034 C C . LYS B 1 158 ? -8.148 -11.297 -5.238 1 93.06 158 LYS B C 1
ATOM 3036 O O . LYS B 1 158 ? -9.211 -11.133 -4.641 1 93.06 158 LYS B O 1
ATOM 3041 N N . ALA B 1 159 ? -6.973 -11.102 -4.703 1 94.62 159 ALA B N 1
ATOM 3042 C CA . ALA B 1 159 ? -6.812 -10.539 -3.363 1 94.62 159 ALA B CA 1
ATOM 3043 C C . ALA B 1 159 ? -5.582 -9.641 -3.285 1 94.62 159 ALA B C 1
ATOM 3045 O O . ALA B 1 159 ? -4.594 -9.867 -3.984 1 94.62 159 ALA B O 1
ATOM 3046 N N . VAL B 1 160 ? -5.719 -8.594 -2.523 1 95 160 VAL B N 1
ATOM 3047 C CA . VAL B 1 160 ? -4.57 -7.762 -2.186 1 95 160 VAL B CA 1
ATOM 3048 C C . VAL B 1 160 ? -3.861 -8.328 -0.958 1 95 160 VAL B C 1
ATOM 3050 O O . VAL B 1 160 ? -4.508 -8.688 0.028 1 95 160 VAL B O 1
ATOM 3053 N N . ALA B 1 161 ? -2.533 -8.461 -1.069 1 96.5 161 ALA B N 1
ATOM 3054 C CA . ALA B 1 161 ? -1.733 -8.938 0.055 1 96.5 161 ALA B CA 1
ATOM 3055 C C . ALA B 1 161 ? -0.591 -7.969 0.363 1 96.5 161 ALA B C 1
ATOM 3057 O O . ALA B 1 161 ? -0.005 -7.383 -0.548 1 96.5 161 ALA B O 1
ATOM 3058 N N . ILE B 1 162 ? -0.285 -7.836 1.632 1 93.81 162 ILE B N 1
ATOM 3059 C CA . ILE B 1 162 ? 0.79 -6.938 2.041 1 93.81 162 ILE B CA 1
ATOM 3060 C C . ILE B 1 162 ? 1.753 -7.676 2.969 1 93.81 162 ILE B C 1
ATOM 3062 O O . ILE B 1 162 ? 1.327 -8.469 3.812 1 93.81 162 ILE B O 1
ATOM 3066 N N . GLU B 1 163 ? 2.984 -7.344 2.871 1 93.88 163 GLU B N 1
ATOM 3067 C CA . GLU B 1 163 ? 4.012 -7.895 3.75 1 93.88 163 GLU B CA 1
ATOM 3068 C C . GLU B 1 163 ? 3.932 -7.281 5.145 1 93.88 163 GLU B C 1
ATOM 3070 O O . GLU B 1 163 ? 4.355 -6.141 5.355 1 93.88 163 GLU B O 1
ATOM 3075 N N . LEU B 1 164 ? 3.436 -8.062 6.051 1 90.12 164 LEU B N 1
ATOM 3076 C CA . LEU B 1 164 ? 3.449 -7.637 7.445 1 90.12 164 LEU B CA 1
ATOM 3077 C C . LEU B 1 164 ? 4.832 -7.832 8.062 1 90.12 164 LEU B C 1
ATOM 3079 O O . LEU B 1 164 ? 5.309 -6.977 8.805 1 90.12 164 LEU B O 1
ATOM 3083 N N . LYS B 1 165 ? 5.375 -8.945 7.801 1 91.75 165 LYS B N 1
ATOM 3084 C CA . LYS B 1 165 ? 6.773 -9.25 8.086 1 91.75 165 LYS B CA 1
ATOM 3085 C C . LYS B 1 165 ? 7.535 -9.578 6.809 1 91.75 165 LYS B C 1
ATOM 3087 O O . LYS B 1 165 ? 6.941 -10.008 5.816 1 91.75 165 LYS B O 1
ATOM 3092 N N . ARG B 1 166 ? 8.797 -9.375 6.863 1 92.12 166 ARG B N 1
ATOM 3093 C CA . ARG B 1 166 ? 9.617 -9.586 5.672 1 92.12 166 ARG B CA 1
ATOM 3094 C C . ARG B 1 166 ? 9.516 -11.023 5.188 1 92.12 166 ARG B C 1
ATOM 3096 O O . ARG B 1 166 ? 9.695 -11.961 5.965 1 92.12 166 ARG B O 1
ATOM 3103 N N . VAL B 1 167 ? 9.18 -11.117 3.975 1 94.75 167 VAL B N 1
ATOM 3104 C CA . VAL B 1 167 ? 9.133 -12.422 3.316 1 94.75 167 VAL B CA 1
ATOM 3105 C C . VAL B 1 167 ? 10.266 -12.523 2.297 1 94.75 167 VAL B C 1
ATOM 3107 O O . VAL B 1 167 ? 10.32 -11.75 1.338 1 94.75 167 VAL B O 1
ATOM 3110 N N . SER B 1 168 ? 11.133 -13.453 2.461 1 93.75 168 SER B N 1
ATOM 3111 C CA . SER B 1 168 ? 12.266 -13.625 1.558 1 93.75 168 SER B CA 1
ATOM 3112 C C . SER B 1 168 ? 11.805 -13.898 0.132 1 93.75 168 SER B C 1
ATOM 3114 O O . SER B 1 168 ? 10.922 -14.734 -0.09 1 93.75 168 SER B O 1
ATOM 3116 N N . GLY B 1 169 ? 12.336 -13.07 -0.84 1 94.12 169 GLY B N 1
ATOM 3117 C CA . GLY B 1 169 ? 12.023 -13.281 -2.246 1 94.12 169 GLY B CA 1
ATOM 3118 C C . GLY B 1 169 ? 10.875 -12.414 -2.736 1 94.12 169 GLY B C 1
ATOM 3119 O O . GLY B 1 169 ? 10.648 -12.312 -3.941 1 94.12 169 GLY B O 1
ATOM 3120 N N . MET B 1 170 ? 10.195 -11.875 -1.794 1 93.5 170 MET B N 1
ATOM 3121 C CA . MET B 1 170 ? 9.078 -11.008 -2.158 1 93.5 170 MET B CA 1
ATOM 3122 C C . MET B 1 170 ? 9.531 -9.562 -2.305 1 93.5 170 MET B C 1
ATOM 3124 O O . MET B 1 170 ? 9.383 -8.766 -1.378 1 93.5 170 MET B O 1
ATOM 3128 N N . ALA B 1 171 ? 10.031 -9.242 -3.379 1 90.62 171 ALA B N 1
ATOM 3129 C CA . ALA B 1 171 ? 10.555 -7.906 -3.635 1 90.62 171 ALA B CA 1
ATOM 3130 C C . ALA B 1 171 ? 10.602 -7.613 -5.133 1 90.62 171 ALA B C 1
ATOM 3132 O O . ALA B 1 171 ? 10.719 -8.531 -5.945 1 90.62 171 ALA B O 1
ATOM 3133 N N . LEU B 1 172 ? 10.469 -6.348 -5.395 1 87.25 172 LEU B N 1
ATOM 3134 C CA . LEU B 1 172 ? 10.688 -5.926 -6.773 1 87.25 172 LEU B CA 1
ATOM 3135 C C . LEU B 1 172 ? 12.047 -6.395 -7.277 1 87.25 172 LEU B C 1
ATOM 3137 O O . LEU B 1 172 ? 13.047 -6.324 -6.551 1 87.25 172 LEU B O 1
ATOM 3141 N N . GLY B 1 173 ? 12.086 -6.91 -8.461 1 84.31 173 GLY B N 1
ATOM 3142 C CA . GLY B 1 173 ? 13.336 -7.41 -9.023 1 84.31 173 GLY B CA 1
ATOM 3143 C C . GLY B 1 173 ? 13.586 -8.867 -8.688 1 84.31 173 GLY B C 1
ATOM 3144 O O . GLY B 1 173 ? 14.375 -9.539 -9.367 1 84.31 173 GLY B O 1
ATOM 3145 N N . LYS B 1 174 ? 13.016 -9.398 -7.656 1 91.25 174 LYS B N 1
ATOM 3146 C CA . LYS B 1 174 ? 13.211 -10.789 -7.246 1 91.25 174 LYS B CA 1
ATOM 3147 C C . LYS B 1 174 ? 11.977 -11.633 -7.559 1 91.25 174 LYS B C 1
ATOM 3149 O O . LYS B 1 174 ? 12.102 -12.766 -8.023 1 91.25 174 LYS B O 1
ATOM 3154 N N . LEU B 1 175 ? 10.852 -11.062 -7.348 1 94.81 175 LEU B N 1
ATOM 3155 C CA . LEU B 1 175 ? 9.594 -11.758 -7.582 1 94.81 175 LEU B CA 1
ATOM 3156 C C . LEU B 1 175 ? 9.047 -11.445 -8.977 1 94.81 175 LEU B C 1
ATOM 3158 O O . LEU B 1 175 ? 8.812 -10.289 -9.305 1 94.81 175 LEU B O 1
ATOM 3162 N N . SER B 1 176 ? 8.836 -12.469 -9.75 1 95.31 176 SER B N 1
ATOM 3163 C CA . SER B 1 176 ? 8.32 -12.289 -11.102 1 95.31 176 SER B CA 1
ATOM 3164 C C . SER B 1 176 ? 6.797 -12.312 -11.117 1 95.31 176 SER B C 1
ATOM 3166 O O . SER B 1 176 ? 6.172 -12.922 -10.25 1 95.31 176 SER B O 1
ATOM 3168 N N . ILE B 1 177 ? 6.234 -11.648 -12.062 1 95 177 ILE B N 1
ATOM 3169 C CA . ILE B 1 177 ? 4.797 -11.75 -12.289 1 95 177 ILE B CA 1
ATOM 3170 C C . ILE B 1 177 ? 4.453 -13.156 -12.789 1 95 177 ILE B C 1
ATOM 3172 O O . ILE B 1 177 ? 5.16 -13.711 -13.633 1 95 177 ILE B O 1
ATOM 3176 N N . GLY B 1 178 ? 3.475 -13.633 -12.273 1 97.5 178 GLY B N 1
ATOM 3177 C CA . GLY B 1 178 ? 3.125 -15.016 -12.547 1 97.5 178 GLY B CA 1
ATOM 3178 C C . GLY B 1 178 ? 3.719 -15.992 -11.547 1 97.5 178 GLY B C 1
ATOM 3179 O O . GLY B 1 178 ? 3.398 -17.188 -11.57 1 97.5 178 GLY B O 1
ATOM 3180 N N . ALA B 1 179 ? 4.605 -15.484 -10.703 1 98.25 179 ALA B N 1
ATOM 3181 C CA . ALA B 1 179 ? 5.164 -16.359 -9.672 1 98.25 179 ALA B CA 1
ATOM 3182 C C . ALA B 1 179 ? 4.059 -16.969 -8.812 1 98.25 179 ALA B C 1
ATOM 3184 O O . ALA B 1 179 ? 3.021 -16.344 -8.586 1 98.25 179 ALA B O 1
ATOM 3185 N N . LYS B 1 180 ? 4.344 -18.188 -8.352 1 98.75 180 LYS B N 1
ATOM 3186 C CA . LYS B 1 180 ? 3.34 -18.922 -7.598 1 98.75 180 LYS B CA 1
ATOM 3187 C C . LYS B 1 180 ? 3.656 -18.922 -6.102 1 98.75 180 LYS B C 1
ATOM 3189 O O . LYS B 1 180 ? 4.816 -19.047 -5.707 1 98.75 180 LYS B O 1
ATOM 3194 N N . LEU B 1 181 ? 2.621 -18.656 -5.336 1 98.62 181 LEU B N 1
ATOM 3195 C CA . LEU B 1 181 ? 2.705 -18.688 -3.879 1 98.62 181 LEU B CA 1
ATOM 3196 C C . LEU B 1 181 ? 1.724 -19.688 -3.289 1 98.62 181 LEU B C 1
ATOM 3198 O O . LEU B 1 181 ? 0.713 -20.016 -3.914 1 98.62 181 LEU B O 1
ATOM 3202 N N . LEU B 1 182 ? 2.098 -20.203 -2.146 1 98.75 182 LEU B N 1
ATOM 3203 C CA . LEU B 1 182 ? 1.19 -21.016 -1.342 1 98.75 182 LEU B CA 1
ATOM 3204 C C . LEU B 1 182 ? 0.862 -20.328 -0.025 1 98.75 182 LEU B C 1
ATOM 3206 O O . LEU B 1 182 ? 1.758 -20.047 0.779 1 98.75 182 LEU B O 1
ATOM 3210 N N . LEU B 1 183 ? -0.399 -19.938 0.138 1 98.5 183 LEU B N 1
ATOM 3211 C CA . LEU B 1 183 ? -0.864 -19.312 1.373 1 98.5 183 LEU B CA 1
ATOM 3212 C C . LEU B 1 183 ? -1.412 -20.359 2.336 1 98.5 183 LEU B C 1
ATOM 3214 O O . LEU B 1 183 ? -2.186 -21.234 1.936 1 98.5 183 LEU B O 1
ATOM 3218 N N . ARG B 1 184 ? -0.983 -20.328 3.549 1 97.44 184 ARG B N 1
ATOM 3219 C CA . ARG B 1 184 ? -1.477 -21.25 4.578 1 97.44 184 ARG B CA 1
ATOM 3220 C C . ARG B 1 184 ? -1.818 -20.484 5.855 1 97.44 184 ARG B C 1
ATOM 3222 O O . ARG B 1 184 ? -0.953 -19.844 6.453 1 97.44 184 ARG B O 1
ATOM 3229 N N . ASP B 1 185 ? -3.059 -20.5 6.301 1 96.31 185 ASP B N 1
ATOM 3230 C CA . ASP B 1 185 ? -3.533 -19.953 7.57 1 96.31 185 ASP B CA 1
ATOM 3231 C C . ASP B 1 185 ? -3.191 -18.469 7.699 1 96.31 185 ASP B C 1
ATOM 3233 O O . ASP B 1 185 ? -2.811 -18.016 8.773 1 96.31 185 ASP B O 1
ATOM 3237 N N . ALA B 1 186 ? -3.273 -17.766 6.621 1 97.31 186 ALA B N 1
ATOM 3238 C CA . ALA B 1 186 ? -2.963 -16.344 6.625 1 97.31 186 ALA B CA 1
ATOM 3239 C C . ALA B 1 186 ? -4.113 -15.531 7.207 1 97.31 186 ALA B C 1
ATOM 3241 O O . ALA B 1 186 ? -5.285 -15.883 7.02 1 97.31 186 ALA B O 1
ATOM 3242 N N . THR B 1 187 ? -3.785 -14.531 7.887 1 96.62 187 THR B N 1
ATOM 3243 C CA . THR B 1 187 ? -4.781 -13.594 8.398 1 96.62 187 THR B CA 1
ATOM 3244 C C . THR B 1 187 ? -5.211 -12.609 7.312 1 96.62 187 THR B C 1
ATOM 3246 O O . THR B 1 187 ? -4.371 -12.086 6.578 1 96.62 187 THR B O 1
ATOM 3249 N N . VAL B 1 188 ? -6.504 -12.492 7.129 1 96.06 188 VAL B N 1
ATOM 3250 C CA . VAL B 1 188 ? -7.082 -11.469 6.27 1 96.06 188 VAL B CA 1
ATOM 3251 C C . VAL B 1 188 ? -7.723 -10.375 7.129 1 96.06 188 VAL B C 1
ATOM 3253 O O . VAL B 1 188 ? -8.602 -10.656 7.945 1 96.06 188 VAL B O 1
ATOM 3256 N N . ALA B 1 189 ? -7.234 -9.203 6.953 1 93.5 189 ALA B N 1
ATOM 3257 C CA . ALA B 1 189 ? -7.773 -8.078 7.715 1 93.5 189 ALA B CA 1
ATOM 3258 C C . ALA B 1 189 ? -8.234 -6.957 6.785 1 93.5 189 ALA B C 1
ATOM 3260 O O . ALA B 1 189 ? -7.473 -6.488 5.941 1 93.5 189 ALA B O 1
ATOM 3261 N N . ARG B 1 190 ? -9.484 -6.625 6.977 1 90.69 190 ARG B N 1
ATOM 3262 C CA . ARG B 1 190 ? -10.078 -5.527 6.219 1 90.69 190 ARG B CA 1
ATOM 3263 C C . ARG B 1 190 ? -9.867 -5.723 4.719 1 90.69 190 ARG B C 1
ATOM 3265 O O . ARG B 1 190 ? -9.484 -4.789 4.016 1 90.69 190 ARG B O 1
ATOM 3272 N N . GLY B 1 191 ? -9.945 -6.949 4.301 1 91.75 191 GLY B N 1
ATOM 3273 C CA . GLY B 1 191 ? -9.953 -7.27 2.883 1 91.75 191 GLY B CA 1
ATOM 3274 C C . GLY B 1 191 ? -8.57 -7.531 2.32 1 91.75 191 GLY B C 1
ATOM 3275 O O . GLY B 1 191 ? -8.422 -7.785 1.124 1 91.75 191 GLY B O 1
ATOM 3276 N N . MET B 1 192 ? -7.539 -7.469 3.178 1 94.81 192 MET B N 1
ATOM 3277 C CA . MET B 1 192 ? -6.176 -7.691 2.703 1 94.81 192 MET B CA 1
ATOM 3278 C C . MET B 1 192 ? -5.539 -8.883 3.406 1 94.81 192 MET B C 1
ATOM 3280 O O . MET B 1 192 ? -5.711 -9.062 4.613 1 94.81 192 MET B O 1
ATOM 3284 N N . VAL B 1 193 ? -4.75 -9.625 2.658 1 96.75 193 VAL B N 1
ATOM 3285 C CA . VAL B 1 193 ? -4 -10.734 3.236 1 96.75 193 VAL B CA 1
ATOM 3286 C C . VAL B 1 193 ? -2.705 -10.219 3.854 1 96.75 193 VAL B C 1
ATOM 3288 O O . VAL B 1 193 ? -1.926 -9.531 3.193 1 96.75 193 VAL B O 1
ATOM 3291 N N . LEU B 1 194 ? -2.52 -10.539 5.156 1 95.5 194 LEU B N 1
ATOM 3292 C CA . LEU B 1 194 ? -1.306 -10.125 5.852 1 95.5 194 LEU B CA 1
ATOM 3293 C C . LEU B 1 194 ? -0.239 -11.211 5.773 1 95.5 194 LEU B C 1
ATOM 3295 O O . LEU B 1 194 ? -0.375 -12.266 6.398 1 95.5 194 LEU B O 1
ATOM 3299 N N . LEU B 1 195 ? 0.835 -10.906 5.051 1 97.06 195 LEU B N 1
ATOM 3300 C CA . LEU B 1 195 ? 1.813 -11.945 4.742 1 97.06 195 LEU B CA 1
ATOM 3301 C C . LEU B 1 195 ? 2.945 -11.945 5.766 1 97.06 195 LEU B C 1
ATOM 3303 O O . LEU B 1 195 ? 3.494 -10.891 6.09 1 97.06 195 LEU B O 1
ATOM 3307 N N . THR B 1 196 ? 3.213 -13.062 6.293 1 96.12 196 THR B N 1
ATOM 3308 C CA . THR B 1 196 ? 4.375 -13.367 7.117 1 96.12 196 THR B CA 1
ATOM 3309 C C . THR B 1 196 ? 5.094 -14.609 6.598 1 96.12 196 THR B C 1
ATOM 3311 O O . THR B 1 196 ? 4.527 -15.383 5.816 1 96.12 196 THR B O 1
ATOM 3314 N N . PRO B 1 197 ? 6.402 -14.781 6.969 1 96.75 197 PRO B N 1
ATOM 3315 C CA . PRO B 1 197 ? 7.125 -15.961 6.504 1 96.75 197 PRO B CA 1
ATOM 3316 C C . PRO B 1 197 ? 6.449 -17.266 6.914 1 96.75 197 PRO B C 1
ATOM 3318 O O . PRO B 1 197 ? 6.648 -18.297 6.27 1 96.75 197 PRO B O 1
ATOM 3321 N N . GLU B 1 198 ? 5.633 -17.188 7.934 1 97 198 GLU B N 1
ATOM 3322 C CA . GLU B 1 198 ? 4.996 -18.391 8.461 1 97 198 GLU B CA 1
ATOM 3323 C C . GLU B 1 198 ? 3.781 -18.781 7.629 1 97 198 GLU B C 1
ATOM 3325 O O . GLU B 1 198 ? 3.383 -19.953 7.621 1 97 198 GLU B O 1
ATOM 3330 N N . CYS B 1 199 ? 3.221 -17.812 6.902 1 98 199 CYS B N 1
ATOM 3331 C CA . CYS B 1 199 ? 1.935 -18.125 6.293 1 98 199 CYS B CA 1
ATOM 3332 C C . CYS B 1 199 ? 2.037 -18.125 4.773 1 98 199 CYS B C 1
ATOM 3334 O O . CYS B 1 199 ? 1.038 -18.328 4.078 1 98 199 CYS B O 1
ATOM 3336 N N . VAL B 1 200 ? 3.207 -17.891 4.23 1 98.31 200 VAL B N 1
ATOM 3337 C CA . VAL B 1 200 ? 3.336 -17.859 2.777 1 98.31 200 VAL B CA 1
ATOM 3338 C C . VAL B 1 200 ? 4.609 -18.594 2.359 1 98.31 200 VAL B C 1
ATOM 3340 O O . VAL B 1 200 ? 5.652 -18.453 3.008 1 98.31 200 VAL B O 1
ATOM 3343 N N . THR B 1 201 ? 4.492 -19.422 1.345 1 97.94 201 THR B N 1
ATOM 3344 C CA . THR B 1 201 ? 5.621 -20.109 0.724 1 97.94 201 THR B CA 1
ATOM 3345 C C . THR B 1 201 ? 5.738 -19.719 -0.75 1 97.94 201 THR B C 1
ATOM 3347 O O . THR B 1 201 ? 4.754 -19.781 -1.489 1 97.94 201 THR B O 1
ATOM 3350 N N . LEU B 1 202 ? 6.926 -19.312 -1.175 1 97.94 202 LEU B N 1
ATOM 3351 C CA . LEU B 1 202 ? 7.18 -19.031 -2.584 1 97.94 202 LEU B CA 1
ATOM 3352 C C . LEU B 1 202 ? 7.496 -20.312 -3.342 1 97.94 202 LEU B C 1
ATOM 3354 O O . LEU B 1 202 ? 8.469 -21.016 -3.023 1 97.94 202 LEU B O 1
ATOM 3358 N N . LEU B 1 203 ? 6.652 -20.672 -4.293 1 97.75 203 LEU B N 1
ATOM 3359 C CA . LEU B 1 203 ? 6.867 -21.859 -5.102 1 97.75 203 LEU B CA 1
ATOM 3360 C C . LEU B 1 203 ? 7.695 -21.531 -6.34 1 97.75 203 LEU B C 1
ATOM 3362 O O . LEU B 1 203 ? 8.242 -22.438 -6.98 1 97.75 203 LEU B O 1
ATOM 3366 N N . GLY B 1 204 ? 7.688 -20.281 -6.68 1 96.06 204 GLY B N 1
ATOM 3367 C CA . GLY B 1 204 ? 8.453 -19.844 -7.832 1 96.06 204 GLY B CA 1
ATOM 3368 C C . GLY B 1 204 ? 7.641 -19.812 -9.117 1 96.06 204 GLY B C 1
ATOM 3369 O O . GLY B 1 204 ? 6.418 -19.656 -9.078 1 96.06 204 GLY B O 1
ATOM 3370 N N . GLY B 1 205 ? 8.422 -19.766 -10.258 1 96.06 205 GLY B N 1
ATOM 3371 C CA . GLY B 1 205 ? 7.781 -19.719 -11.562 1 96.06 205 GLY B CA 1
ATOM 3372 C C . GLY B 1 205 ? 7.473 -18.297 -12.016 1 96.06 205 GLY B C 1
ATOM 3373 O O . GLY B 1 205 ? 7.738 -17.344 -11.289 1 96.06 205 GLY B O 1
ATOM 3374 N N . LYS B 1 206 ? 7.047 -18.234 -13.258 1 96.38 206 LYS B N 1
ATOM 3375 C CA . LYS B 1 206 ? 6.605 -16.984 -13.875 1 96.38 206 LYS B CA 1
ATOM 3376 C C . LYS B 1 206 ? 5.801 -17.25 -15.141 1 96.38 206 LYS B C 1
ATOM 3378 O O . LYS B 1 206 ? 5.848 -18.344 -15.695 1 96.38 206 LYS B O 1
ATOM 3383 N N . ILE B 1 207 ? 5.027 -16.344 -15.469 1 96.44 207 ILE B N 1
ATOM 3384 C CA . ILE B 1 207 ? 4.41 -16.312 -16.797 1 96.44 207 ILE B CA 1
ATOM 3385 C C . ILE B 1 207 ? 5.094 -15.266 -17.656 1 96.44 207 ILE B C 1
ATOM 3387 O O . ILE B 1 207 ? 4.844 -14.062 -17.5 1 96.44 207 ILE B O 1
ATOM 3391 N N . ASP B 1 208 ? 5.855 -15.703 -18.625 1 94.19 208 ASP B N 1
ATOM 3392 C CA . ASP B 1 208 ? 6.773 -14.852 -19.375 1 94.19 208 ASP B CA 1
ATOM 3393 C C . ASP B 1 208 ? 6.031 -13.695 -20.031 1 94.19 208 ASP B C 1
ATOM 3395 O O . ASP B 1 208 ? 6.469 -12.547 -19.969 1 94.19 208 ASP B O 1
ATOM 3399 N N . SER B 1 209 ? 5 -13.977 -20.672 1 92.31 209 SER B N 1
ATOM 3400 C CA . SER B 1 209 ? 4.254 -12.953 -21.391 1 92.31 209 SER B CA 1
ATOM 3401 C C . SER B 1 209 ? 3.723 -11.883 -20.453 1 92.31 209 SER B C 1
ATOM 3403 O O . SER B 1 209 ? 3.852 -10.688 -20.719 1 92.31 209 SER B O 1
ATOM 3405 N N . LEU B 1 210 ? 3.258 -12.336 -19.297 1 89.88 210 LEU B N 1
ATOM 3406 C CA . LEU B 1 210 ? 2.719 -11.406 -18.312 1 89.88 210 LEU B CA 1
ATOM 3407 C C . LEU B 1 210 ? 3.836 -10.586 -17.672 1 89.88 210 LEU B C 1
ATOM 3409 O O . LEU B 1 210 ? 3.689 -9.383 -17.469 1 89.88 210 LEU B O 1
ATOM 3413 N N . ASP B 1 211 ? 4.832 -11.266 -17.375 1 92.5 211 ASP B N 1
ATOM 3414 C CA . ASP B 1 211 ? 5.969 -10.625 -16.703 1 92.5 211 ASP B CA 1
ATOM 3415 C C . ASP B 1 211 ? 6.586 -9.547 -17.594 1 92.5 211 ASP B C 1
ATOM 3417 O O . ASP B 1 211 ? 6.895 -8.445 -17.125 1 92.5 211 ASP B O 1
ATOM 3421 N N . GLN B 1 212 ? 6.699 -9.875 -18.844 1 90.12 212 GLN B N 1
ATOM 3422 C CA . GLN B 1 212 ? 7.273 -8.93 -19.797 1 90.12 212 GLN B CA 1
ATOM 3423 C C . GLN B 1 212 ? 6.395 -7.691 -19.938 1 90.12 212 GLN B C 1
ATOM 3425 O O . GLN B 1 212 ? 6.891 -6.562 -19.891 1 90.12 212 GLN B O 1
ATOM 3430 N N . VAL B 1 213 ? 5.176 -7.902 -20.125 1 85.25 213 VAL B N 1
ATOM 3431 C CA . VAL B 1 213 ? 4.219 -6.812 -20.281 1 85.25 213 VAL B CA 1
ATOM 3432 C C . VAL B 1 213 ? 4.215 -5.941 -19.031 1 85.25 213 VAL B C 1
ATOM 3434 O O . VAL B 1 213 ? 4.203 -4.711 -19.109 1 85.25 213 VAL B O 1
ATOM 3437 N N . TRP B 1 214 ? 4.262 -6.531 -17.938 1 85.81 214 TRP B N 1
ATOM 3438 C CA . TRP B 1 214 ? 4.246 -5.824 -16.672 1 85.81 214 TRP B CA 1
ATOM 3439 C C . TRP B 1 214 ? 5.496 -4.965 -16.5 1 85.81 214 TRP B C 1
ATOM 3441 O O . TRP B 1 214 ? 5.41 -3.812 -16.078 1 85.81 214 TRP B O 1
ATOM 3451 N N . ARG B 1 215 ? 6.594 -5.496 -16.797 1 85.94 215 ARG B N 1
ATOM 3452 C CA . ARG B 1 215 ? 7.855 -4.773 -16.672 1 85.94 215 ARG B CA 1
ATOM 3453 C C . ARG B 1 215 ? 7.875 -3.545 -17.578 1 85.94 215 ARG B C 1
ATOM 3455 O O . ARG B 1 215 ? 8.336 -2.475 -17.172 1 85.94 215 ARG B O 1
ATOM 3462 N N . GLU B 1 216 ? 7.387 -3.738 -18.734 1 82.06 216 GLU B N 1
ATOM 3463 C CA . GLU B 1 216 ? 7.309 -2.615 -19.672 1 82.06 216 GLU B CA 1
ATOM 3464 C C . GLU B 1 216 ? 6.328 -1.558 -19.172 1 82.06 216 GLU B C 1
ATOM 3466 O O . GLU B 1 216 ? 6.613 -0.36 -19.234 1 82.06 216 GLU B O 1
ATOM 3471 N N . GLY B 1 217 ? 5.258 -2.033 -18.734 1 79 217 GLY B N 1
ATOM 3472 C CA . GLY B 1 217 ? 4.262 -1.121 -18.203 1 79 217 GLY B CA 1
ATOM 3473 C C . GLY B 1 217 ? 4.746 -0.367 -16.969 1 79 217 GLY B C 1
ATOM 3474 O O . GLY B 1 217 ? 4.457 0.82 -16.812 1 79 217 GLY B O 1
ATOM 3475 N N . ARG B 1 218 ? 5.379 -1.021 -16.141 1 78.56 218 ARG B N 1
ATOM 3476 C CA . ARG B 1 218 ? 5.922 -0.391 -14.945 1 78.56 218 ARG B CA 1
ATOM 3477 C C . ARG B 1 218 ? 6.883 0.737 -15.305 1 78.56 218 ARG B C 1
ATOM 3479 O O . ARG B 1 218 ? 6.855 1.804 -14.688 1 78.56 218 ARG B O 1
ATOM 3486 N N . LYS B 1 219 ? 7.68 0.494 -16.188 1 73.75 219 LYS B N 1
ATOM 3487 C CA . LYS B 1 219 ? 8.617 1.515 -16.656 1 73.75 219 LYS B CA 1
ATOM 3488 C C . LYS B 1 219 ? 7.879 2.76 -17.141 1 73.75 219 LYS B C 1
ATOM 3490 O O . LYS B 1 219 ? 8.258 3.883 -16.797 1 73.75 219 LYS B O 1
ATOM 3495 N N . GLU B 1 220 ? 6.871 2.514 -17.844 1 73.06 220 GLU B N 1
ATOM 3496 C CA . GLU B 1 220 ? 6.086 3.619 -18.391 1 73.06 220 GLU B CA 1
ATOM 3497 C C . GLU B 1 220 ? 5.391 4.398 -17.266 1 73.06 220 GLU B C 1
ATOM 3499 O O . GLU B 1 220 ? 5.359 5.633 -17.297 1 73.06 220 GLU B O 1
ATOM 3504 N N . ARG B 1 221 ? 4.957 3.672 -16.328 1 73.38 221 ARG B N 1
ATOM 3505 C CA . ARG B 1 221 ? 4.27 4.305 -15.203 1 73.38 221 ARG B CA 1
ATOM 3506 C C . ARG B 1 221 ? 5.238 5.141 -14.367 1 73.38 221 ARG B C 1
ATOM 3508 O O . ARG B 1 221 ? 4.895 6.234 -13.922 1 73.38 221 ARG B O 1
ATOM 3515 N N . LEU B 1 222 ? 6.34 4.648 -14.141 1 70.75 222 LEU B N 1
ATOM 3516 C CA . LEU B 1 222 ? 7.344 5.371 -13.367 1 70.75 222 LEU B CA 1
ATOM 3517 C C . LEU B 1 222 ? 7.77 6.648 -14.086 1 70.75 222 LEU B C 1
ATOM 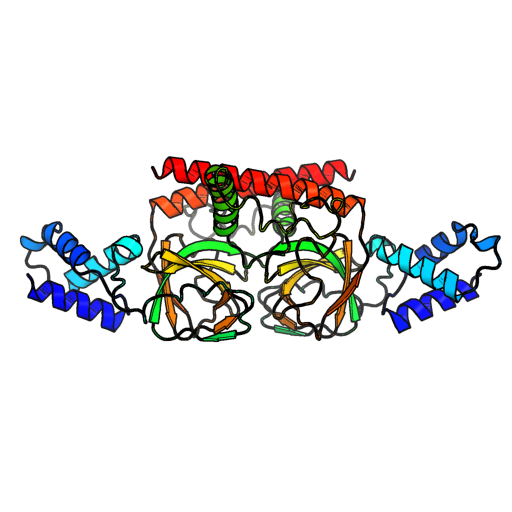3519 O O . LEU B 1 222 ? 7.918 7.695 -13.453 1 70.75 222 LEU B O 1
ATOM 3523 N N . LEU B 1 223 ? 7.898 6.57 -15.344 1 70.12 223 LEU B N 1
ATOM 3524 C CA . LEU B 1 223 ? 8.289 7.727 -16.141 1 70.12 223 LEU B CA 1
ATOM 3525 C C . LEU B 1 223 ? 7.191 8.789 -16.125 1 70.12 223 LEU B C 1
ATOM 3527 O O . LEU B 1 223 ? 7.48 9.984 -16.031 1 70.12 223 LEU B O 1
ATOM 3531 N N . ALA B 1 224 ? 6.008 8.289 -16.203 1 70.19 224 ALA B N 1
ATOM 3532 C CA . ALA B 1 224 ? 4.875 9.211 -16.172 1 70.19 224 ALA B CA 1
ATOM 3533 C C . ALA B 1 224 ? 4.789 9.93 -14.836 1 70.19 224 ALA B C 1
ATOM 3535 O O . ALA B 1 224 ? 4.5 11.133 -14.789 1 70.19 224 ALA B O 1
ATOM 3536 N N . ARG B 1 225 ? 5.07 9.242 -13.82 1 70.5 225 ARG B N 1
ATOM 3537 C CA . ARG B 1 225 ? 5.008 9.812 -12.484 1 70.5 225 ARG B CA 1
ATOM 3538 C C . ARG B 1 225 ? 6.113 10.852 -12.273 1 70.5 225 ARG B C 1
ATOM 3540 O O . ARG B 1 225 ? 5.891 11.883 -11.641 1 70.5 225 ARG B O 1
ATOM 3547 N N . VAL B 1 226 ? 7.219 10.57 -12.758 1 69.12 226 VAL B N 1
ATOM 3548 C CA . VAL B 1 226 ? 8.352 11.484 -12.656 1 69.12 226 VAL B CA 1
ATOM 3549 C C . VAL B 1 226 ? 8.039 12.781 -13.406 1 69.12 226 VAL B C 1
ATOM 3551 O O . VAL B 1 226 ? 8.312 13.875 -12.914 1 69.12 226 VAL B O 1
ATOM 3554 N N . THR B 1 227 ? 7.445 12.562 -14.508 1 70.88 227 THR B N 1
ATOM 3555 C CA . THR B 1 227 ? 7.09 13.719 -15.32 1 70.88 227 THR B CA 1
ATOM 3556 C C . THR B 1 227 ? 6.047 14.578 -14.617 1 70.88 227 THR B C 1
ATOM 3558 O O . THR B 1 227 ? 6.129 15.812 -14.641 1 70.88 227 THR B O 1
ATOM 3561 N N . GLU B 1 228 ? 5.102 13.93 -14 1 69.75 228 GLU B N 1
ATOM 3562 C CA . GLU B 1 228 ? 4.051 14.633 -13.273 1 69.75 228 GLU B CA 1
ATOM 3563 C C . GLU B 1 228 ? 4.625 15.391 -12.078 1 69.75 228 GLU B C 1
ATOM 3565 O O . GLU B 1 228 ? 4.215 16.516 -11.805 1 69.75 228 GLU B O 1
ATOM 3570 N N . MET B 1 229 ? 5.488 14.789 -11.453 1 68.94 229 MET B N 1
ATOM 3571 C CA . MET B 1 229 ? 6.105 15.406 -10.281 1 68.94 229 MET B CA 1
ATOM 3572 C C . MET B 1 229 ? 6.922 16.625 -10.68 1 68.94 229 MET B C 1
ATOM 3574 O O . MET B 1 229 ? 6.961 17.625 -9.953 1 68.94 229 MET B O 1
ATOM 3578 N N . GLN B 1 230 ? 7.566 16.531 -11.734 1 68.81 230 GLN B N 1
ATOM 3579 C CA . GLN B 1 230 ? 8.336 17.656 -12.242 1 68.81 230 GLN B CA 1
ATOM 3580 C C . GLN B 1 230 ? 7.426 18.828 -12.609 1 68.81 230 GLN B C 1
ATOM 3582 O O . GLN B 1 230 ? 7.754 19.984 -12.344 1 68.81 230 GLN B O 1
ATOM 3587 N N . ARG B 1 231 ? 6.348 18.484 -13.164 1 70.31 231 ARG B N 1
ATOM 3588 C CA . ARG B 1 231 ? 5.375 19.5 -13.531 1 70.31 231 ARG B CA 1
ATOM 3589 C C . ARG B 1 231 ? 4.824 20.203 -12.289 1 70.31 231 ARG B C 1
ATOM 3591 O O . ARG B 1 231 ? 4.629 21.422 -12.289 1 70.31 231 ARG B O 1
ATOM 3598 N N . GLU B 1 232 ? 4.512 19.391 -11.289 1 68.19 232 GLU B N 1
ATOM 3599 C CA . GLU B 1 232 ? 3.986 19.922 -10.039 1 68.19 232 GLU B CA 1
ATOM 3600 C C . GLU B 1 232 ? 4.996 20.859 -9.375 1 68.19 232 GLU B C 1
ATOM 3602 O O . GLU B 1 232 ? 4.621 21.859 -8.766 1 68.19 232 GLU B O 1
ATOM 3607 N N . GLN B 1 233 ? 6.211 20.484 -9.398 1 65.69 233 GLN B N 1
ATOM 3608 C CA . GLN B 1 233 ? 7.266 21.297 -8.82 1 65.69 233 GLN B CA 1
ATOM 3609 C C . GLN B 1 233 ? 7.418 22.609 -9.578 1 65.69 233 GLN B C 1
ATOM 3611 O O . GLN B 1 233 ? 7.711 23.656 -8.984 1 65.69 233 GLN B O 1
ATOM 3616 N N . ASP B 1 234 ? 7.293 22.484 -10.844 1 65.06 234 ASP B N 1
ATOM 3617 C CA . ASP B 1 234 ? 7.418 23.672 -11.68 1 65.06 234 ASP B CA 1
ATOM 3618 C C . ASP B 1 234 ? 6.273 24.641 -11.414 1 65.06 234 ASP B C 1
ATOM 3620 O O . ASP B 1 234 ? 6.445 25.859 -11.531 1 65.06 234 ASP B O 1
ATOM 3624 N N . GLN B 1 235 ? 5.168 24.094 -11.094 1 61.66 235 GLN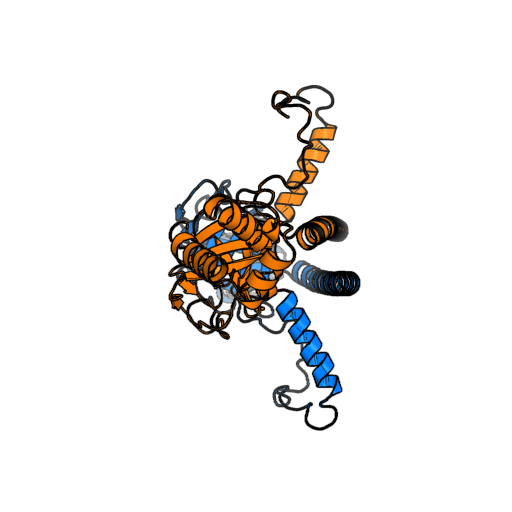 B N 1
ATOM 3625 C CA . GLN B 1 235 ? 4.012 24.953 -10.852 1 61.66 235 GLN B CA 1
ATOM 3626 C C . GLN B 1 235 ? 4.078 25.578 -9.461 1 61.66 235 GLN B C 1
ATOM 3628 O O . GLN B 1 235 ? 3.465 26.625 -9.211 1 61.66 235 GLN B O 1
ATOM 3633 N N . GLN B 1 236 ? 4.629 24.938 -8.547 1 56.56 236 GLN B N 1
ATOM 3634 C CA . GLN B 1 236 ? 4.773 25.516 -7.211 1 56.56 236 GLN B CA 1
ATOM 3635 C C . GLN B 1 236 ? 5.84 26.594 -7.188 1 56.56 236 GLN B C 1
ATOM 3637 O O . GLN B 1 236 ? 5.828 27.469 -6.312 1 56.56 236 GLN B O 1
ATOM 3642 N N . VAL B 1 237 ? 6.77 26.672 -8.18 1 48.75 237 VAL B N 1
ATOM 3643 C CA . VAL B 1 237 ? 7.715 27.781 -8.297 1 48.75 237 VAL B CA 1
ATOM 3644 C C . VAL B 1 237 ? 7.074 28.922 -9.078 1 48.75 237 VAL B C 1
ATOM 3646 O O . VAL B 1 237 ? 6.359 28.688 -10.062 1 48.75 237 VAL B O 1
#

Organism: NCBI:txid41062

Secondary structure (DSSP, 8-state):
-HHHHHHHHHHHHHHH---B-HHHHHHHHHHSGGGTS---HHHHHHHHHHHHHTS-HHHHB----GGGS--TTTT-TT---EE--SEEEEEEEEEEE-SS-HHHHHHHHHHHHHHHHHTTSSTTTTS---S-TTS---S-------EEEEEE-TT--EEEEEESS--TT-STTTSPTT-EEEEES-EEETTEEEE-TTTEEEEE---HHHHHHHHHHHHHHHHHHHHHHHHHHHHH-/-HHHHHHHHHHHHHHH---B-HHHHHHHHHHSGGGTS---HHHHHHHHHHHHHTS-HHHHB----GGGS--TTTT-TT---EE--SEEEEEEEEEEE-SS-HHHHHHHHHHHHHHHHHTTSS-STTS---S-TTS---S-------EEEEEE-TT--EEEEEESS--TT-STTTSPTT-EEEEES-EEETTEEEE-TTTEEEEE---HHHHHHHHHHHHHHHHHHHHHHHHHHHHH-

Nearest PDB structures (foldseek):
  4cht-assembly1_B  TM=7.531E-01  e=7.096E-12  Homo sapiens
  4cgy-assembly1_B  TM=7.890E-01  e=2.552E-11  Homo sapiens
  7qxs-assembly1_P  TM=5.690E-01  e=5.358E-01  Homo sapiens
  1xjv-assembly1_A  TM=5.697E-01  e=1.813E+00  Homo sapiens
  3kjp-assembly1_A  TM=5.693E-01  e=1.706E+00  Homo sapiens

Sequence (474 aa):
MANSQEQIAAQLLSTKSLPVSTTWLHNFLSSSTVHQRNIPLSALTQTALFRVLASDFRESLSTRNPSSLLSIDISDPTVQERRLQGSIPVQVLDIEDIGSSLWSQVEAIERVERGEAIRGREIVRTVNVDQDPEQEPDGNTATGGPHRVIVQDAAGTKAVAIELKRVSGMALGKLSIGAKLLLRDATVARGMVLLTPECVTLLGGKIDSLDQVWREGRKERLLARVTEMQREQDQQVMANSQEQIAAQLLSTKSLPVSTTWLHNFLSSSTVHQRNIPLSALTQTALFRVLASDFRESLSTRNPSSLLSIDISDPTVQERRLQGSIPVQVLDIEDIGSSLWSQVEAIERVERGEAIRGREIVRTVNVDQDPEQEPDGNTATGGPHRVIVQDAAGTKAVAIELKRVSGMALGKLSIGAKLLLRDATVARGMVLLTPECVTLLGGKIDSLDQVWREGRKERLLARVTEMQREQDQQV